Protein AF-0000000070113368 (afdb_homodimer)

InterPro domains:
  IPR056470 L-lysine 4-chlorinase BesD/L-lysine 5-chlorinase HalB-like [PF23169] (19-244)

Sequence (516 aa):
MNVEQIDENLAKFLAERYTPESVAQLADRFHRFGFVKFDAANRLVPDELQTAVREECDLLIEQHKERRNLLLSTTGNTPRRMSVVKSEEIEKSELISTLSRSEVLLGFLAGITREEIIPEVSSDERYLITHQEFKSDTHGWHWGDYSFALIWALRMPPIEHGGMLQAVPHTHWDKSNPRINQTLCEREINTHGLESGDLYLLRTDTTLHRTVPLSEDSTRTILNMTWAAKRDLEKDLVGNDRWWENPEAEAARAVDNAMNVEQIDENLAKFLAERYTPESVAQLADRFHRFGFVKFDAANRLVPDELQTAVREECDLLIEQHKERRNLLLSTTGNTPRRMSVVKSEEIEKSELISTLSRSEVLLGFLAGITREEIIPEVSSDERYLITHQEFKSDTHGWHWGDYSFALIWALRMPPIEHGGMLQAVPHTHWDKSNPRINQTLCEREINTHGLESGDLYLLRTDTTLHRTVPLSEDSTRTILNMTWAAKRDLEKDLVGNDRWWENPEAEAARAVDNA

Solvent-accessible surface area (backbone atoms only — not comparable to full-atom values): 26152 Å² total; per-residue (Å²): 131,68,67,86,46,44,49,61,53,48,44,54,55,42,60,73,71,50,48,76,64,56,38,48,52,47,17,52,42,25,71,71,49,31,43,44,78,22,39,92,91,49,58,81,66,57,68,69,58,52,51,50,51,46,53,51,48,51,52,46,42,75,73,53,49,43,82,43,47,29,27,30,51,48,41,64,47,32,45,31,29,35,24,34,29,45,14,70,67,50,56,70,34,65,61,58,45,49,57,67,63,28,64,49,58,41,50,56,50,18,55,31,68,74,41,69,62,36,74,77,55,59,68,71,59,33,31,37,34,41,41,29,52,43,54,61,21,22,68,27,57,38,63,38,94,37,42,34,31,47,35,37,30,56,35,43,28,56,52,88,37,27,12,32,37,37,38,29,45,86,40,75,78,37,57,90,62,32,53,55,56,60,49,43,41,75,39,59,38,43,33,41,75,47,48,57,65,23,32,33,44,33,35,25,37,33,19,41,29,26,49,43,45,21,72,39,73,42,52,34,31,35,40,39,38,41,25,19,34,76,74,51,73,74,49,75,83,80,78,58,64,53,38,82,82,33,72,76,17,77,38,36,42,77,49,80,86,120,132,69,68,87,47,44,50,61,52,48,44,54,54,43,60,74,70,48,48,75,65,57,38,47,53,47,17,52,41,24,70,71,49,32,42,43,79,22,37,91,91,49,59,81,67,57,68,68,58,53,51,51,50,47,53,52,49,53,52,46,42,74,73,52,51,43,81,43,45,30,28,30,50,50,42,63,47,30,44,30,30,34,24,35,28,45,13,69,68,50,57,69,35,65,62,57,44,49,57,68,62,27,65,49,58,41,51,55,50,18,56,30,68,72,42,70,63,36,70,78,54,59,68,72,58,33,32,37,35,40,41,28,53,44,55,61,20,23,68,26,56,36,64,39,95,37,41,34,29,48,34,36,31,55,34,44,29,57,52,88,37,26,12,31,39,37,38,28,46,87,40,74,78,38,57,90,62,34,52,55,56,61,49,43,43,74,39,58,38,42,33,41,75,47,48,59,66,23,33,33,43,32,35,24,37,32,18,38,28,25,46,44,46,20,74,39,71,43,52,34,32,35,41,38,39,40,26,18,35,77,73,50,73,75,51,74,83,79,77,59,62,55,38,82,82,33,73,77,17,78,36,35,42,77,50,78,86,120

Secondary structure (DSSP, 8-state):
--GGGHHHHHHHHHHHH--HHHHHHHHHHHHHHSEEEE-STT-SS-HHHHHHHHHHHHHHHHHH-EEEEEEEGGGTTEEEEEEEE-HHHHTT-HHHHHHHT-HHHHHHHHHHHTS--B----TTTSEEEEEE-STT-B--SB--SSSEEEEEEEE---GGGT-EEEEEES----TT---HHHHHHHSPBEEEE--TT-EEEEEGGGEEEEEPPPSSS--EEEEEEEEB-HHHHT--------TTT-TT-TTEEE----/--GGGHHHHHHHHHHHH--HHHHHHHHHHHHHHSEEEE-STT-SS-HHHHHHHHHHHHHHHHHH-EEEEEEEGGGTTEEEEEEEE-HHHHTT-HHHHHHHT-HHHHHHHHHHHTS--B----TTTSEEEEEE-STT-B--SB--SSSEEEEEEEE---GGGT-EEEEEES----TT---HHHHHHHSPBEEEE--TT-EEEEEGGGEEEEEPPPSSS--EEEEEEEEB-HHHHT--------TTT-TT-TTEEE----

pLDDT: mean 95.15, std 6.93, range [42.28, 98.94]

Foldseek 3Di:
DPLVCQLVQLLVVCVVQDDLVNLVVLLVVCVVFQKDKADPNRHNGDPVLLVVVLVLVVVQCVVAWDFAWWFFVLQVRWTAGWIKRWLVSSCPDSNVVSVLPRPNSQVSVCSNNVFRWAQDDPSRQQKMKTKAFFFQHWRGWDFDLAFKKKKAFQAADFVVFQQKKKKWFQAAGDSVCRPVVVSCVVTPIDMGHDHHGMMMMGRRRGMTMIRGGGRGGDITIMMMGGTHGPVSVPDDDDAQRSCNVPVVGPRIGHDPDD/DPLVCQLVQLLVVCVVQDDLVNLVVLLVVCVVFQKDKADPNRHNGDPVLLVVVLVLVVVQCVVAWDFAWWFFVLQVRWTAGWIKRWLVSVCPDSNVVSVLPRPNSQVSVCSNNVFRWAQDDDSRQQKMKTKAFFFQHKRGWDFDLAFKKKKAFQAADFVVFQQKKKKWFQAAGDSVCRPVVVSCVVTPIDMGHDHHGMMMMGRRRGMTMMRGGGRGGDITIMMMGGTHGPVSVPDDDDAQRSCSVPVVGPRIGHDDDD

Structure (mmCIF, N/CA/C/O backbone):
data_AF-0000000070113368-model_v1
#
loop_
_entity.id
_entity.type
_entity.pdbx_description
1 polymer 'ArpA protein'
#
loop_
_atom_site.group_PDB
_atom_site.id
_atom_site.type_symbol
_atom_site.label_atom_id
_atom_site.label_alt_id
_atom_site.label_comp_id
_atom_site.label_asym_id
_atom_site.label_entity_id
_atom_site.label_seq_id
_atom_site.pdbx_PDB_ins_code
_atom_site.Cartn_x
_atom_site.Cartn_y
_atom_site.Cartn_z
_atom_site.occupancy
_atom_site.B_iso_or_equiv
_atom_site.auth_seq_id
_atom_site.auth_comp_id
_atom_site.auth_asym_id
_atom_site.auth_atom_id
_atom_site.pdbx_PDB_model_num
ATOM 1 N N . MET A 1 1 ? -3.775 -38.469 -9.094 1 79.06 1 MET A N 1
ATOM 2 C CA . MET A 1 1 ? -4.383 -38 -10.336 1 79.06 1 MET A CA 1
ATOM 3 C C . MET A 1 1 ? -3.639 -38.531 -11.547 1 79.06 1 MET A C 1
ATOM 5 O O . MET A 1 1 ? -2.412 -38.656 -11.531 1 79.06 1 MET A O 1
ATOM 9 N N . ASN A 1 2 ? -4.445 -38.938 -12.531 1 85.88 2 ASN A N 1
ATOM 10 C CA . ASN A 1 2 ? -3.828 -39.438 -13.758 1 85.88 2 ASN A CA 1
ATOM 11 C C . ASN A 1 2 ? -3.289 -38.281 -14.617 1 85.88 2 ASN A C 1
ATOM 13 O O . ASN A 1 2 ? -4.055 -37.594 -15.297 1 85.88 2 ASN A O 1
ATOM 17 N N . VAL A 1 3 ? -1.989 -38.125 -14.672 1 89.19 3 VAL A N 1
ATOM 18 C CA . VAL A 1 3 ? -1.318 -37 -15.312 1 89.19 3 VAL A CA 1
ATOM 19 C C . VAL A 1 3 ? -1.499 -37.062 -16.828 1 89.19 3 VAL A C 1
ATOM 21 O O . VAL A 1 3 ? -1.509 -36.031 -17.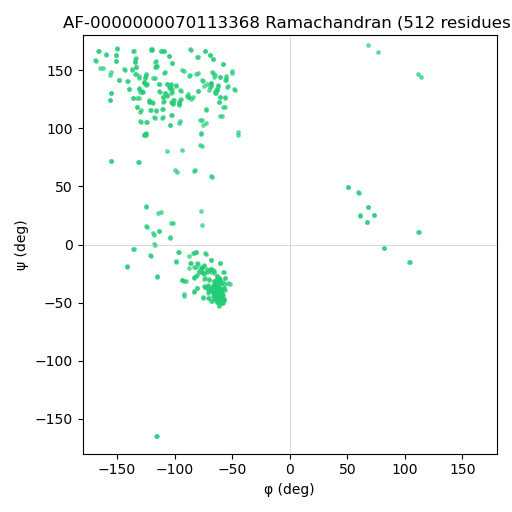516 1 89.19 3 VAL A O 1
ATOM 24 N N . GLU A 1 4 ? -1.799 -38.219 -17.297 1 89.44 4 GLU A N 1
ATOM 25 C CA . GLU A 1 4 ? -1.921 -38.406 -18.734 1 89.44 4 GLU A CA 1
ATOM 26 C C . GLU A 1 4 ? -3.229 -37.844 -19.266 1 89.44 4 GLU A C 1
ATOM 28 O O . GLU A 1 4 ? -3.359 -37.562 -20.469 1 89.44 4 GLU A O 1
ATOM 33 N N . GLN A 1 5 ? -4.09 -37.688 -18.391 1 92.94 5 GLN A N 1
ATOM 34 C CA . GLN A 1 5 ? -5.414 -37.25 -18.828 1 92.94 5 GLN A CA 1
ATOM 35 C C . GLN A 1 5 ? -5.641 -35.75 -18.516 1 92.94 5 GLN A C 1
ATOM 37 O O . GLN A 1 5 ? -6.742 -35.25 -18.703 1 92.94 5 GLN A O 1
ATOM 42 N N . ILE A 1 6 ? -4.664 -35.094 -18.062 1 93.81 6 ILE A N 1
ATOM 43 C CA . ILE A 1 6 ? -4.809 -33.719 -17.609 1 93.81 6 ILE A CA 1
ATOM 44 C C . ILE A 1 6 ? -5.27 -32.844 -18.766 1 93.81 6 ILE A C 1
ATOM 46 O O . ILE A 1 6 ? -6.258 -32.125 -18.656 1 93.81 6 ILE A O 1
ATOM 50 N N . ASP A 1 7 ? -4.652 -32.969 -19.906 1 95.94 7 ASP A N 1
ATOM 51 C CA . ASP A 1 7 ? -4.98 -32.125 -21.047 1 95.94 7 ASP A CA 1
ATOM 52 C C . ASP A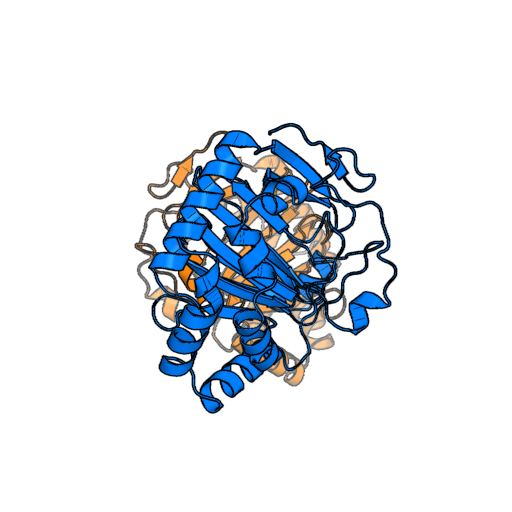 1 7 ? -6.41 -32.375 -21.531 1 95.94 7 ASP A C 1
ATOM 54 O O . ASP A 1 7 ? -7.156 -31.422 -21.781 1 95.94 7 ASP A O 1
ATOM 58 N N . GLU A 1 8 ? -6.668 -33.594 -21.625 1 95.81 8 GLU A N 1
ATOM 59 C CA . GLU A 1 8 ? -8.016 -33.906 -22.078 1 95.81 8 GLU A CA 1
ATOM 60 C C . GLU A 1 8 ? -9.07 -33.375 -21.109 1 95.81 8 GLU A C 1
ATOM 62 O O . GLU A 1 8 ? -10.062 -32.781 -21.547 1 95.81 8 GLU A O 1
ATOM 67 N N . ASN A 1 9 ? -8.875 -33.594 -19.875 1 95.81 9 ASN A N 1
ATOM 68 C CA . ASN A 1 9 ? -9.805 -33.125 -18.844 1 95.81 9 ASN A CA 1
ATOM 69 C C . ASN A 1 9 ? -9.883 -31.609 -18.812 1 95.81 9 ASN A C 1
ATOM 71 O O . ASN A 1 9 ? -10.969 -31.047 -18.703 1 95.81 9 ASN A O 1
ATOM 75 N N . LEU A 1 10 ? -8.734 -30.984 -18.922 1 97.44 10 LEU A N 1
ATOM 76 C CA . LEU A 1 10 ? -8.672 -29.531 -18.906 1 97.44 10 LEU A CA 1
ATOM 77 C C . LEU A 1 10 ? -9.359 -28.938 -20.141 1 97.44 10 LEU A C 1
ATOM 79 O O . LEU A 1 10 ? -10.07 -27.938 -20.047 1 97.44 10 LEU A O 1
ATOM 83 N N . ALA A 1 11 ? -9.109 -29.594 -21.25 1 97.75 11 ALA A N 1
ATOM 84 C CA . ALA A 1 11 ? -9.727 -29.125 -22.5 1 97.75 11 ALA A CA 1
ATOM 85 C C . ALA A 1 11 ? -11.25 -29.125 -22.391 1 97.75 11 ALA A C 1
ATOM 87 O O . ALA A 1 11 ? -11.906 -28.141 -22.75 1 97.75 11 ALA A O 1
ATOM 88 N N . LYS A 1 12 ? -11.766 -30.219 -21.953 1 97.81 12 LYS A N 1
ATOM 89 C CA . LYS A 1 12 ? -13.211 -30.328 -21.766 1 97.81 12 LYS A CA 1
ATOM 90 C C . LYS A 1 12 ? -13.719 -29.297 -20.75 1 97.81 12 LYS A C 1
ATOM 92 O O . LYS A 1 12 ? -14.734 -28.641 -20.984 1 97.81 12 LYS A O 1
ATOM 97 N N . PHE A 1 13 ? -13.078 -29.203 -19.641 1 98.25 13 PHE A N 1
ATOM 98 C CA . PHE A 1 13 ? -13.453 -28.297 -18.578 1 98.25 13 PHE A CA 1
ATOM 99 C C . PHE A 1 13 ? -13.5 -26.859 -19.078 1 98.25 13 PHE A C 1
ATOM 101 O O . PHE A 1 13 ? -14.477 -26.141 -18.828 1 98.25 13 PHE A O 1
ATOM 108 N N . LEU A 1 14 ? -12.469 -26.406 -19.797 1 98.31 14 LEU A N 1
ATOM 109 C CA . LEU A 1 14 ? -12.352 -25.031 -20.266 1 98.31 14 LEU A CA 1
ATOM 110 C C . LEU A 1 14 ? -13.367 -24.734 -21.359 1 98.31 14 LEU A C 1
ATOM 112 O O . LEU A 1 14 ? -13.945 -23.656 -21.422 1 98.31 14 LEU A O 1
ATOM 116 N N . ALA A 1 15 ? -13.539 -25.719 -22.188 1 97.38 15 ALA A N 1
ATOM 117 C CA . ALA A 1 15 ? -14.492 -25.562 -23.281 1 97.38 15 ALA A CA 1
ATOM 118 C C . ALA A 1 15 ? -15.906 -25.344 -22.75 1 97.38 15 ALA A C 1
ATOM 120 O O . ALA A 1 15 ? -16.703 -24.625 -23.359 1 97.38 15 ALA A O 1
ATOM 121 N N . GLU A 1 16 ? -16.172 -25.906 -21.625 1 97.19 16 GLU A N 1
ATOM 122 C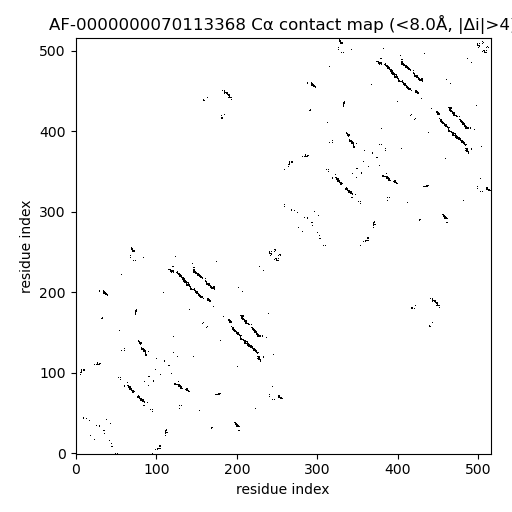 CA . GLU A 1 16 ? -17.5 -25.797 -21.031 1 97.19 16 GLU A CA 1
ATOM 123 C C . GLU A 1 16 ? -17.688 -24.469 -20.328 1 97.19 16 GLU A C 1
ATOM 125 O O . GLU A 1 16 ? -18.812 -24.031 -20.109 1 97.19 16 GLU A O 1
ATOM 130 N N . ARG A 1 17 ? -16.656 -23.828 -20.078 1 97.19 17 ARG A N 1
ATOM 131 C CA . ARG A 1 17 ? -16.75 -22.703 -19.156 1 97.19 17 ARG A CA 1
ATOM 132 C C . ARG A 1 17 ? -16.438 -21.391 -19.859 1 97.19 17 ARG A C 1
ATOM 134 O O . ARG A 1 17 ? -16.906 -20.328 -19.453 1 97.19 17 ARG A O 1
ATOM 141 N N . TYR A 1 18 ? -15.656 -21.469 -20.875 1 98.31 18 TYR A N 1
ATOM 142 C CA . TYR A 1 18 ? -15.211 -20.234 -21.531 1 98.31 18 TYR A CA 1
ATOM 143 C C . TYR A 1 18 ? -15.555 -20.266 -23.016 1 98.31 18 TYR A C 1
ATOM 145 O O . TYR A 1 18 ? -15.406 -21.297 -23.672 1 98.31 18 TYR A O 1
ATOM 153 N N . THR A 1 19 ? -16.031 -19.125 -23.5 1 97.94 19 THR A N 1
ATOM 154 C CA . THR A 1 19 ? -16.234 -18.891 -24.922 1 97.94 19 THR A CA 1
ATOM 155 C C . THR A 1 19 ? -15.148 -17.984 -25.484 1 97.94 19 THR A C 1
ATOM 157 O O . THR A 1 19 ? -14.43 -17.312 -24.734 1 97.94 19 THR A O 1
ATOM 160 N N . PRO A 1 20 ? -15.008 -18 -26.781 1 97 20 PRO A N 1
ATOM 161 C CA . PRO A 1 20 ? -14.055 -17.047 -27.375 1 97 20 PRO A CA 1
ATOM 162 C C . PRO A 1 20 ? -14.305 -15.617 -26.922 1 97 20 PRO A C 1
ATOM 164 O O . PRO A 1 20 ? -13.359 -14.859 -26.719 1 97 20 PRO A O 1
ATOM 167 N N . GLU A 1 21 ? -15.523 -15.297 -26.719 1 97.94 21 GLU A N 1
ATOM 168 C CA . GLU A 1 21 ? -15.875 -13.953 -26.297 1 97.94 21 GLU A CA 1
ATOM 169 C C . GLU A 1 21 ? -15.422 -13.688 -24.859 1 97.94 21 GLU A C 1
ATOM 171 O O . GLU A 1 21 ? -14.891 -12.617 -24.562 1 97.94 21 GLU A O 1
ATOM 176 N N . SER A 1 22 ? -15.68 -14.594 -23.984 1 97.75 22 SER A N 1
ATOM 177 C CA . SER A 1 22 ? -15.258 -14.406 -22.609 1 97.75 22 SER A CA 1
ATOM 178 C C . SER A 1 22 ? -13.742 -14.352 -22.5 1 97.75 22 SER A C 1
ATOM 180 O O . SER A 1 22 ? -13.195 -13.609 -21.672 1 97.75 22 SER A O 1
ATOM 182 N N . VAL A 1 23 ? -13.055 -15.141 -23.297 1 98.38 23 VAL A N 1
ATOM 183 C CA . VAL A 1 23 ? -11.594 -15.102 -23.312 1 98.38 23 VAL A CA 1
ATOM 184 C C . VAL A 1 23 ? -11.117 -13.734 -23.797 1 98.38 23 VAL A C 1
ATOM 186 O O . VAL A 1 23 ? -10.156 -13.18 -23.266 1 98.38 23 VAL A O 1
ATOM 189 N N . ALA A 1 24 ? -11.812 -13.195 -24.766 1 98.38 24 ALA A N 1
ATOM 190 C CA . ALA A 1 24 ? -11.484 -11.867 -25.281 1 98.38 24 ALA A CA 1
ATOM 191 C C . ALA A 1 24 ? -11.648 -10.805 -24.203 1 98.38 24 ALA A C 1
ATOM 193 O O . ALA A 1 24 ? -10.852 -9.867 -24.125 1 98.38 24 ALA A O 1
ATOM 194 N N . GLN A 1 25 ? -12.656 -10.961 -23.453 1 98.44 25 GLN A N 1
ATOM 195 C CA . GLN A 1 25 ? -12.875 -10.031 -22.344 1 98.44 25 GLN A CA 1
ATOM 196 C C . GLN A 1 25 ? -11.766 -10.133 -21.312 1 98.44 25 GLN A C 1
ATOM 198 O O . GLN A 1 25 ? -11.297 -9.125 -20.781 1 98.44 25 GLN A O 1
ATOM 203 N N . LEU A 1 26 ? -11.383 -11.359 -20.969 1 98.62 26 LEU A N 1
ATOM 204 C CA . LEU A 1 26 ? -10.266 -11.562 -20.062 1 98.62 26 LEU A CA 1
ATOM 205 C C . LEU A 1 26 ? -8.984 -10.977 -20.625 1 98.62 26 LEU A C 1
ATOM 207 O O . LEU A 1 26 ? -8.164 -10.422 -19.891 1 98.62 26 LEU A O 1
ATOM 211 N N . ALA A 1 27 ? -8.852 -11.133 -21.922 1 98.81 27 ALA A N 1
ATOM 212 C CA . ALA A 1 27 ? -7.684 -10.57 -22.594 1 98.81 27 ALA A CA 1
ATOM 213 C C . ALA A 1 27 ? -7.637 -9.055 -22.453 1 98.81 27 ALA A C 1
ATOM 215 O O . ALA A 1 27 ? -6.574 -8.477 -22.219 1 98.81 27 ALA A O 1
ATOM 216 N N . ASP A 1 28 ? -8.758 -8.438 -22.625 1 98.56 28 ASP A N 1
ATOM 217 C CA . ASP A 1 28 ? -8.836 -6.988 -22.453 1 98.56 28 ASP A CA 1
ATOM 218 C C . ASP A 1 28 ? -8.461 -6.578 -21.031 1 98.56 28 ASP A C 1
ATOM 220 O O . ASP A 1 28 ? -7.754 -5.586 -20.828 1 98.56 28 ASP A O 1
ATOM 224 N N . ARG A 1 29 ? -8.922 -7.34 -20.109 1 98.12 29 ARG A N 1
ATOM 225 C CA . ARG A 1 29 ? -8.602 -7.078 -18.703 1 98.12 29 ARG A CA 1
ATOM 226 C C . ARG A 1 29 ? -7.105 -7.246 -18.453 1 98.12 29 ARG A C 1
ATOM 228 O O . ARG A 1 29 ? -6.488 -6.414 -17.781 1 98.12 29 ARG A O 1
ATOM 235 N N . PHE A 1 30 ? -6.648 -8.312 -18.969 1 98.69 30 PHE A N 1
ATOM 236 C CA . PHE A 1 30 ? -5.227 -8.578 -18.797 1 98.69 30 PHE A CA 1
ATOM 237 C C . PHE A 1 30 ? -4.387 -7.461 -19.406 1 98.69 30 PHE A C 1
ATOM 239 O O . PHE A 1 30 ? -3.373 -7.051 -18.844 1 98.69 30 PHE A O 1
ATOM 246 N N . HIS A 1 31 ? -4.789 -7.031 -20.531 1 98.12 31 HIS A N 1
ATOM 247 C CA . HIS A 1 31 ? -4.074 -5.949 -21.203 1 98.12 31 HIS A CA 1
ATOM 248 C C . HIS A 1 31 ? -4.121 -4.664 -20.391 1 98.12 31 HIS A C 1
ATOM 250 O O . HIS A 1 31 ? -3.141 -3.918 -20.344 1 98.12 31 HIS A O 1
ATOM 256 N N .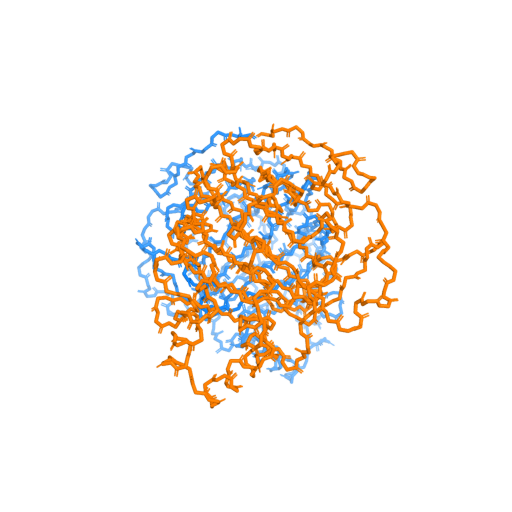 ARG A 1 32 ? -5.16 -4.453 -19.781 1 97.31 32 ARG A N 1
ATOM 257 C CA . ARG A 1 32 ? -5.367 -3.209 -19.031 1 97.31 32 ARG A CA 1
ATOM 258 C C . ARG A 1 32 ? -4.68 -3.26 -17.672 1 97.31 32 ARG A C 1
ATOM 260 O O . ARG A 1 32 ? -4.059 -2.285 -17.25 1 97.31 32 ARG A O 1
ATOM 267 N N . PHE A 1 33 ? -4.684 -4.43 -16.984 1 97.44 33 PHE A N 1
ATOM 268 C CA . PHE A 1 33 ? -4.336 -4.453 -15.57 1 97.44 33 PHE A CA 1
ATOM 269 C C . PHE A 1 33 ? -3.145 -5.367 -15.312 1 97.44 33 PHE A C 1
ATOM 271 O O . PHE A 1 33 ? -2.607 -5.402 -14.203 1 97.44 33 PHE A O 1
ATOM 278 N N . GLY A 1 34 ? -2.723 -6.125 -16.328 1 98.31 34 GLY A N 1
ATOM 279 C CA . GLY A 1 34 ? -1.643 -7.082 -16.141 1 98.31 34 GLY A CA 1
ATOM 280 C C . GLY A 1 34 ? -2.006 -8.227 -15.219 1 98.31 34 GLY A C 1
ATOM 281 O O . GLY A 1 34 ? -1.126 -8.867 -14.641 1 98.31 34 GLY A O 1
ATOM 282 N N . PHE A 1 35 ? -3.271 -8.43 -15.031 1 98.44 35 PHE A N 1
ATOM 283 C CA . PHE A 1 35 ? -3.768 -9.32 -13.992 1 98.44 35 PHE A CA 1
ATOM 284 C C . PHE A 1 35 ? -5.148 -9.852 -14.352 1 98.44 35 PHE A C 1
ATOM 286 O O . PHE A 1 35 ? -6.023 -9.102 -14.773 1 98.44 35 PHE A O 1
ATOM 293 N N . VAL A 1 36 ? -5.348 -11.164 -14.258 1 98.75 36 VAL A N 1
ATOM 294 C CA . VAL A 1 36 ? -6.652 -11.805 -14.367 1 98.75 36 VAL A CA 1
ATOM 295 C C . VAL A 1 36 ? -6.793 -12.867 -13.281 1 98.75 36 VAL A C 1
ATOM 297 O O . VAL A 1 36 ? -5.961 -13.773 -13.18 1 98.75 36 VAL A O 1
ATOM 300 N N . LYS A 1 37 ? -7.844 -12.773 -12.523 1 98.62 37 LYS A N 1
ATOM 301 C CA . LYS A 1 37 ? -8.102 -13.727 -11.453 1 98.62 37 LYS A CA 1
ATOM 302 C C . LYS A 1 37 ? -9.102 -14.789 -11.891 1 98.62 37 LYS A C 1
ATOM 304 O O . LYS A 1 37 ? -10.078 -14.492 -12.578 1 98.62 37 LYS A O 1
ATOM 309 N N . PHE A 1 38 ? -8.836 -16 -11.547 1 98.75 38 PHE A N 1
ATOM 310 C CA . PHE A 1 38 ? -9.75 -17.141 -11.648 1 98.75 38 PHE A CA 1
ATOM 311 C C . PHE A 1 38 ? -10.18 -17.609 -10.266 1 98.75 38 PHE A C 1
ATOM 313 O O . PHE A 1 38 ? -9.383 -18.188 -9.523 1 98.75 38 PHE A O 1
ATOM 320 N N . ASP A 1 39 ? -11.43 -17.344 -9.984 1 97.75 39 ASP A N 1
ATOM 321 C CA . ASP A 1 39 ? -11.969 -17.688 -8.672 1 97.75 39 ASP A CA 1
ATOM 322 C C . ASP A 1 39 ? -13.062 -18.75 -8.789 1 97.75 39 ASP A C 1
ATOM 324 O O . ASP A 1 39 ? -13.172 -19.422 -9.805 1 97.75 39 ASP A O 1
ATOM 328 N N . ALA A 1 40 ? -13.836 -18.938 -7.77 1 95.06 40 ALA A N 1
ATOM 329 C CA . ALA A 1 40 ? -14.852 -19.984 -7.715 1 95.06 40 ALA A CA 1
ATOM 330 C C . ALA A 1 40 ? -15.875 -19.828 -8.828 1 95.06 40 ALA A C 1
ATOM 332 O O . ALA A 1 40 ? -16.391 -20.812 -9.359 1 95.06 40 ALA A O 1
ATOM 333 N N . ALA A 1 41 ? -16.188 -18.594 -9.219 1 94 41 ALA A N 1
ATOM 334 C CA . ALA A 1 41 ? -17.188 -18.312 -10.25 1 94 41 ALA A CA 1
ATOM 335 C C . ALA A 1 41 ? -16.609 -18.484 -11.648 1 94 41 ALA A C 1
ATOM 337 O O . ALA A 1 41 ? -17.328 -18.766 -12.602 1 94 41 ALA A O 1
ATOM 338 N N . ASN A 1 42 ? -15.352 -18.312 -11.75 1 95.81 42 ASN A N 1
ATOM 339 C CA . ASN A 1 42 ? -14.641 -18.438 -13.016 1 95.81 42 ASN A CA 1
ATOM 340 C C . ASN A 1 42 ? -13.398 -19.312 -12.875 1 95.81 42 ASN A C 1
ATOM 342 O O . ASN A 1 42 ? -12.281 -18.844 -13.125 1 95.81 42 ASN A O 1
ATOM 346 N N . ARG A 1 43 ? -13.68 -20.562 -12.711 1 97.75 43 ARG A N 1
ATOM 347 C CA . ARG A 1 43 ? -12.594 -21.484 -12.398 1 97.75 43 ARG A CA 1
ATOM 348 C C . ARG A 1 43 ? -11.758 -21.781 -13.641 1 97.75 43 ARG A C 1
ATOM 350 O O . ARG A 1 43 ? -12.289 -21.938 -14.734 1 97.75 43 ARG A O 1
ATOM 357 N N . LEU A 1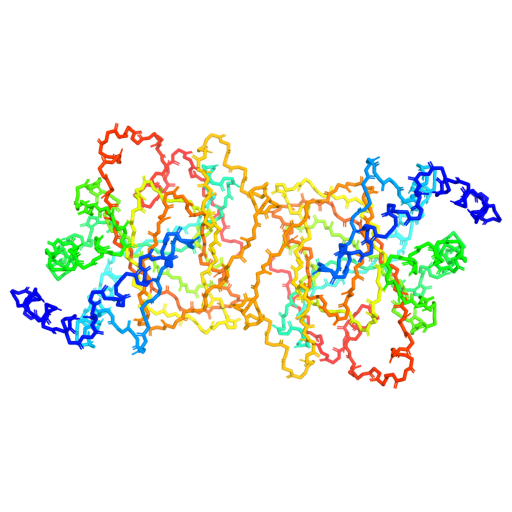 44 ? -10.469 -21.859 -13.406 1 98.56 44 LEU A N 1
ATOM 358 C CA . LEU A 1 44 ? -9.555 -22.219 -14.484 1 98.56 44 LEU A CA 1
ATOM 359 C C . LEU A 1 44 ? -9.344 -23.719 -14.555 1 98.56 44 LEU A C 1
ATOM 361 O O . LEU A 1 44 ? -9.094 -24.281 -15.633 1 98.56 44 LEU A O 1
ATOM 365 N N . VAL A 1 45 ? -9.406 -24.391 -13.406 1 98.19 45 VAL A N 1
ATOM 366 C CA . VAL A 1 45 ? -9.141 -25.828 -13.328 1 98.19 45 VAL A CA 1
ATOM 367 C C . VAL A 1 45 ? -10.219 -26.5 -12.492 1 98.19 45 VAL A C 1
ATOM 369 O O . VAL A 1 45 ? -10.844 -25.859 -11.641 1 98.19 45 VAL A O 1
ATOM 372 N N . PRO A 1 46 ? -10.453 -27.797 -12.781 1 96.69 46 PRO A N 1
ATOM 373 C CA . PRO A 1 46 ? -11.422 -28.516 -11.945 1 96.69 46 PRO A CA 1
ATOM 374 C C . PRO A 1 46 ? -10.945 -28.688 -10.508 1 96.69 46 PRO A C 1
ATOM 376 O O . PRO A 1 46 ? -9.742 -28.641 -10.242 1 96.69 46 PRO A O 1
ATOM 379 N N . ASP A 1 47 ? -11.875 -28.938 -9.625 1 95.31 47 ASP A N 1
ATOM 380 C CA . ASP A 1 47 ? -11.602 -29.062 -8.203 1 95.31 47 ASP A CA 1
ATOM 381 C C . ASP A 1 47 ? -10.602 -30.188 -7.93 1 95.31 47 ASP A C 1
ATOM 383 O O . ASP A 1 47 ? -9.75 -30.062 -7.043 1 95.31 47 ASP A O 1
ATOM 387 N N . GLU A 1 48 ? -10.781 -31.203 -8.648 1 95.5 48 GLU A N 1
ATOM 388 C CA . GLU A 1 48 ? -9.914 -32.344 -8.438 1 95.5 48 GLU A CA 1
ATOM 389 C C . GLU A 1 48 ? -8.453 -32 -8.703 1 95.5 48 GLU A C 1
ATOM 391 O O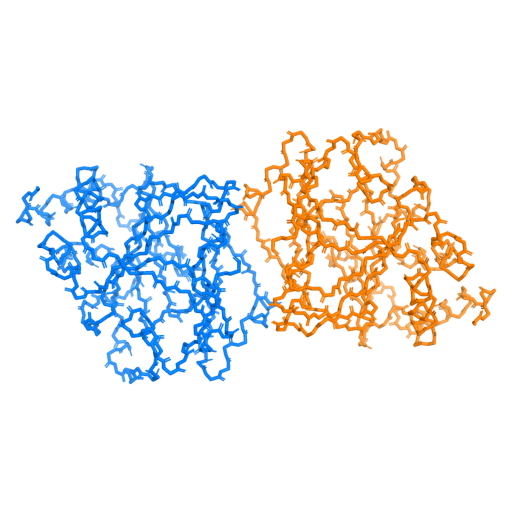 . GLU A 1 48 ? -7.562 -32.406 -7.961 1 95.5 48 GLU A O 1
ATOM 396 N N . LEU A 1 49 ? -8.242 -31.297 -9.781 1 97.12 49 LEU A N 1
ATOM 397 C CA . LEU A 1 49 ? -6.887 -30.891 -10.125 1 97.12 49 LEU A CA 1
ATOM 398 C C . LEU A 1 49 ? -6.344 -29.906 -9.094 1 97.12 49 LEU A C 1
ATOM 400 O O . LEU A 1 49 ? -5.18 -29.984 -8.695 1 97.12 49 LEU A O 1
ATOM 404 N N . GLN A 1 50 ? -7.16 -28.984 -8.641 1 96.81 50 GLN A N 1
ATOM 405 C CA . GLN A 1 50 ? -6.777 -28.031 -7.602 1 96.81 50 GLN A CA 1
ATOM 406 C C . GLN A 1 50 ? -6.34 -28.734 -6.328 1 96.81 50 GLN A C 1
ATOM 408 O O . GLN A 1 50 ? -5.32 -28.391 -5.734 1 96.81 50 GLN A O 1
ATOM 413 N N . THR A 1 51 ? -7.105 -29.672 -5.934 1 97.12 51 THR A N 1
ATOM 414 C CA . THR A 1 51 ? -6.809 -30.438 -4.727 1 97.12 51 THR A CA 1
ATOM 415 C C . THR A 1 51 ? -5.504 -31.203 -4.883 1 97.12 51 THR A C 1
ATOM 417 O O . THR A 1 51 ? -4.68 -31.234 -3.965 1 97.12 51 THR A O 1
ATOM 420 N N . ALA A 1 52 ? -5.355 -31.812 -6.035 1 97.81 52 ALA A N 1
ATOM 421 C CA . ALA A 1 52 ? -4.148 -32.594 -6.293 1 97.81 52 ALA A CA 1
ATOM 422 C C . ALA A 1 52 ? -2.9 -31.719 -6.227 1 97.81 52 ALA A C 1
ATOM 424 O O . ALA A 1 52 ? -1.886 -32.125 -5.648 1 97.81 52 ALA A O 1
ATOM 425 N N . VAL A 1 53 ? -2.973 -30.531 -6.805 1 98.56 53 VAL A N 1
ATOM 426 C CA . VAL A 1 53 ? -1.833 -29.609 -6.801 1 98.56 53 VAL A CA 1
ATOM 427 C C . VAL A 1 53 ? -1.539 -29.156 -5.375 1 98.56 53 VAL A C 1
ATOM 429 O O . VAL A 1 53 ? -0.38 -29.109 -4.957 1 98.56 53 VAL A O 1
ATOM 432 N N . ARG A 1 54 ? -2.543 -28.828 -4.613 1 98.5 54 ARG A N 1
ATOM 433 C CA . ARG A 1 54 ? -2.369 -28.406 -3.229 1 98.5 54 ARG A CA 1
ATOM 434 C C . ARG A 1 54 ? -1.666 -29.484 -2.41 1 98.5 54 ARG A C 1
ATOM 436 O O . ARG A 1 54 ? -0.729 -29.188 -1.662 1 98.5 54 ARG A O 1
ATOM 443 N N . GLU A 1 55 ? -2.131 -30.703 -2.549 1 98.31 55 GLU A N 1
ATOM 444 C CA . GLU A 1 55 ? -1.548 -31.812 -1.8 1 98.31 55 GLU A CA 1
ATOM 445 C C . GLU A 1 55 ? -0.095 -32.062 -2.203 1 98.31 55 GLU A C 1
ATOM 447 O O . GLU A 1 55 ? 0.753 -32.344 -1.353 1 98.31 55 GLU A O 1
ATOM 452 N N . GLU A 1 56 ? 0.108 -31.984 -3.516 1 98.44 56 GLU A N 1
ATOM 453 C CA . GLU A 1 56 ? 1.476 -32.125 -4.008 1 98.44 56 GLU A CA 1
ATOM 454 C C . GLU A 1 56 ? 2.387 -31.062 -3.41 1 98.44 56 GLU A C 1
ATOM 456 O O . GLU A 1 56 ? 3.508 -31.359 -2.992 1 98.44 56 GLU A O 1
ATOM 461 N N . CYS A 1 57 ? 1.951 -29.797 -3.33 1 98.75 57 CYS A N 1
ATOM 462 C CA . CYS A 1 57 ? 2.736 -28.688 -2.797 1 98.75 57 CYS A CA 1
ATOM 463 C C . CYS A 1 57 ? 2.961 -28.859 -1.298 1 98.75 57 CYS A C 1
ATOM 465 O O . CYS A 1 57 ? 4.039 -28.547 -0.79 1 98.75 57 CYS A O 1
ATOM 467 N N . ASP A 1 58 ? 1.963 -29.359 -0.609 1 98.5 58 ASP A N 1
ATOM 468 C CA . ASP A 1 58 ? 2.129 -29.625 0.815 1 98.5 58 ASP A CA 1
ATOM 469 C C . ASP A 1 58 ? 3.271 -30.609 1.06 1 98.5 58 ASP A C 1
ATOM 471 O O . ASP A 1 58 ? 4.074 -30.422 1.976 1 98.5 58 ASP A O 1
ATOM 475 N N . LEU A 1 59 ? 3.297 -31.609 0.245 1 98.5 59 LEU A N 1
ATOM 476 C CA . LEU A 1 59 ? 4.355 -32.594 0.373 1 98.5 59 LEU A CA 1
ATOM 477 C C . LEU A 1 59 ? 5.723 -31.984 0.101 1 98.5 59 LEU A C 1
ATOM 479 O O . LEU A 1 59 ? 6.68 -32.25 0.834 1 98.5 59 LEU A O 1
ATOM 483 N N . LEU A 1 60 ? 5.801 -31.219 -0.932 1 98.81 60 LEU A N 1
ATOM 484 C CA . LEU A 1 60 ? 7.059 -30.578 -1.305 1 98.81 60 LEU A CA 1
ATOM 485 C C . LEU A 1 60 ? 7.531 -29.625 -0.207 1 98.81 60 LEU A C 1
ATOM 487 O O . LEU A 1 60 ? 8.727 -29.562 0.082 1 98.81 60 LEU A O 1
ATOM 491 N N . ILE A 1 61 ? 6.637 -28.906 0.398 1 98.75 61 ILE A N 1
ATOM 492 C CA . ILE A 1 61 ? 6.969 -27.984 1.479 1 98.75 61 ILE A CA 1
ATOM 493 C C . ILE A 1 61 ? 7.527 -28.766 2.668 1 98.75 61 ILE A C 1
ATOM 495 O O . ILE A 1 61 ? 8.562 -28.391 3.225 1 98.75 61 ILE A O 1
ATOM 499 N N . GLU A 1 62 ? 6.863 -29.797 3.033 1 98.44 62 GLU A N 1
ATOM 500 C CA . GLU A 1 62 ? 7.305 -30.625 4.152 1 98.44 62 GLU A CA 1
ATOM 501 C C . GLU A 1 62 ? 8.727 -31.125 3.934 1 98.44 62 GLU A C 1
ATOM 503 O O . GLU A 1 62 ? 9.523 -31.188 4.875 1 98.44 62 GLU A O 1
ATOM 508 N N . GLN A 1 63 ? 9.031 -31.359 2.77 1 98.44 63 GLN A N 1
ATOM 509 C CA . GLN A 1 63 ? 10.273 -32.062 2.469 1 98.44 63 GLN A CA 1
ATOM 510 C C . GLN A 1 63 ? 11.406 -31.078 2.201 1 98.44 63 GLN A C 1
ATOM 512 O O . GLN A 1 63 ? 12.57 -31.359 2.477 1 98.44 63 GLN A O 1
ATOM 517 N N . HIS A 1 64 ? 11.055 -29.875 1.658 1 98.25 64 HIS A N 1
ATOM 518 C CA . HIS A 1 64 ? 12.148 -29.172 1.017 1 98.25 64 HIS A CA 1
ATOM 519 C C . HIS A 1 64 ? 12.141 -27.688 1.389 1 98.25 64 HIS A C 1
ATOM 521 O O . HIS A 1 64 ? 13 -26.922 0.943 1 98.25 64 HIS A O 1
ATOM 527 N N . LYS A 1 65 ? 11.172 -27.156 2.145 1 97.81 65 LYS A N 1
ATOM 528 C CA . LYS A 1 65 ? 11.094 -25.719 2.344 1 97.81 65 LYS A CA 1
ATOM 529 C C . LYS A 1 65 ? 12.359 -25.188 3.016 1 97.81 65 LYS A C 1
ATOM 531 O O . LYS A 1 65 ? 12.945 -25.859 3.861 1 97.81 65 LYS A O 1
ATOM 536 N N . GLU A 1 66 ? 12.789 -24.031 2.66 1 97.5 66 GLU A N 1
ATOM 537 C CA . GLU A 1 66 ? 13.914 -23.281 3.234 1 97.5 66 GLU A CA 1
ATOM 538 C C . GLU A 1 66 ? 13.516 -21.844 3.553 1 97.5 66 GLU A C 1
ATOM 540 O O . GLU A 1 66 ? 12.906 -21.172 2.723 1 97.5 66 GLU A O 1
ATOM 545 N N . ARG A 1 67 ? 13.891 -21.438 4.73 1 96.62 67 ARG A N 1
ATOM 546 C CA . ARG A 1 67 ? 13.555 -20.094 5.168 1 96.62 67 ARG A CA 1
ATOM 547 C C . ARG A 1 67 ? 14.5 -19.062 4.562 1 96.62 67 ARG A C 1
ATOM 549 O O . ARG A 1 67 ? 15.711 -19.297 4.5 1 96.62 67 ARG A O 1
ATOM 556 N N . ARG A 1 68 ? 13.945 -18.047 4.043 1 95.75 68 ARG A N 1
ATOM 557 C CA . ARG A 1 68 ? 14.672 -16.875 3.562 1 95.75 68 ARG A CA 1
ATOM 558 C C . ARG A 1 68 ? 14.242 -15.617 4.316 1 95.75 68 ARG A C 1
ATOM 560 O O . ARG A 1 68 ? 13.055 -15.305 4.402 1 95.75 68 ARG A O 1
ATOM 567 N N . ASN A 1 69 ? 15.117 -14.883 4.969 1 95 69 ASN A N 1
ATOM 568 C CA . ASN A 1 69 ? 14.953 -13.555 5.559 1 95 69 ASN A CA 1
ATOM 569 C C . ASN A 1 69 ? 16.016 -12.586 5.062 1 95 69 ASN A C 1
ATOM 571 O O . ASN A 1 69 ? 17.125 -12.547 5.598 1 95 69 ASN A O 1
ATOM 575 N N . LEU A 1 70 ? 15.672 -11.828 4.039 1 94.88 70 LEU A N 1
ATOM 576 C CA . LEU A 1 70 ? 16.719 -11.023 3.414 1 94.88 70 LEU A CA 1
ATOM 577 C C . LEU A 1 70 ? 16.125 -9.758 2.801 1 94.88 70 LEU A C 1
ATOM 579 O O . LEU A 1 70 ? 14.914 -9.602 2.738 1 94.88 70 LEU A O 1
ATOM 583 N N . LEU A 1 71 ? 16.938 -8.805 2.512 1 93.75 71 LEU A N 1
ATOM 584 C CA . LEU A 1 71 ? 16.641 -7.629 1.7 1 93.75 71 LEU A CA 1
ATOM 585 C C . LEU A 1 71 ? 17.234 -7.77 0.302 1 93.75 71 LEU A C 1
ATOM 587 O O . LEU A 1 71 ? 18.359 -8.258 0.146 1 93.75 71 LEU A O 1
ATOM 591 N N . LEU A 1 72 ? 16.516 -7.395 -0.666 1 94.44 72 LEU A N 1
ATOM 592 C CA . LEU A 1 72 ? 16.969 -7.539 -2.043 1 94.44 72 LEU A CA 1
ATOM 593 C C . LEU A 1 72 ? 17.266 -6.18 -2.666 1 94.44 72 LEU A C 1
ATOM 595 O O . LEU A 1 72 ? 16.359 -5.387 -2.896 1 94.44 72 LEU A O 1
ATOM 599 N N . SER A 1 73 ? 18.453 -5.895 -3.037 1 92.56 73 SER A N 1
ATOM 600 C CA . SER A 1 73 ? 18.875 -4.582 -3.514 1 92.56 73 SER A CA 1
ATOM 601 C C . SER A 1 73 ? 18.281 -4.273 -4.883 1 92.56 73 SER A C 1
ATOM 603 O O . SER A 1 73 ? 17.984 -3.117 -5.188 1 92.56 73 SER A O 1
ATOM 605 N N . THR A 1 74 ? 18.047 -5.254 -5.68 1 93.5 74 THR A N 1
ATOM 606 C CA . THR A 1 74 ? 17.562 -5.043 -7.039 1 93.5 74 THR A CA 1
ATOM 607 C C . THR A 1 74 ? 16.094 -4.617 -7.035 1 93.5 74 THR A C 1
ATOM 609 O O . THR A 1 74 ? 15.547 -4.246 -8.07 1 93.5 74 THR A O 1
ATOM 612 N N . THR A 1 75 ? 15.516 -4.66 -5.918 1 94.12 75 THR A N 1
ATOM 613 C CA . THR A 1 75 ? 14.148 -4.16 -5.758 1 94.12 75 THR A CA 1
ATOM 614 C C . THR A 1 75 ? 14.086 -3.115 -4.648 1 94.12 75 THR A C 1
ATOM 616 O O . THR A 1 75 ? 13.102 -3.053 -3.904 1 94.12 75 THR A O 1
ATOM 619 N N . GLY A 1 76 ? 15.164 -2.361 -4.484 1 91.12 76 GLY A N 1
ATOM 620 C CA . GLY A 1 76 ? 15.172 -1.262 -3.535 1 91.12 76 GLY A CA 1
ATOM 621 C C . GLY A 1 76 ? 15.234 -1.722 -2.092 1 91.12 76 GLY A C 1
ATOM 622 O O . GLY A 1 76 ? 14.641 -1.098 -1.209 1 91.12 76 GLY A O 1
ATOM 623 N N . ASN A 1 77 ? 15.789 -2.908 -1.906 1 92.12 77 ASN A N 1
ATOM 624 C CA . ASN A 1 77 ? 15.969 -3.504 -0.587 1 92.12 77 ASN A CA 1
ATOM 625 C C . ASN A 1 77 ? 14.633 -3.871 0.054 1 92.12 77 ASN A C 1
ATOM 627 O O . ASN A 1 77 ? 14.477 -3.754 1.271 1 92.12 77 ASN A O 1
ATOM 631 N N . THR A 1 78 ? 13.734 -4.211 -0.728 1 93.44 78 THR A N 1
ATOM 632 C CA . THR A 1 78 ? 12.484 -4.75 -0.195 1 93.44 78 THR A CA 1
ATOM 633 C C . THR A 1 78 ? 12.727 -6.094 0.486 1 93.44 78 THR A C 1
ATOM 635 O O . THR A 1 78 ? 13.578 -6.875 0.05 1 93.44 78 THR A O 1
ATOM 638 N N . PRO A 1 79 ? 11.969 -6.328 1.482 1 92.94 79 PRO A N 1
ATOM 639 C CA . PRO A 1 79 ? 12.203 -7.551 2.254 1 92.94 79 PRO A CA 1
ATOM 640 C C . PRO A 1 79 ? 11.609 -8.789 1.587 1 92.94 79 PRO A C 1
ATOM 642 O O . PRO A 1 79 ? 10.586 -8.703 0.907 1 92.94 79 PRO A O 1
ATOM 645 N N . ARG A 1 80 ? 12.297 -9.891 1.799 1 96 80 ARG A N 1
ATOM 646 C CA . ARG A 1 80 ? 11.789 -11.242 1.605 1 96 80 ARG A CA 1
ATOM 647 C C . ARG A 1 80 ? 11.789 -12.023 2.916 1 96 80 ARG A C 1
ATOM 649 O O . ARG A 1 80 ? 12.852 -12.242 3.51 1 96 80 ARG A O 1
ATOM 656 N N . ARG A 1 81 ? 10.656 -12.258 3.406 1 96.5 81 ARG A N 1
ATOM 657 C CA . ARG A 1 81 ? 10.461 -13.078 4.594 1 96.5 81 ARG A CA 1
ATOM 658 C C . ARG A 1 81 ? 9.484 -14.219 4.316 1 96.5 81 ARG A C 1
ATOM 660 O O . ARG A 1 81 ? 8.273 -14.031 4.398 1 96.5 81 ARG A O 1
ATOM 667 N N . MET A 1 82 ? 10.062 -15.281 4.016 1 97.75 82 MET A N 1
ATOM 668 C CA . MET A 1 82 ? 9.242 -16.406 3.559 1 97.75 82 MET A CA 1
ATOM 669 C C . MET A 1 82 ? 10.062 -17.688 3.5 1 97.75 82 MET A C 1
ATOM 671 O O . MET A 1 82 ? 11.297 -17.641 3.506 1 97.75 82 MET A O 1
ATOM 675 N N . SER A 1 83 ? 9.398 -18.781 3.527 1 98.12 83 SER A N 1
ATOM 676 C CA . SER A 1 83 ? 10.008 -20.047 3.141 1 98.12 83 SER A CA 1
ATOM 677 C C . SER A 1 83 ? 9.758 -20.359 1.667 1 98.12 83 SER A C 1
ATOM 679 O O . SER A 1 83 ? 8.727 -19.969 1.114 1 98.12 83 SER A O 1
ATOM 681 N N . VAL A 1 84 ? 10.734 -21.078 1.092 1 98.31 84 VAL A N 1
ATOM 682 C CA . VAL A 1 84 ? 10.594 -21.359 -0.334 1 98.31 84 VAL A CA 1
ATOM 683 C C . VAL A 1 84 ? 10.898 -22.828 -0.615 1 98.31 84 VAL A C 1
ATOM 685 O O . VAL A 1 84 ? 11.609 -23.469 0.155 1 98.31 84 VAL A O 1
ATOM 688 N N . VAL A 1 85 ? 10.25 -23.359 -1.548 1 98.5 85 VAL A N 1
ATOM 689 C CA . VAL A 1 85 ? 10.68 -24.578 -2.232 1 98.5 85 VAL A CA 1
ATOM 690 C C . VAL A 1 85 ? 11.195 -24.234 -3.629 1 98.5 85 VAL A C 1
ATOM 692 O O . VAL A 1 85 ? 10.477 -23.609 -4.422 1 98.5 85 VAL A O 1
ATOM 695 N N . LYS A 1 86 ? 12.344 -24.672 -3.926 1 97.56 86 LYS A N 1
ATOM 696 C CA . LYS A 1 86 ? 13.039 -24.25 -5.137 1 97.56 86 LYS A CA 1
ATOM 697 C C . LYS A 1 86 ? 12.523 -25 -6.359 1 97.56 86 LYS A C 1
ATOM 699 O O . LYS A 1 86 ? 11.984 -26.094 -6.234 1 97.56 86 LYS A O 1
ATOM 704 N N . SER A 1 87 ? 12.805 -24.422 -7.441 1 97.25 87 SER A N 1
ATOM 705 C CA . SER A 1 87 ? 12.312 -24.906 -8.727 1 97.25 87 SER A CA 1
ATOM 706 C C . SER A 1 87 ? 12.781 -26.328 -9 1 97.25 87 SER A C 1
ATOM 708 O O . SER A 1 87 ? 12.008 -27.156 -9.492 1 97.25 87 SER A O 1
ATOM 710 N N . GLU A 1 88 ? 13.977 -26.625 -8.672 1 96.06 88 GLU A N 1
ATOM 711 C CA . GLU A 1 88 ? 14.555 -27.938 -8.984 1 96.06 88 GLU A CA 1
ATOM 712 C C . GLU A 1 88 ? 13.836 -29.047 -8.234 1 96.06 88 GLU A C 1
ATOM 714 O O . GLU A 1 88 ? 13.703 -30.156 -8.75 1 96.06 88 GLU A O 1
ATOM 719 N N . GLU A 1 89 ? 13.445 -28.734 -7.051 1 97.88 89 GLU A N 1
ATOM 720 C CA . GLU A 1 89 ? 12.695 -29.719 -6.27 1 97.88 89 GLU A CA 1
ATOM 721 C C . GLU A 1 89 ? 11.273 -29.875 -6.793 1 97.88 89 GLU A C 1
ATOM 723 O O . GLU A 1 89 ? 10.734 -30.984 -6.812 1 97.88 89 GLU A O 1
ATOM 728 N N . ILE A 1 90 ? 10.688 -28.812 -7.23 1 98.56 90 ILE A N 1
ATOM 729 C CA . ILE A 1 90 ? 9.32 -28.828 -7.727 1 98.56 90 ILE A CA 1
ATOM 730 C C . ILE A 1 90 ? 9.258 -29.562 -9.062 1 98.56 90 ILE A C 1
ATOM 732 O O . ILE A 1 90 ? 8.297 -30.281 -9.336 1 98.56 90 ILE A O 1
ATOM 736 N N . GLU A 1 91 ? 10.312 -29.391 -9.844 1 97.62 91 GLU A N 1
ATOM 737 C CA . GLU A 1 91 ? 10.391 -30.016 -11.164 1 97.62 91 GLU A CA 1
ATOM 738 C C . GLU A 1 91 ? 10.25 -31.531 -11.07 1 97.62 91 GLU A C 1
ATOM 740 O O . GLU A 1 91 ? 9.812 -32.188 -12.023 1 97.62 91 GLU A O 1
ATOM 745 N N . LYS A 1 92 ? 10.547 -32.094 -9.977 1 97.81 92 LYS A N 1
ATOM 746 C CA . LYS A 1 92 ? 10.5 -33.531 -9.781 1 97.81 92 LYS A CA 1
ATOM 747 C C . LYS A 1 92 ? 9.062 -34.031 -9.656 1 97.81 92 LYS A C 1
ATOM 749 O O . LYS A 1 92 ? 8.797 -35.219 -9.773 1 97.81 92 LYS A O 1
ATOM 754 N N . SER A 1 93 ? 8.18 -33.156 -9.383 1 97.94 93 SER A N 1
ATOM 755 C CA . SER A 1 93 ? 6.762 -33.5 -9.352 1 97.94 93 SER A CA 1
ATOM 756 C C . SER A 1 93 ? 6.223 -33.719 -10.766 1 97.94 93 SER A C 1
ATOM 758 O O . SER A 1 93 ? 6.129 -32.781 -11.555 1 97.94 93 SER A O 1
ATOM 760 N N . GLU A 1 94 ? 5.809 -34.906 -11.062 1 97.5 94 GLU A N 1
ATOM 761 C CA . GLU A 1 94 ? 5.254 -35.219 -12.375 1 97.5 94 GLU A CA 1
ATOM 762 C C . GLU A 1 94 ? 3.994 -34.406 -12.641 1 97.5 94 GLU A C 1
ATOM 764 O O . GLU A 1 94 ? 3.783 -33.938 -13.758 1 97.5 94 GLU A O 1
ATOM 769 N N . LEU A 1 95 ? 3.205 -34.25 -11.641 1 98 95 LEU A N 1
ATOM 770 C CA . LEU A 1 95 ? 1.959 -33.5 -11.773 1 98 95 LEU A CA 1
ATOM 771 C C . LEU A 1 95 ? 2.23 -32.031 -12.18 1 98 95 LEU A C 1
ATOM 773 O O . LEU A 1 95 ? 1.703 -31.562 -13.188 1 98 95 LEU A O 1
ATOM 777 N N . ILE A 1 96 ? 3.104 -31.344 -11.43 1 98.31 96 ILE A N 1
ATOM 778 C CA . ILE A 1 96 ? 3.348 -29.922 -11.633 1 98.31 96 ILE A CA 1
ATOM 779 C C . ILE A 1 96 ? 4.109 -29.719 -12.938 1 98.31 96 ILE A C 1
ATOM 781 O O . ILE A 1 96 ? 3.795 -28.797 -13.711 1 98.31 96 ILE A O 1
ATOM 785 N N . SER A 1 97 ? 5.078 -30.578 -13.188 1 97.31 97 SER A N 1
ATOM 786 C CA . SER A 1 97 ? 5.855 -30.438 -14.414 1 97.31 97 SER A CA 1
ATOM 787 C C . SER A 1 97 ? 4.988 -30.656 -15.648 1 97.31 97 SER A C 1
ATOM 789 O O . SER A 1 97 ? 5.148 -29.969 -16.656 1 97.31 97 SER A O 1
ATOM 791 N N . THR A 1 98 ? 4.07 -31.641 -15.586 1 97.06 98 THR A N 1
ATOM 792 C CA . THR A 1 98 ? 3.154 -31.891 -16.688 1 97.06 98 THR A CA 1
ATOM 793 C C . THR A 1 98 ? 2.211 -30.703 -16.891 1 97.06 98 THR A C 1
ATOM 795 O O . THR A 1 98 ? 1.988 -30.266 -18.016 1 97.06 98 THR A O 1
ATOM 798 N N . LEU A 1 99 ? 1.72 -30.188 -15.836 1 97.25 99 LEU A N 1
ATOM 799 C CA . LEU A 1 99 ? 0.807 -29.062 -15.891 1 97.25 99 LEU A CA 1
ATOM 800 C C . LEU A 1 99 ? 1.489 -27.844 -16.516 1 97.25 99 LEU A C 1
ATOM 802 O O . LEU A 1 99 ? 0.886 -27.125 -17.312 1 97.25 99 LEU A O 1
ATOM 806 N N . SER A 1 100 ? 2.723 -27.594 -16.156 1 97.12 100 SER A N 1
ATOM 807 C CA . SER A 1 100 ? 3.453 -26.406 -16.594 1 97.12 100 SER A CA 1
ATOM 808 C C . SER A 1 100 ? 3.748 -26.469 -18.094 1 97.12 100 SER A C 1
ATOM 810 O O . SER A 1 100 ? 4.062 -25.453 -18.719 1 97.12 100 SER A O 1
ATOM 812 N N . ARG A 1 101 ? 3.553 -27.672 -18.672 1 96.38 101 ARG A N 1
ATOM 813 C CA . ARG A 1 101 ? 3.83 -27.844 -20.094 1 96.38 101 ARG A CA 1
ATOM 814 C C . ARG A 1 101 ? 2.568 -28.25 -20.859 1 96.38 101 ARG A C 1
ATOM 816 O O . ARG A 1 101 ? 2.639 -28.656 -22.016 1 96.38 101 ARG A O 1
ATOM 823 N N . SER A 1 102 ? 1.521 -28.172 -20.188 1 97.25 102 SER A N 1
ATOM 824 C CA . SER A 1 102 ? 0.249 -28.547 -20.797 1 97.25 102 SER A CA 1
ATOM 825 C C . SER A 1 102 ? -0.064 -27.641 -22 1 97.25 102 SER A C 1
ATOM 827 O O . SER A 1 102 ? -0.218 -26.438 -21.844 1 97.25 102 SER A O 1
ATOM 829 N N . GLU A 1 103 ? -0.258 -28.203 -23.156 1 96.88 103 GLU A N 1
ATOM 830 C CA . GLU A 1 103 ? -0.583 -27.438 -24.359 1 96.88 103 GLU A CA 1
ATOM 831 C C . GLU A 1 103 ? -1.958 -26.781 -24.234 1 96.88 103 GLU A C 1
ATOM 833 O O . GLU A 1 103 ? -2.174 -25.688 -24.734 1 96.88 103 GLU A O 1
ATOM 838 N N . VAL A 1 104 ? -2.812 -27.484 -23.578 1 97.94 104 VAL A N 1
ATOM 839 C CA . VAL A 1 104 ? -4.172 -26.984 -23.422 1 97.94 104 VAL A CA 1
ATOM 840 C C . VAL A 1 104 ? -4.168 -25.75 -22.516 1 97.94 104 VAL A C 1
ATOM 842 O O . VAL A 1 104 ? -4.754 -24.719 -22.844 1 97.94 104 VAL A O 1
ATOM 845 N N . LEU A 1 105 ? -3.506 -25.859 -21.375 1 98.31 105 LEU A N 1
ATOM 846 C CA . LEU A 1 105 ? -3.432 -24.75 -20.422 1 98.31 105 LEU A CA 1
ATOM 847 C C . LEU A 1 105 ? -2.738 -23.547 -21.062 1 98.31 105 LEU A C 1
ATOM 849 O O . LEU A 1 105 ? -3.264 -22.438 -21.016 1 98.31 105 LEU A O 1
ATOM 853 N N . LEU A 1 106 ? -1.644 -23.812 -21.688 1 98.44 106 LEU A N 1
ATOM 854 C CA . LEU A 1 106 ? -0.858 -22.719 -22.266 1 98.44 106 LEU A CA 1
ATOM 855 C C . LEU A 1 106 ? -1.601 -22.078 -23.438 1 98.44 106 LEU A C 1
ATOM 857 O O . LEU A 1 106 ? -1.52 -20.875 -23.641 1 98.44 106 LEU A O 1
ATOM 861 N N . GLY A 1 107 ? -2.252 -22.953 -24.172 1 98 107 GLY A N 1
ATOM 862 C CA . GLY A 1 107 ? -3.07 -22.406 -25.25 1 98 107 GLY A CA 1
ATOM 863 C C . GLY A 1 107 ? -4.172 -21.5 -24.75 1 98 107 GLY A C 1
ATOM 864 O O . GLY A 1 107 ? -4.395 -20.422 -25.312 1 98 107 GLY A O 1
ATOM 865 N N . PHE A 1 108 ? -4.844 -21.938 -23.766 1 98.5 108 PHE A N 1
ATOM 866 C CA . PHE A 1 108 ? -5.898 -21.125 -23.172 1 98.5 108 PHE A CA 1
ATOM 867 C C . PHE A 1 108 ? -5.34 -19.797 -22.672 1 98.5 108 PHE A C 1
ATOM 869 O O . PHE A 1 108 ? -5.895 -18.734 -22.969 1 98.5 108 PHE A O 1
ATOM 876 N N . LEU A 1 109 ? -4.242 -19.797 -21.906 1 98.69 109 LEU A N 1
ATOM 877 C CA . LEU A 1 109 ? -3.623 -18.594 -21.344 1 98.69 109 LEU A CA 1
ATOM 878 C C . LEU A 1 109 ? -3.104 -17.688 -22.453 1 98.69 109 LEU A C 1
ATOM 880 O O . LEU A 1 109 ? -3.146 -16.469 -22.328 1 98.69 109 LEU A O 1
ATOM 884 N N . ALA A 1 110 ? -2.635 -18.266 -23.516 1 98.62 110 ALA A N 1
ATOM 885 C CA . ALA A 1 110 ? -2.174 -17.484 -24.656 1 98.62 110 ALA A CA 1
ATOM 886 C C . ALA A 1 110 ? -3.316 -16.688 -25.266 1 98.62 110 ALA A C 1
ATOM 888 O O . ALA A 1 110 ? -3.104 -15.57 -25.75 1 98.62 110 ALA A O 1
ATOM 889 N N . GLY A 1 111 ? -4.496 -17.266 -25.234 1 98.56 111 GLY A N 1
ATOM 890 C CA . GLY A 1 111 ? -5.664 -16.516 -25.656 1 98.56 111 GLY A CA 1
ATOM 891 C C . GLY A 1 111 ? -5.898 -15.25 -24.844 1 98.56 111 GLY A C 1
ATOM 892 O O . GLY A 1 111 ? -6.371 -14.242 -25.375 1 98.56 111 GLY A O 1
ATOM 893 N N . ILE A 1 112 ? -5.543 -15.305 -23.594 1 98.81 112 ILE A N 1
ATOM 894 C CA . ILE A 1 112 ? -5.738 -14.18 -22.688 1 98.81 112 ILE A CA 1
ATOM 895 C C . ILE A 1 112 ? -4.582 -13.188 -22.844 1 98.81 112 ILE A C 1
ATOM 897 O O . ILE A 1 112 ? -4.801 -11.977 -22.922 1 98.81 112 ILE A O 1
ATOM 901 N N . THR A 1 113 ? -3.373 -13.672 -22.984 1 98.69 113 THR A N 1
ATOM 902 C CA . THR A 1 113 ? -2.217 -12.789 -23.078 1 98.69 113 THR A CA 1
ATOM 903 C C . THR A 1 113 ? -2.102 -12.195 -24.484 1 98.69 113 THR A C 1
ATOM 905 O O . THR A 1 113 ? -1.39 -11.211 -24.688 1 98.69 113 THR A O 1
ATOM 908 N N . ARG A 1 114 ? -2.672 -12.852 -25.453 1 97.81 114 ARG A N 1
ATOM 909 C CA . ARG A 1 114 ? -2.578 -12.523 -26.875 1 97.81 114 ARG A CA 1
ATOM 910 C C . ARG A 1 114 ? -1.134 -12.586 -27.344 1 97.81 114 ARG A C 1
ATOM 912 O O . ARG A 1 114 ? -0.737 -11.828 -28.234 1 97.81 114 ARG A O 1
ATOM 919 N N . GLU A 1 115 ? -0.354 -13.336 -26.688 1 97.12 115 GLU A N 1
ATOM 920 C CA . GLU A 1 115 ? 1.021 -13.703 -27 1 97.12 115 GLU A CA 1
ATOM 921 C C . GLU A 1 115 ? 1.268 -15.188 -26.75 1 97.12 115 GLU A C 1
ATOM 923 O O . GLU A 1 115 ? 0.617 -15.797 -25.891 1 97.12 115 GLU A O 1
ATOM 928 N N . GLU A 1 116 ? 2.172 -15.672 -27.531 1 96.25 116 GLU A N 1
ATOM 929 C CA . GLU A 1 116 ? 2.572 -17.047 -27.266 1 96.25 116 GLU A CA 1
ATOM 930 C C . GLU A 1 116 ? 3.197 -17.172 -25.875 1 96.25 116 GLU A C 1
ATOM 932 O O . GLU A 1 116 ? 3.965 -16.312 -25.453 1 96.25 116 GLU A O 1
ATOM 937 N N . ILE A 1 117 ? 2.822 -18.203 -25.172 1 97.56 117 ILE A N 1
ATOM 938 C CA . ILE A 1 117 ? 3.414 -18.531 -23.891 1 97.56 117 ILE A CA 1
ATOM 939 C C . ILE A 1 117 ? 4.398 -19.688 -24.047 1 97.56 117 ILE A C 1
ATOM 941 O O . ILE A 1 117 ? 4.02 -20.781 -24.484 1 97.56 117 ILE A O 1
ATOM 945 N N . ILE A 1 118 ? 5.594 -19.453 -23.688 1 96.31 118 ILE A N 1
ATOM 946 C CA . ILE A 1 118 ? 6.68 -20.375 -23.984 1 96.31 118 ILE A CA 1
ATOM 947 C C . ILE A 1 118 ? 7.258 -20.938 -22.688 1 96.31 118 ILE A C 1
ATOM 949 O O . ILE A 1 118 ? 7.812 -20.188 -21.875 1 96.31 118 ILE A O 1
ATOM 953 N N . PRO A 1 119 ? 7.117 -22.25 -22.484 1 93.75 119 PRO A N 1
ATOM 954 C CA . PRO A 1 119 ? 7.613 -22.859 -21.25 1 93.75 119 PRO A CA 1
ATOM 955 C C . PRO A 1 119 ? 9.133 -23.047 -21.25 1 93.75 119 PRO A C 1
ATOM 957 O O . PRO A 1 119 ? 9.648 -23.906 -20.547 1 93.75 119 PRO A O 1
ATOM 960 N N . GLU A 1 120 ? 9.938 -22.25 -21.922 1 89.62 120 GLU A N 1
ATOM 961 C CA . GLU A 1 120 ? 11.398 -22.281 -21.969 1 89.62 120 GLU A CA 1
ATOM 962 C C . GLU A 1 120 ? 12 -21.141 -21.172 1 89.62 120 GLU A C 1
ATOM 964 O O . GLU A 1 120 ? 12.406 -20.125 -21.734 1 89.62 120 GLU A O 1
ATOM 969 N N . VAL A 1 121 ? 12.055 -21.328 -19.859 1 92.06 121 VAL A N 1
ATOM 970 C CA . VAL A 1 121 ? 12.68 -20.375 -18.953 1 92.06 121 VAL A CA 1
ATOM 971 C C . VAL A 1 121 ? 13.836 -21.062 -18.219 1 92.06 121 VAL A C 1
ATOM 973 O O . VAL A 1 121 ? 14.023 -22.266 -18.328 1 92.06 121 VAL A O 1
ATOM 976 N N . SER A 1 122 ? 14.625 -20.25 -17.562 1 89.81 122 SER A N 1
ATOM 977 C CA . SER A 1 122 ? 15.703 -20.828 -16.766 1 89.81 122 SER A CA 1
ATOM 978 C C . SER A 1 122 ? 15.164 -21.844 -15.758 1 89.81 122 SER A C 1
ATOM 980 O O . SER A 1 122 ? 14.109 -21.625 -15.156 1 89.81 122 SER A O 1
ATOM 982 N N . SER A 1 123 ? 15.883 -22.906 -15.555 1 90.25 123 SER A N 1
ATOM 983 C CA . SER A 1 123 ? 15.422 -24.031 -14.734 1 90.25 123 SER A CA 1
ATOM 984 C C . SER A 1 123 ? 15.203 -23.594 -13.289 1 90.25 123 SER A C 1
ATOM 986 O O . SER A 1 123 ? 14.367 -24.156 -12.586 1 90.25 123 SER A O 1
ATOM 988 N N . ASP A 1 124 ? 15.914 -22.609 -12.898 1 90.19 124 ASP A N 1
ATOM 989 C CA . ASP A 1 124 ? 15.82 -22.172 -11.508 1 90.19 124 ASP A CA 1
ATOM 990 C C . ASP A 1 124 ? 14.648 -21.219 -11.312 1 90.19 124 ASP A C 1
ATOM 992 O O . ASP A 1 124 ? 14.258 -20.938 -10.18 1 90.19 124 ASP A O 1
ATOM 996 N N . GLU A 1 125 ? 14 -20.812 -12.391 1 91.94 125 GLU A N 1
ATOM 997 C CA . GLU A 1 125 ? 12.969 -19.781 -12.266 1 91.94 125 GLU A CA 1
ATOM 998 C C . GLU A 1 125 ? 11.609 -20.328 -12.695 1 91.94 125 GLU A C 1
ATOM 1000 O O . GLU A 1 125 ? 10.594 -19.625 -12.57 1 91.94 125 GLU A O 1
ATOM 1005 N N . ARG A 1 126 ? 11.539 -21.547 -13.086 1 95.94 126 ARG A N 1
ATOM 1006 C CA . ARG A 1 126 ? 10.312 -22.094 -13.656 1 95.94 126 ARG A CA 1
ATOM 1007 C C . ARG A 1 126 ? 9.211 -22.172 -12.609 1 95.94 126 ARG A C 1
ATOM 1009 O O . ARG A 1 126 ? 8.047 -21.906 -12.906 1 95.94 126 ARG A O 1
ATOM 1016 N N . TYR A 1 127 ? 9.633 -22.547 -11.445 1 97.75 127 TYR A N 1
ATOM 1017 C CA . TYR A 1 127 ? 8.68 -22.688 -10.359 1 97.75 127 TYR A CA 1
ATOM 1018 C C . TYR A 1 127 ? 9.203 -22.047 -9.078 1 97.75 127 TYR A C 1
ATOM 1020 O O . TYR A 1 127 ? 10.406 -21.859 -8.914 1 97.75 127 TYR A O 1
ATOM 1028 N N . LEU A 1 128 ? 8.297 -21.719 -8.242 1 98.25 128 LEU A N 1
ATOM 1029 C CA . LEU A 1 128 ? 8.602 -21.359 -6.863 1 98.25 128 LEU A CA 1
ATOM 1030 C C . LEU A 1 128 ? 7.395 -21.578 -5.961 1 98.25 128 LEU A C 1
ATOM 1032 O O . LEU A 1 128 ? 6.285 -21.156 -6.285 1 98.25 128 LEU A O 1
ATOM 1036 N N . ILE A 1 129 ? 7.562 -22.328 -4.945 1 98.81 129 ILE A N 1
ATOM 1037 C CA . ILE A 1 129 ? 6.562 -22.359 -3.883 1 98.81 129 ILE A CA 1
ATOM 1038 C C . ILE A 1 129 ? 6.984 -21.406 -2.758 1 98.81 129 ILE A C 1
ATOM 1040 O O . ILE A 1 129 ? 8.109 -21.484 -2.264 1 98.81 129 ILE A O 1
ATOM 1044 N N . THR A 1 130 ? 6.191 -20.484 -2.445 1 98.62 130 THR A N 1
ATOM 1045 C CA . THR A 1 130 ? 6.395 -19.656 -1.265 1 98.62 130 THR A CA 1
ATOM 1046 C C . THR A 1 130 ? 5.441 -20.062 -0.145 1 98.62 130 THR A C 1
ATOM 1048 O O . THR A 1 130 ? 4.273 -20.375 -0.397 1 98.62 130 THR A O 1
ATOM 1051 N N . HIS A 1 131 ? 5.957 -20.172 0.998 1 98.81 131 HIS A N 1
ATOM 1052 C CA . HIS A 1 131 ? 5.227 -20.547 2.203 1 98.81 131 HIS A CA 1
ATOM 1053 C C . HIS A 1 131 ? 5.5 -19.562 3.338 1 98.81 131 HIS A C 1
ATOM 1055 O O . HIS A 1 131 ? 6.625 -19.469 3.832 1 98.81 131 HIS A O 1
ATOM 1061 N N . GLN A 1 132 ? 4.465 -18.875 3.742 1 98.62 132 GLN A N 1
ATOM 1062 C CA . GLN A 1 132 ? 4.574 -17.844 4.773 1 98.62 132 GLN A CA 1
ATOM 1063 C C . GLN A 1 132 ? 3.717 -18.188 5.988 1 98.62 132 GLN A C 1
ATOM 1065 O O . GLN A 1 132 ? 2.604 -18.703 5.844 1 98.62 132 GLN A O 1
ATOM 1070 N N . GLU A 1 133 ? 4.215 -17.875 7.164 1 98 133 GLU A N 1
ATOM 1071 C CA . GLU A 1 133 ? 3.535 -18.328 8.367 1 98 133 GLU A CA 1
ATOM 1072 C C . GLU A 1 133 ? 3.555 -17.266 9.461 1 98 133 GLU A C 1
ATOM 1074 O O . GLU A 1 133 ? 2.738 -17.297 10.383 1 98 133 GLU A O 1
ATOM 1079 N N . PHE A 1 134 ? 4.445 -16.328 9.352 1 97.31 134 PHE A N 1
ATOM 1080 C CA . PHE A 1 134 ? 4.68 -15.438 10.492 1 97.31 134 PHE A CA 1
ATOM 1081 C C . PHE A 1 134 ? 4.301 -14 10.148 1 97.31 134 PHE A C 1
ATOM 1083 O O . PHE A 1 134 ? 4.41 -13.586 9 1 97.31 134 PHE A O 1
ATOM 1090 N N . LYS A 1 135 ? 3.945 -13.305 11.195 1 94.69 135 LYS A N 1
ATOM 1091 C CA . LYS A 1 135 ? 3.707 -11.867 11.055 1 94.69 135 LYS A CA 1
ATOM 1092 C C . LYS A 1 135 ? 4.84 -11.195 10.281 1 94.69 135 LYS A C 1
ATOM 1094 O O . LYS A 1 135 ? 6.012 -11.492 10.516 1 94.69 135 LYS A O 1
ATOM 1099 N N . SER A 1 136 ? 4.504 -10.391 9.336 1 93.31 136 SER A N 1
ATOM 1100 C CA . SER A 1 136 ? 5.398 -9.555 8.539 1 93.31 136 SER A CA 1
ATOM 1101 C C . SER A 1 136 ? 6.027 -10.352 7.398 1 93.31 136 SER A C 1
ATOM 1103 O O . SER A 1 136 ? 6.801 -9.812 6.605 1 93.31 136 SER A O 1
ATOM 1105 N N . ASP A 1 137 ? 5.703 -11.727 7.344 1 97.44 137 ASP A N 1
ATOM 1106 C CA . ASP A 1 137 ? 6.133 -12.461 6.156 1 97.44 137 ASP A CA 1
ATOM 1107 C C . ASP A 1 137 ? 5.641 -11.773 4.879 1 97.44 137 ASP A C 1
ATOM 1109 O O . ASP A 1 137 ? 4.504 -11.305 4.824 1 97.44 137 ASP A O 1
ATOM 1113 N N . THR A 1 138 ? 6.547 -11.688 3.914 1 96 138 THR A N 1
ATOM 1114 C CA . THR A 1 138 ? 6.234 -11.016 2.656 1 96 138 THR A CA 1
ATOM 1115 C C . THR A 1 138 ? 7.234 -11.406 1.573 1 96 138 THR A C 1
ATOM 1117 O O . THR A 1 138 ? 8.344 -11.852 1.876 1 96 138 THR A O 1
ATOM 1120 N N . HIS A 1 139 ? 6.746 -11.352 0.322 1 96.94 139 HIS A N 1
ATOM 1121 C CA . HIS A 1 139 ? 7.66 -11.453 -0.812 1 96.94 139 HIS A CA 1
ATOM 1122 C C . HIS A 1 139 ? 8.211 -10.078 -1.198 1 96.94 139 HIS A C 1
ATOM 1124 O O . HIS A 1 139 ? 9.273 -9.984 -1.812 1 96.94 139 HIS A O 1
ATOM 1130 N N . GLY A 1 140 ? 7.477 -9.016 -0.75 1 96.69 140 GLY A N 1
ATOM 1131 C CA . GLY A 1 140 ? 7.879 -7.652 -1.035 1 96.69 140 GLY A CA 1
ATOM 1132 C C . GLY A 1 140 ? 7.562 -7.219 -2.455 1 96.69 140 GLY A C 1
ATOM 1133 O O . GLY A 1 140 ? 7.289 -8.055 -3.318 1 96.69 140 GLY A O 1
ATOM 1134 N N . TRP A 1 141 ? 7.625 -5.961 -2.701 1 98.06 141 TRP A N 1
ATOM 1135 C CA . TRP A 1 141 ? 7.43 -5.402 -4.035 1 98.06 141 TRP A CA 1
ATOM 1136 C C . TRP A 1 141 ? 8.508 -5.902 -4.996 1 98.06 141 TRP A C 1
ATOM 1138 O O . TRP A 1 141 ? 9.703 -5.852 -4.68 1 98.06 141 TRP A O 1
ATOM 1148 N N . HIS A 1 142 ? 8.094 -6.344 -6.176 1 98.06 142 HIS A N 1
ATOM 1149 C CA . HIS A 1 142 ? 9.062 -6.824 -7.152 1 98.06 142 HIS A CA 1
ATOM 1150 C C . HIS A 1 142 ? 8.43 -6.961 -8.531 1 98.06 142 HIS A C 1
ATOM 1152 O O . HIS A 1 142 ? 7.219 -6.816 -8.688 1 98.06 142 HIS A O 1
ATOM 1158 N N . TRP A 1 143 ? 9.273 -7.109 -9.477 1 97.31 143 TRP A N 1
ATOM 1159 C CA . TRP A 1 143 ? 8.93 -7.582 -10.82 1 97.31 143 TRP A CA 1
ATOM 1160 C C . TRP A 1 143 ? 9.469 -8.992 -11.055 1 97.31 143 TRP A C 1
ATOM 1162 O O . TRP A 1 143 ? 10.234 -9.516 -10.25 1 97.31 143 TRP A O 1
ATOM 1172 N N . GLY A 1 144 ? 8.977 -9.586 -12.094 1 95.31 144 GLY A N 1
ATOM 1173 C CA . GLY A 1 144 ? 9.531 -10.859 -12.523 1 95.31 144 GLY A CA 1
ATOM 1174 C C . GLY A 1 144 ? 10.453 -10.734 -13.719 1 95.31 144 GLY A C 1
ATOM 1175 O O . GLY A 1 144 ? 10.305 -9.82 -14.539 1 95.31 144 GLY A O 1
ATOM 1176 N N . ASP A 1 145 ? 11.328 -11.664 -13.859 1 94 145 ASP A N 1
ATOM 1177 C CA . ASP A 1 145 ? 12.289 -11.68 -14.961 1 94 145 ASP A CA 1
ATOM 1178 C C . ASP A 1 145 ? 11.609 -12.07 -16.266 1 94 145 ASP A C 1
ATOM 1180 O O . ASP A 1 145 ? 12.047 -11.664 -17.344 1 94 145 ASP A O 1
ATOM 1184 N N . TYR A 1 146 ? 10.586 -12.852 -16.125 1 95.81 146 TYR A N 1
ATOM 1185 C CA . TYR A 1 146 ? 9.867 -13.328 -17.312 1 95.81 146 TYR A CA 1
ATOM 1186 C C . TYR A 1 146 ? 8.477 -12.719 -17.391 1 95.81 146 TYR A C 1
ATOM 1188 O O . TYR A 1 146 ? 7.98 -12.164 -16.406 1 95.81 146 TYR A O 1
ATOM 1196 N N . SER A 1 147 ? 7.824 -12.852 -18.547 1 97.31 147 SER A N 1
ATOM 1197 C CA . SER A 1 147 ? 6.633 -12.078 -18.875 1 97.31 147 SER A CA 1
ATOM 1198 C C . SER A 1 147 ? 5.418 -12.57 -18.094 1 97.31 147 SER A C 1
ATOM 1200 O O . SER A 1 147 ? 4.578 -11.773 -17.672 1 97.31 147 SER A O 1
ATOM 1202 N N . PHE A 1 148 ? 5.383 -13.922 -17.922 1 98.62 148 PHE A N 1
ATOM 1203 C CA . PHE A 1 148 ? 4.094 -14.43 -17.469 1 98.62 148 PHE A CA 1
ATOM 1204 C C . PHE A 1 148 ? 4.262 -15.359 -16.281 1 98.62 148 PHE A C 1
ATOM 1206 O O . PHE A 1 148 ? 5.219 -16.141 -16.219 1 98.62 148 PHE A O 1
ATOM 1213 N N . ALA A 1 149 ? 3.334 -15.32 -15.391 1 98.69 149 ALA A N 1
ATOM 1214 C CA . ALA A 1 149 ? 3.225 -16.297 -14.312 1 98.69 149 ALA A CA 1
ATOM 1215 C C . ALA A 1 149 ? 1.769 -16.672 -14.062 1 98.69 149 ALA A C 1
ATOM 1217 O O . ALA A 1 149 ? 0.881 -15.82 -14.109 1 98.69 149 ALA A O 1
ATOM 1218 N N . LEU A 1 150 ? 1.501 -17.891 -13.945 1 98.88 150 LEU A N 1
ATOM 1219 C CA . LEU A 1 150 ? 0.27 -18.344 -13.312 1 98.88 150 LEU A CA 1
ATOM 1220 C C . LEU A 1 150 ? 0.507 -18.688 -11.844 1 98.88 150 LEU A C 1
ATOM 1222 O O . LEU A 1 150 ? 1.336 -19.547 -11.523 1 98.88 150 LEU A O 1
ATOM 1226 N N . ILE A 1 151 ? -0.195 -18.031 -10.992 1 98.88 151 ILE A N 1
ATOM 1227 C CA . ILE A 1 151 ? 0.012 -18.141 -9.555 1 98.88 151 ILE A CA 1
ATOM 1228 C C . ILE A 1 151 ? -1.168 -18.875 -8.914 1 98.88 151 ILE A C 1
ATOM 1230 O O . ILE A 1 151 ? -2.32 -18.469 -9.086 1 98.88 151 ILE A O 1
ATOM 1234 N N . TRP A 1 152 ? -0.84 -19.938 -8.258 1 98.81 152 TRP A N 1
ATOM 1235 C CA . TRP A 1 152 ? -1.825 -20.719 -7.52 1 98.81 152 TRP A CA 1
ATOM 1236 C C . TRP A 1 152 ? -1.859 -20.297 -6.051 1 98.81 152 TRP A C 1
ATOM 1238 O O . TRP A 1 152 ? -0.941 -20.609 -5.289 1 98.81 152 TRP A O 1
ATOM 1248 N N . ALA A 1 153 ? -2.91 -19.578 -5.688 1 98.69 153 ALA A N 1
ATOM 1249 C CA . ALA A 1 153 ? -3.105 -19.25 -4.277 1 98.69 153 ALA A CA 1
ATOM 1250 C C . ALA A 1 153 ? -3.666 -20.453 -3.518 1 98.69 153 ALA A C 1
ATOM 1252 O O . ALA A 1 153 ? -4.875 -20.531 -3.273 1 98.69 153 ALA A O 1
ATOM 1253 N N . LEU A 1 154 ? -2.799 -21.281 -3.1 1 98.69 154 LEU A N 1
ATOM 1254 C CA . LEU A 1 154 ? -3.197 -22.578 -2.566 1 98.69 154 LEU A CA 1
ATOM 1255 C C . LEU A 1 154 ? -3.785 -22.438 -1.167 1 98.69 154 LEU A C 1
ATOM 1257 O O . LEU A 1 154 ? -4.785 -23.078 -0.839 1 98.69 154 LEU A O 1
ATOM 1261 N N . ARG A 1 155 ? -3.125 -21.672 -0.359 1 98.44 155 ARG A N 1
ATOM 1262 C CA . ARG A 1 155 ? -3.604 -21.266 0.958 1 98.44 155 ARG A CA 1
ATOM 1263 C C . ARG A 1 155 ? -3.439 -19.766 1.157 1 98.44 155 ARG A C 1
ATOM 1265 O O . ARG A 1 155 ? -2.35 -19.219 0.959 1 98.44 155 ARG A O 1
ATOM 1272 N N . MET A 1 156 ? -4.535 -19.172 1.503 1 98.56 156 MET A N 1
ATOM 1273 C CA . MET A 1 156 ? -4.5 -17.734 1.718 1 98.56 156 MET A CA 1
ATOM 1274 C C . MET A 1 156 ? -5.055 -17.375 3.092 1 98.56 156 MET A C 1
ATOM 1276 O O . MET A 1 156 ? -6.027 -17.969 3.549 1 98.56 156 MET A O 1
ATOM 1280 N N . PRO A 1 157 ? -4.402 -16.406 3.748 1 98.38 157 PRO A N 1
ATOM 1281 C CA . PRO A 1 157 ? -5.07 -15.828 4.918 1 98.38 157 PRO A CA 1
ATOM 1282 C C . PRO A 1 157 ? -6.301 -15 4.547 1 98.38 157 PRO A C 1
ATOM 1284 O O . PRO A 1 157 ? -6.492 -14.664 3.377 1 98.38 157 PRO A O 1
ATOM 1287 N N . PRO A 1 158 ? -7.148 -14.758 5.582 1 97.06 158 PRO A N 1
ATOM 1288 C CA . PRO A 1 158 ? -8.227 -13.805 5.309 1 97.06 158 PRO A CA 1
ATOM 1289 C C . PRO A 1 158 ? -7.699 -12.438 4.875 1 97.06 158 PRO A C 1
ATOM 1291 O O . PRO A 1 158 ? -6.547 -12.094 5.16 1 97.06 158 PRO A O 1
ATOM 1294 N N . ILE A 1 159 ? -8.539 -11.711 4.148 1 96.69 159 ILE A N 1
ATOM 1295 C CA . ILE A 1 159 ? -8.148 -10.398 3.662 1 96.69 159 ILE A CA 1
ATOM 1296 C C . ILE A 1 159 ? -7.727 -9.516 4.836 1 96.69 159 ILE A C 1
ATOM 1298 O O . ILE A 1 159 ? -6.828 -8.68 4.703 1 96.69 159 ILE A O 1
ATOM 1302 N N . GLU A 1 160 ? -8.242 -9.695 6.02 1 94.44 160 GLU A N 1
ATOM 1303 C CA . GLU A 1 160 ? -7.926 -8.922 7.215 1 94.44 160 GLU A CA 1
ATOM 1304 C C . GLU A 1 160 ? -6.477 -9.133 7.648 1 94.44 160 GLU A C 1
ATOM 1306 O O . GLU A 1 160 ? -5.898 -8.289 8.328 1 94.44 160 GLU A O 1
ATOM 1311 N N . HIS A 1 161 ? -5.957 -10.25 7.211 1 95.5 161 HIS A N 1
ATOM 1312 C CA . HIS A 1 161 ? -4.613 -10.586 7.66 1 95.5 161 HIS A CA 1
ATOM 1313 C C . HIS A 1 161 ? -3.623 -10.555 6.5 1 95.5 161 HIS A C 1
ATOM 1315 O O . HIS A 1 161 ? -2.51 -11.078 6.613 1 95.5 161 HIS A O 1
ATOM 1321 N N . GLY A 1 162 ? -4.059 -10.023 5.391 1 96.69 162 GLY A N 1
ATOM 1322 C CA . GLY A 1 162 ? -3.105 -9.828 4.312 1 96.69 162 GLY A CA 1
ATOM 1323 C C . GLY A 1 162 ? -3.369 -10.727 3.113 1 96.69 162 GLY A C 1
ATOM 1324 O O . GLY A 1 162 ? -2.531 -10.836 2.217 1 96.69 162 GLY A O 1
ATOM 1325 N N . GLY A 1 163 ? -4.508 -11.398 3.064 1 98.25 163 GLY A N 1
ATOM 1326 C CA . GLY A 1 163 ? -4.828 -12.234 1.921 1 98.25 163 GLY A CA 1
ATOM 1327 C C . GLY A 1 163 ? -5.09 -11.438 0.654 1 98.25 163 GLY A C 1
ATOM 1328 O O . GLY A 1 163 ? -6.172 -11.531 0.071 1 98.25 163 GLY A O 1
ATOM 1329 N N . MET A 1 164 ? -4.059 -10.625 0.214 1 98.69 164 MET A N 1
ATOM 1330 C CA . MET A 1 164 ? -4.266 -9.703 -0.902 1 98.69 164 MET A CA 1
ATOM 1331 C C . MET A 1 164 ? -3.01 -9.594 -1.757 1 98.69 164 MET A C 1
ATOM 1333 O O . MET A 1 164 ? -1.896 -9.773 -1.26 1 98.69 164 MET A O 1
ATOM 1337 N N . LEU A 1 165 ? -3.217 -9.328 -3.004 1 98.75 165 LEU A N 1
ATOM 1338 C CA . LEU A 1 165 ? -2.178 -8.938 -3.951 1 98.75 165 LEU A CA 1
ATOM 1339 C C . LEU A 1 165 ? -2.303 -7.465 -4.324 1 98.75 165 LEU A C 1
ATOM 1341 O O . LEU A 1 165 ? -3.4 -6.988 -4.625 1 98.75 165 LEU A O 1
ATOM 1345 N N . GLN A 1 166 ? -1.193 -6.777 -4.227 1 98.81 166 GLN A N 1
ATOM 1346 C CA . GLN A 1 166 ? -1.14 -5.426 -4.777 1 98.81 166 GLN A CA 1
ATOM 1347 C C . GLN A 1 166 ? -0.317 -5.387 -6.062 1 98.81 166 GLN A C 1
ATOM 1349 O O . GLN A 1 166 ? 0.719 -6.047 -6.16 1 98.81 166 GLN A O 1
ATOM 1354 N N . ALA A 1 167 ? -0.842 -4.645 -7.023 1 98.81 167 ALA A N 1
ATOM 1355 C CA . ALA A 1 167 ? -0.217 -4.621 -8.344 1 98.81 167 ALA A CA 1
ATOM 1356 C C . ALA A 1 167 ? -0.243 -3.219 -8.938 1 98.81 167 ALA A C 1
ATOM 1358 O O . ALA A 1 167 ? -1.22 -2.484 -8.773 1 98.81 167 ALA A O 1
ATOM 1359 N N . VAL A 1 168 ? 0.81 -2.871 -9.578 1 98.81 168 VAL A N 1
ATOM 1360 C CA . VAL A 1 168 ? 0.966 -1.637 -10.336 1 98.81 168 VAL A CA 1
ATOM 1361 C C . VAL A 1 168 ? 1.412 -1.961 -11.758 1 98.81 168 VAL A C 1
ATOM 1363 O O . VAL A 1 168 ? 2.611 -2.031 -12.039 1 98.81 168 VAL A O 1
ATOM 1366 N N . PRO A 1 169 ? 0.419 -2.07 -12.688 1 98.56 169 PRO A N 1
ATOM 1367 C CA . PRO A 1 169 ? 0.75 -2.486 -14.055 1 98.56 169 PRO A CA 1
ATOM 1368 C C . PRO A 1 169 ? 1.46 -1.392 -14.852 1 98.56 169 PRO A C 1
ATOM 1370 O O . PRO A 1 169 ? 1.502 -0.237 -14.414 1 98.56 169 PRO A O 1
ATOM 1373 N N . HIS A 1 170 ? 2.01 -1.759 -15.922 1 98.31 170 HIS A N 1
ATOM 1374 C CA . HIS A 1 170 ? 2.633 -0.866 -16.891 1 98.31 170 HIS A CA 1
ATOM 1375 C C . HIS A 1 170 ? 3.771 -0.073 -16.266 1 98.31 170 HIS A C 1
ATOM 1377 O O . HIS A 1 170 ? 3.826 1.152 -16.391 1 98.31 170 HIS A O 1
ATOM 1383 N N . THR A 1 171 ? 4.543 -0.788 -15.531 1 98.38 171 THR A N 1
ATOM 1384 C CA . THR A 1 171 ? 5.762 -0.249 -14.938 1 98.38 171 THR A CA 1
ATOM 1385 C C . THR A 1 171 ? 6.988 -1.014 -15.43 1 98.38 171 THR A C 1
ATOM 1387 O O . THR A 1 171 ? 6.855 -2.057 -16.078 1 98.38 171 THR A O 1
ATOM 1390 N N . HIS A 1 172 ? 8.125 -0.435 -15.156 1 95.81 172 HIS A N 1
ATOM 1391 C CA . HIS A 1 172 ? 9.359 -1.019 -15.672 1 95.81 172 HIS A CA 1
ATOM 1392 C C . HIS A 1 172 ? 10.352 -1.286 -14.539 1 95.81 172 HIS A C 1
ATOM 1394 O O . HIS A 1 172 ? 10.445 -0.502 -13.594 1 95.81 172 HIS A O 1
ATOM 1400 N N . TRP A 1 173 ? 11.086 -2.35 -14.734 1 95.38 173 TRP A N 1
ATOM 1401 C CA . TRP A 1 173 ? 12.094 -2.754 -13.758 1 95.38 173 TRP A CA 1
ATOM 1402 C C . TRP A 1 173 ? 13.492 -2.359 -14.219 1 95.38 173 TRP A C 1
ATOM 1404 O O . TRP A 1 173 ? 13.992 -2.877 -15.227 1 95.38 173 TRP A O 1
ATOM 1414 N N . ASP A 1 174 ? 14.078 -1.428 -13.539 1 95.12 174 ASP A N 1
ATOM 1415 C CA . ASP A 1 174 ? 15.508 -1.125 -13.641 1 95.12 174 ASP A CA 1
ATOM 1416 C C . ASP A 1 174 ? 16.266 -1.668 -12.43 1 95.12 174 ASP A C 1
ATOM 1418 O O . ASP A 1 174 ? 16.25 -1.063 -11.359 1 95.12 174 ASP A O 1
ATOM 1422 N N . LYS A 1 175 ? 16.953 -2.768 -12.57 1 93 175 LYS A N 1
ATOM 1423 C CA . LYS A 1 175 ? 17.609 -3.471 -11.477 1 93 175 LYS A CA 1
ATOM 1424 C C . LYS A 1 175 ? 18.656 -2.582 -10.797 1 93 175 LYS A C 1
ATOM 1426 O O . LYS A 1 175 ? 18.922 -2.727 -9.602 1 93 175 LYS A O 1
ATOM 1431 N N . SER A 1 176 ? 19.219 -1.727 -11.492 1 93.06 176 SER A N 1
ATOM 1432 C CA . SER A 1 176 ? 20.281 -0.878 -10.945 1 93.06 176 SER A CA 1
ATOM 1433 C C . SER A 1 176 ? 19.703 0.311 -10.195 1 93.06 176 SER A C 1
ATOM 1435 O O . SER A 1 176 ? 20.391 0.943 -9.391 1 93.06 176 SER A O 1
ATOM 1437 N N . ASN A 1 177 ? 18.484 0.585 -10.477 1 95 177 ASN A N 1
ATOM 1438 C CA . ASN A 1 177 ? 17.781 1.702 -9.859 1 95 177 ASN A CA 1
ATOM 1439 C C . ASN A 1 177 ? 16.266 1.47 -9.859 1 95 177 ASN A C 1
ATOM 1441 O O . ASN A 1 177 ? 15.531 2.146 -10.578 1 95 177 ASN A O 1
ATOM 1445 N N . PRO A 1 178 ? 15.812 0.574 -9.047 1 95 178 PRO A N 1
ATOM 1446 C CA . PRO A 1 178 ? 14.422 0.107 -9.164 1 95 178 PRO A CA 1
ATOM 1447 C C . PRO A 1 178 ? 13.406 1.202 -8.852 1 95 178 PRO A C 1
ATOM 1449 O O . PRO A 1 178 ? 12.273 1.156 -9.352 1 95 178 PRO A O 1
ATOM 1452 N N . ARG A 1 179 ? 13.734 2.162 -7.938 1 95.94 179 ARG A N 1
ATOM 1453 C CA . ARG A 1 179 ? 12.922 3.338 -7.645 1 95.94 179 ARG A CA 1
ATOM 1454 C C . ARG A 1 179 ? 11.469 2.949 -7.363 1 95.94 179 ARG A C 1
ATOM 1456 O O . ARG A 1 179 ? 10.547 3.504 -7.961 1 95.94 179 ARG A O 1
ATOM 1463 N N . ILE A 1 180 ? 11.234 2.051 -6.559 1 97.56 180 ILE A N 1
ATOM 1464 C CA . ILE A 1 180 ? 9.914 1.481 -6.305 1 97.56 180 ILE A CA 1
ATOM 1465 C C . ILE A 1 180 ? 8.984 2.555 -5.742 1 97.56 180 ILE A C 1
ATOM 1467 O O . ILE A 1 180 ? 7.887 2.77 -6.254 1 97.56 180 ILE A O 1
ATOM 1471 N N . ASN A 1 181 ? 9.445 3.258 -4.742 1 97.62 181 ASN A N 1
ATOM 1472 C CA . ASN A 1 181 ? 8.586 4.25 -4.113 1 97.62 181 ASN A CA 1
ATOM 1473 C C . ASN A 1 181 ? 8.242 5.387 -5.074 1 97.62 181 ASN A C 1
ATOM 1475 O O . ASN A 1 181 ? 7.137 5.93 -5.031 1 97.62 181 ASN A O 1
ATOM 1479 N N . GLN A 1 182 ? 9.172 5.762 -5.938 1 97.56 182 GLN A N 1
ATOM 1480 C CA . GLN A 1 182 ? 8.859 6.738 -6.977 1 97.56 182 GLN A CA 1
ATOM 1481 C C . GLN A 1 182 ? 7.758 6.227 -7.898 1 97.56 182 GLN A C 1
ATOM 1483 O O . GLN A 1 182 ? 6.848 6.977 -8.258 1 97.56 182 GLN A O 1
ATOM 1488 N N . THR A 1 183 ? 7.852 4.957 -8.289 1 98.19 183 THR A N 1
ATOM 1489 C CA . THR A 1 183 ? 6.832 4.336 -9.125 1 98.19 183 THR A CA 1
ATOM 1490 C C . THR A 1 183 ? 5.469 4.387 -8.445 1 98.19 183 THR A C 1
ATOM 1492 O O . THR A 1 183 ? 4.465 4.715 -9.078 1 98.19 183 THR A O 1
ATOM 1495 N N . LEU A 1 184 ? 5.477 4.09 -7.145 1 98.19 184 LEU A N 1
ATOM 1496 C CA . LEU A 1 184 ? 4.23 4.102 -6.391 1 98.19 184 LEU A CA 1
ATOM 1497 C C . LEU A 1 184 ? 3.639 5.508 -6.344 1 98.19 184 LEU A C 1
ATOM 1499 O O . LEU A 1 184 ? 2.418 5.676 -6.328 1 98.19 184 LEU A O 1
ATOM 1503 N N . CYS A 1 185 ? 4.453 6.527 -6.367 1 97.94 185 CYS A N 1
ATOM 1504 C CA . CYS A 1 185 ? 3.98 7.906 -6.328 1 97.94 185 CYS A CA 1
ATOM 1505 C C . CYS A 1 185 ? 3.434 8.336 -7.688 1 97.94 185 CYS A C 1
ATOM 1507 O O . CYS A 1 185 ? 2.668 9.297 -7.777 1 97.94 185 CYS A O 1
ATOM 1509 N N . GLU A 1 186 ? 3.838 7.625 -8.719 1 97.38 186 GLU A N 1
ATOM 1510 C CA . GLU A 1 186 ? 3.482 8.031 -10.078 1 97.38 186 GLU A CA 1
ATOM 1511 C C . GLU A 1 186 ? 2.289 7.234 -10.602 1 97.38 186 GLU A C 1
ATOM 1513 O O . GLU A 1 186 ? 1.689 7.594 -11.617 1 97.38 186 GLU A O 1
ATOM 1518 N N . ARG A 1 187 ? 1.998 6.145 -9.875 1 97.62 187 ARG A N 1
ATOM 1519 C CA . ARG A 1 187 ? 0.974 5.219 -10.352 1 97.62 187 ARG A CA 1
ATOM 1520 C C . ARG A 1 187 ? 0.021 4.832 -9.227 1 97.62 187 ARG A C 1
ATOM 1522 O O . ARG A 1 187 ? 0.349 4.988 -8.047 1 97.62 187 ARG A O 1
ATOM 1529 N N . GLU A 1 188 ? -1.134 4.359 -9.656 1 97.94 188 GLU A N 1
ATOM 1530 C CA . GLU A 1 188 ? -2.1 3.879 -8.672 1 97.94 188 GLU A CA 1
ATOM 1531 C C . GLU A 1 188 ? -1.858 2.412 -8.328 1 97.94 188 GLU A C 1
ATOM 1533 O O . GLU A 1 188 ? -1.495 1.618 -9.203 1 97.94 188 GLU A O 1
ATOM 1538 N N . ILE A 1 189 ? -2.1 2.072 -7.098 1 98.69 189 ILE A N 1
ATOM 1539 C CA . ILE A 1 189 ? -1.995 0.688 -6.648 1 98.69 189 ILE A CA 1
ATOM 1540 C C . ILE A 1 189 ? -3.367 0.022 -6.707 1 98.69 189 ILE A C 1
ATOM 1542 O O . ILE A 1 189 ? -4.328 0.515 -6.113 1 98.69 189 ILE A O 1
ATOM 1546 N N . ASN A 1 190 ? -3.453 -1.114 -7.422 1 98.62 190 ASN A N 1
ATOM 1547 C CA . ASN A 1 190 ? -4.629 -1.979 -7.375 1 98.62 190 ASN A CA 1
ATOM 1548 C C . ASN A 1 190 ? -4.449 -3.111 -6.367 1 98.62 190 ASN A C 1
ATOM 1550 O O . ASN A 1 190 ? -3.402 -3.76 -6.336 1 98.62 190 ASN A O 1
ATOM 1554 N N . THR A 1 191 ? -5.484 -3.291 -5.559 1 98.62 191 THR A N 1
ATOM 1555 C CA . THR A 1 191 ? -5.453 -4.367 -4.57 1 98.62 191 THR A CA 1
ATOM 1556 C C . THR A 1 191 ? -6.496 -5.43 -4.902 1 98.62 191 THR A C 1
ATOM 1558 O O . THR A 1 191 ? -7.648 -5.109 -5.191 1 98.62 191 THR A O 1
ATOM 1561 N N . HIS A 1 192 ? -6.062 -6.668 -4.879 1 98.62 192 HIS A N 1
ATOM 1562 C CA . HIS A 1 192 ? -6.934 -7.789 -5.211 1 98.62 192 HIS A CA 1
ATOM 1563 C C . HIS A 1 192 ? -7.023 -8.781 -4.055 1 98.62 192 HIS A C 1
ATOM 1565 O O . HIS A 1 192 ? -6.023 -9.398 -3.686 1 98.62 192 HIS A O 1
ATOM 1571 N N . GLY A 1 193 ? -8.242 -8.906 -3.512 1 98.44 193 GLY A N 1
ATOM 1572 C CA . GLY A 1 193 ? -8.445 -9.953 -2.521 1 98.44 193 GLY A CA 1
ATOM 1573 C C . GLY A 1 193 ? -8.375 -11.352 -3.105 1 98.44 193 GLY A C 1
ATOM 1574 O O . GLY A 1 193 ? -8.867 -11.594 -4.211 1 98.44 193 GLY A O 1
ATOM 1575 N N . LEU A 1 194 ? -7.73 -12.25 -2.373 1 98.44 194 LEU A N 1
ATOM 1576 C CA . LEU A 1 194 ? -7.555 -13.625 -2.828 1 98.44 194 LEU A CA 1
ATOM 1577 C C . LEU A 1 194 ? -8.078 -14.609 -1.79 1 98.44 194 LEU A C 1
ATOM 1579 O O . LEU A 1 194 ? -7.945 -14.383 -0.586 1 98.44 194 LEU A O 1
ATOM 1583 N N . GLU A 1 195 ? -8.633 -15.633 -2.264 1 97.94 195 GLU A N 1
ATOM 1584 C CA . GLU A 1 195 ? -9.047 -16.766 -1.432 1 97.94 195 GLU A CA 1
ATOM 1585 C C . GLU A 1 195 ? -8.281 -18.031 -1.797 1 97.94 195 GLU A C 1
ATOM 1587 O O . GLU A 1 195 ? -7.754 -18.141 -2.904 1 97.94 195 GLU A O 1
ATOM 1592 N N . SER A 1 196 ? -8.258 -18.938 -0.793 1 98.19 196 SER A N 1
ATOM 1593 C CA . SER A 1 196 ? -7.648 -20.234 -1.089 1 98.19 196 SER A CA 1
ATOM 1594 C C . SER A 1 196 ? -8.32 -20.891 -2.285 1 98.19 196 SER A C 1
ATOM 1596 O O . SER A 1 196 ? -9.547 -21 -2.34 1 98.19 196 SER A O 1
ATOM 1598 N N . GLY A 1 197 ? -7.477 -21.25 -3.211 1 98 197 GLY A N 1
ATOM 1599 C CA . GLY A 1 197 ? -7.988 -21.906 -4.398 1 98 197 GLY A CA 1
ATOM 1600 C C . GLY A 1 197 ? -8.039 -20.984 -5.613 1 98 197 GLY A C 1
ATOM 1601 O O . GLY A 1 197 ? -8.195 -21.453 -6.742 1 98 197 GLY A O 1
ATOM 1602 N N . ASP A 1 198 ? -7.918 -19.672 -5.363 1 98.62 198 ASP A N 1
ATOM 1603 C CA . ASP A 1 198 ? -7.863 -18.75 -6.488 1 98.62 198 ASP A CA 1
ATOM 1604 C C . ASP A 1 198 ? -6.598 -18.984 -7.32 1 98.62 198 ASP A C 1
ATOM 1606 O O . ASP A 1 198 ? -5.57 -19.406 -6.793 1 98.62 198 ASP A O 1
ATOM 1610 N N . LEU A 1 199 ? -6.703 -18.797 -8.586 1 98.88 199 LEU A N 1
ATOM 1611 C CA . LEU A 1 199 ? -5.559 -18.641 -9.477 1 98.88 199 LEU A CA 1
ATOM 1612 C C . LEU A 1 199 ? -5.551 -17.25 -10.117 1 98.88 199 LEU A C 1
ATOM 1614 O O . LEU A 1 199 ? -6.598 -16.609 -10.219 1 98.88 199 LEU A O 1
ATOM 1618 N N . TYR A 1 200 ? -4.391 -16.812 -10.469 1 98.88 200 TYR A N 1
ATOM 1619 C CA . TYR A 1 200 ? -4.387 -15.609 -11.273 1 98.88 200 TYR A CA 1
ATOM 1620 C C . TYR A 1 200 ? -3.207 -15.602 -12.242 1 98.88 200 TYR A C 1
ATOM 1622 O O . TYR A 1 200 ? -2.131 -16.109 -11.922 1 98.88 200 TYR A O 1
ATOM 1630 N N . LEU A 1 201 ? -3.492 -15.094 -13.438 1 98.94 201 LEU A N 1
ATOM 1631 C CA . LEU A 1 201 ? -2.484 -14.812 -14.453 1 98.94 201 LEU A CA 1
ATOM 1632 C C . LEU A 1 201 ? -1.932 -13.398 -14.289 1 98.94 201 LEU A C 1
ATOM 1634 O O . LEU A 1 201 ? -2.695 -12.445 -14.156 1 98.94 201 LEU A O 1
ATOM 1638 N N . LEU A 1 202 ? -0.601 -13.305 -14.234 1 98.88 202 LEU A N 1
ATOM 1639 C CA . LEU A 1 202 ? 0.047 -12.023 -13.992 1 98.88 202 LEU A CA 1
ATOM 1640 C C . LEU A 1 202 ? 1.109 -11.742 -15.055 1 98.88 202 LEU A C 1
ATOM 1642 O O . LEU A 1 202 ? 1.896 -12.625 -15.398 1 98.88 202 LEU A O 1
ATOM 1646 N N . ARG A 1 203 ? 1.056 -10.562 -15.609 1 98.69 203 ARG A N 1
ATOM 1647 C CA . ARG A 1 203 ? 2.191 -10.07 -16.375 1 98.69 203 ARG A CA 1
ATOM 1648 C C . ARG A 1 203 ? 3.311 -9.594 -15.461 1 98.69 203 ARG A C 1
ATOM 1650 O O . ARG A 1 203 ? 3.4 -8.398 -15.156 1 98.69 203 ARG A O 1
ATOM 1657 N N . THR A 1 204 ? 4.219 -10.359 -15.188 1 97.81 204 THR A N 1
ATOM 1658 C CA . THR A 1 204 ? 5.102 -10.133 -14.047 1 97.81 204 THR A CA 1
ATOM 1659 C C . THR A 1 204 ? 6.215 -9.156 -14.406 1 97.81 204 THR A C 1
ATOM 1661 O O . THR A 1 204 ? 6.711 -8.422 -13.547 1 97.81 204 THR A O 1
ATOM 1664 N N . ASP A 1 205 ? 6.629 -9.07 -15.625 1 96.31 205 ASP A N 1
ATOM 1665 C CA . ASP A 1 205 ? 7.789 -8.273 -16.016 1 96.31 205 ASP A CA 1
ATOM 1666 C C . ASP A 1 205 ? 7.449 -6.785 -16.047 1 96.31 205 ASP A C 1
ATOM 1668 O O . ASP A 1 205 ? 8.328 -5.938 -15.898 1 96.31 205 ASP A O 1
ATOM 1672 N N . THR A 1 206 ? 6.18 -6.473 -16.203 1 98.19 206 THR A N 1
ATOM 1673 C CA . THR A 1 206 ? 5.809 -5.066 -16.312 1 98.19 206 THR A CA 1
ATOM 1674 C C . THR A 1 206 ? 4.766 -4.707 -15.258 1 98.19 206 THR A C 1
ATOM 1676 O O . THR A 1 206 ? 4.004 -3.754 -15.43 1 98.19 206 THR A O 1
ATOM 1679 N N . THR A 1 207 ? 4.605 -5.504 -14.305 1 98.69 207 THR A N 1
ATOM 1680 C CA . THR A 1 207 ? 3.709 -5.207 -13.195 1 98.69 207 THR A CA 1
ATOM 1681 C C . THR A 1 207 ? 4.449 -5.305 -11.867 1 98.69 207 THR A C 1
ATOM 1683 O O . THR A 1 207 ? 4.828 -6.398 -11.438 1 98.69 207 THR A O 1
ATOM 1686 N N . LEU A 1 208 ? 4.723 -4.137 -11.305 1 98.81 208 LEU A N 1
ATOM 1687 C CA . LEU A 1 208 ? 5.172 -4.148 -9.914 1 98.81 208 LEU A CA 1
ATOM 1688 C C . LEU A 1 208 ? 4.109 -4.754 -9.008 1 98.81 208 LEU A C 1
ATOM 1690 O O . LEU A 1 208 ? 2.928 -4.414 -9.117 1 98.81 208 LEU A O 1
ATOM 1694 N N . HIS A 1 209 ? 4.512 -5.77 -8.195 1 98.81 209 HIS A N 1
ATOM 1695 C CA . HIS A 1 209 ? 3.486 -6.445 -7.41 1 98.81 209 HIS A CA 1
ATOM 1696 C C . HIS A 1 209 ? 4.062 -7 -6.113 1 98.81 209 HIS A C 1
ATOM 1698 O O . HIS A 1 209 ? 5.281 -7.164 -5.988 1 98.81 209 HIS A O 1
ATOM 1704 N N . ARG A 1 210 ? 3.186 -7.199 -5.176 1 98.56 210 ARG A N 1
ATOM 1705 C CA . ARG A 1 210 ? 3.512 -7.887 -3.932 1 98.56 210 ARG A CA 1
ATOM 1706 C C . ARG A 1 210 ? 2.262 -8.492 -3.301 1 98.56 210 ARG A C 1
ATOM 1708 O O . ARG A 1 210 ? 1.157 -7.98 -3.479 1 98.56 210 ARG A O 1
ATOM 1715 N N . THR A 1 211 ? 2.445 -9.602 -2.676 1 97.88 211 THR A N 1
ATOM 1716 C CA . THR A 1 211 ? 1.446 -9.969 -1.678 1 97.88 211 THR A CA 1
ATOM 1717 C C . THR A 1 211 ? 1.563 -9.078 -0.442 1 97.88 211 THR A C 1
ATOM 1719 O O . THR A 1 211 ? 2.67 -8.75 -0.007 1 97.88 211 THR A O 1
ATOM 1722 N N . VAL A 1 212 ? 0.467 -8.688 0.041 1 97.94 212 VAL A N 1
ATOM 1723 C CA . VAL A 1 212 ? 0.472 -7.844 1.23 1 97.94 212 VAL A CA 1
ATOM 1724 C C . VAL A 1 212 ? 1.073 -8.609 2.406 1 97.94 212 VAL A C 1
ATOM 1726 O O . VAL A 1 212 ? 0.756 -9.781 2.619 1 97.94 212 VAL A O 1
ATOM 1729 N N . PRO A 1 213 ? 1.996 -7.965 3.164 1 96.94 213 PRO A N 1
ATOM 1730 C CA . PRO A 1 213 ? 2.59 -8.656 4.309 1 96.94 213 PRO A CA 1
ATOM 1731 C C . PRO A 1 213 ? 1.544 -9.18 5.289 1 96.94 213 PRO A C 1
ATOM 1733 O O . PRO A 1 213 ? 0.517 -8.531 5.508 1 96.94 213 PRO A O 1
ATOM 1736 N N . LEU A 1 214 ? 1.851 -10.32 5.871 1 97.38 214 LEU A N 1
ATOM 1737 C CA . LEU A 1 214 ? 0.966 -10.852 6.902 1 97.38 214 LEU A CA 1
ATOM 1738 C C . LEU A 1 214 ? 0.935 -9.938 8.117 1 97.38 214 LEU A C 1
ATOM 1740 O O . LEU A 1 214 ? 1.985 -9.555 8.641 1 97.38 214 LEU A O 1
ATOM 1744 N N . SER A 1 215 ? -0.256 -9.586 8.586 1 93.94 215 SER A N 1
ATOM 1745 C CA . SER A 1 215 ? -0.374 -8.711 9.742 1 93.94 215 SER A CA 1
ATOM 1746 C C . SER A 1 215 ? -0.329 -9.5 11.047 1 93.94 215 SER A C 1
ATOM 1748 O O . SER A 1 215 ? -0.15 -8.922 12.117 1 93.94 215 SER A O 1
ATOM 1750 N N . GLU A 1 216 ? -0.51 -10.727 10.992 1 94.69 216 GLU A N 1
ATOM 1751 C CA . GLU A 1 216 ? -0.403 -11.68 12.094 1 94.69 216 GLU A CA 1
ATOM 1752 C C . GLU A 1 216 ? 0.043 -13.055 11.594 1 94.69 216 GLU A C 1
ATOM 1754 O O . GLU A 1 216 ? 0.14 -13.281 10.383 1 94.69 216 GLU A O 1
ATOM 1759 N N . ASP A 1 217 ? 0.406 -13.914 12.539 1 97.12 217 ASP A N 1
ATOM 1760 C CA . ASP A 1 217 ? 0.722 -15.281 12.133 1 97.12 217 ASP A CA 1
ATOM 1761 C C . ASP A 1 217 ? -0.451 -15.914 11.391 1 97.12 217 ASP A C 1
ATOM 1763 O O . ASP A 1 217 ? -1.559 -16 11.922 1 97.12 217 ASP A O 1
ATOM 1767 N N . SER A 1 218 ? -0.189 -16.25 10.188 1 97.56 218 SER A N 1
ATOM 1768 C CA . SER A 1 218 ? -1.163 -16.859 9.297 1 97.56 218 SER A CA 1
ATOM 1769 C C . SER A 1 218 ? -0.474 -17.594 8.148 1 97.56 218 SER A C 1
ATOM 1771 O O . SER A 1 218 ? 0.715 -17.391 7.898 1 97.56 218 SER A O 1
ATOM 1773 N N . THR A 1 219 ? -1.209 -18.438 7.516 1 98.06 219 THR A N 1
ATOM 1774 C CA . THR A 1 219 ? -0.586 -19.25 6.48 1 98.06 219 THR A CA 1
ATOM 1775 C C . THR A 1 219 ? -0.925 -18.719 5.09 1 98.06 219 THR A C 1
ATOM 1777 O O . THR A 1 219 ? -2.088 -18.438 4.797 1 98.06 219 THR A O 1
ATOM 1780 N N . ARG A 1 220 ? 0.053 -18.578 4.324 1 98.81 220 ARG A N 1
ATOM 1781 C CA . ARG A 1 220 ? -0.071 -18.312 2.895 1 98.81 220 ARG A CA 1
ATOM 1782 C C . ARG A 1 220 ? 0.842 -19.219 2.08 1 98.81 220 ARG A C 1
ATOM 1784 O O . ARG A 1 220 ? 2.061 -19.203 2.27 1 98.81 220 ARG A O 1
ATOM 1791 N N . THR A 1 221 ? 0.297 -20.047 1.216 1 98.88 221 THR A N 1
ATOM 1792 C CA . THR A 1 221 ? 1.054 -20.906 0.313 1 98.88 221 THR A CA 1
ATOM 1793 C C . THR A 1 221 ? 0.687 -20.625 -1.141 1 98.88 221 THR A C 1
ATOM 1795 O O . THR A 1 221 ? -0.484 -20.703 -1.518 1 98.88 221 THR A O 1
ATOM 1798 N N . ILE A 1 222 ? 1.705 -20.297 -1.883 1 98.75 222 ILE A N 1
ATOM 1799 C CA . ILE A 1 222 ? 1.515 -19.938 -3.283 1 98.75 222 ILE A CA 1
ATOM 1800 C C . ILE A 1 222 ? 2.463 -20.75 -4.16 1 98.75 222 ILE A C 1
ATOM 1802 O O . ILE A 1 222 ? 3.637 -20.922 -3.822 1 98.75 222 ILE A O 1
ATOM 1806 N N . LEU A 1 223 ? 1.958 -21.328 -5.219 1 98.88 223 LEU A N 1
ATOM 1807 C CA . LEU A 1 223 ? 2.783 -21.906 -6.277 1 98.88 223 LEU A CA 1
ATOM 1808 C C . LEU A 1 223 ? 2.85 -20.969 -7.48 1 98.88 223 LEU A C 1
ATOM 1810 O O . LEU A 1 223 ? 1.815 -20.578 -8.031 1 98.88 223 LEU A O 1
ATOM 1814 N N . ASN A 1 224 ? 4.016 -20.594 -7.82 1 98.69 224 ASN A N 1
ATOM 1815 C CA . ASN A 1 224 ? 4.266 -19.766 -9 1 98.69 224 ASN A CA 1
ATOM 1816 C C . ASN A 1 224 ? 4.785 -20.594 -10.164 1 98.69 224 ASN A C 1
ATOM 1818 O O . ASN A 1 224 ? 5.77 -21.328 -10.023 1 98.69 224 ASN A O 1
ATOM 1822 N N . MET A 1 225 ? 4.133 -20.547 -11.297 1 98.69 225 MET A N 1
ATOM 1823 C CA . MET A 1 225 ? 4.617 -21.094 -12.562 1 98.69 225 MET A CA 1
ATOM 1824 C C . MET A 1 225 ? 4.957 -19.969 -13.539 1 98.69 225 MET A C 1
ATOM 1826 O O . MET A 1 225 ? 4.113 -19.125 -13.836 1 98.69 225 MET A O 1
ATOM 1830 N N . THR A 1 226 ? 6.145 -20.031 -14.031 1 98.25 226 THR A N 1
ATOM 1831 C CA . THR A 1 226 ? 6.656 -18.922 -14.828 1 98.25 226 THR A CA 1
ATOM 1832 C C . THR A 1 226 ? 6.863 -19.344 -16.281 1 98.25 226 THR A C 1
ATOM 1834 O O . THR A 1 226 ? 7.355 -20.438 -16.547 1 98.25 226 THR A O 1
ATOM 1837 N N . TRP A 1 227 ? 6.492 -18.469 -17.188 1 98.38 227 TRP A N 1
ATOM 1838 C CA . TRP A 1 227 ? 6.699 -18.703 -18.625 1 98.38 227 TRP A CA 1
ATOM 1839 C C . TRP A 1 227 ? 7.238 -17.453 -19.297 1 98.38 227 TRP A C 1
ATOM 1841 O O . TRP A 1 227 ? 7.168 -16.359 -18.75 1 98.38 227 TRP A O 1
ATOM 1851 N N . ALA A 1 228 ? 7.711 -17.672 -20.516 1 97.25 228 ALA A N 1
ATOM 1852 C CA . ALA A 1 228 ? 8.328 -16.594 -21.281 1 97.25 228 ALA A CA 1
ATOM 1853 C C . ALA A 1 228 ? 7.438 -16.156 -22.453 1 97.25 228 ALA A C 1
ATOM 1855 O O . ALA A 1 228 ? 6.637 -16.953 -22.953 1 97.25 228 ALA A O 1
ATOM 1856 N N . ALA A 1 229 ? 7.531 -14.898 -22.75 1 96.81 229 ALA A N 1
ATOM 1857 C CA . ALA A 1 229 ? 7.164 -14.438 -24.094 1 96.81 229 ALA A CA 1
ATOM 1858 C C . ALA A 1 229 ? 8.344 -14.555 -25.062 1 96.81 229 ALA A C 1
ATOM 1860 O O . ALA A 1 229 ? 9.477 -14.766 -24.625 1 96.81 229 ALA A O 1
ATOM 1861 N N . LYS A 1 230 ? 8.078 -14.414 -26.312 1 94.88 230 LYS A N 1
ATOM 1862 C CA . LYS A 1 230 ? 9.133 -14.508 -27.312 1 94.88 230 LYS A CA 1
ATOM 1863 C C . LYS A 1 230 ? 10.242 -13.492 -27.047 1 94.88 230 LYS A C 1
ATOM 1865 O O . LYS A 1 230 ? 11.422 -13.805 -27.203 1 94.88 230 LYS A O 1
ATOM 1870 N N . ARG A 1 231 ? 9.898 -12.367 -26.625 1 92.44 231 ARG A N 1
ATOM 1871 C CA . ARG A 1 231 ? 10.859 -11.289 -26.391 1 92.44 231 ARG A CA 1
ATOM 1872 C C . ARG A 1 231 ? 11.812 -11.633 -25.25 1 92.44 231 ARG A C 1
ATOM 1874 O O . ARG A 1 231 ? 12.922 -11.109 -25.188 1 92.44 231 ARG A O 1
ATOM 1881 N N . ASP A 1 232 ? 11.406 -12.531 -24.312 1 93.5 232 ASP A N 1
ATOM 1882 C CA . ASP A 1 232 ? 12.227 -12.898 -23.156 1 93.5 232 ASP A CA 1
ATOM 1883 C C . ASP A 1 232 ? 13.367 -13.812 -23.578 1 93.5 232 ASP A C 1
ATOM 1885 O O . ASP A 1 232 ? 14.359 -13.945 -22.844 1 93.5 232 ASP A O 1
ATOM 1889 N N . LEU A 1 233 ? 13.195 -14.508 -24.641 1 89.56 233 LEU A N 1
ATOM 1890 C CA . LEU A 1 233 ? 14.18 -15.492 -25.078 1 89.56 233 LEU A CA 1
ATOM 1891 C C . LEU A 1 233 ? 15.43 -14.805 -25.609 1 89.56 233 LEU A C 1
ATOM 1893 O O . LEU A 1 233 ? 16.516 -15.398 -25.625 1 89.56 233 LEU A O 1
ATOM 1897 N N . GLU A 1 234 ? 15.297 -13.648 -25.969 1 85 234 GLU A N 1
ATOM 1898 C CA . GLU A 1 234 ? 16.406 -12.891 -26.547 1 85 234 GLU A CA 1
ATOM 1899 C C . GLU A 1 234 ? 17.094 -12.039 -25.484 1 85 234 GLU A C 1
ATOM 1901 O O . GLU A 1 234 ? 18.156 -11.461 -25.734 1 85 234 GLU A O 1
ATOM 1906 N N . LYS A 1 235 ? 16.484 -12.047 -24.312 1 76.25 235 LYS A N 1
ATOM 1907 C CA . LYS A 1 235 ? 16.984 -11.18 -23.25 1 76.25 235 LYS A CA 1
ATOM 1908 C C . LYS A 1 235 ? 18.109 -11.867 -22.469 1 76.25 235 LYS A C 1
ATOM 1910 O O . LYS A 1 235 ? 18.031 -13.07 -22.203 1 76.25 235 LYS A O 1
ATOM 1915 N N . ASP A 1 236 ? 19.188 -11.25 -22.391 1 71.44 236 ASP A N 1
ATOM 1916 C CA . ASP A 1 236 ? 20.172 -11.703 -21.406 1 71.44 236 ASP A CA 1
ATOM 1917 C C . ASP A 1 236 ? 19.734 -11.344 -19.984 1 71.44 236 ASP A C 1
ATOM 1919 O O . ASP A 1 236 ? 19.578 -10.164 -19.656 1 71.44 236 ASP A O 1
ATOM 1923 N N . LEU A 1 237 ? 19.297 -12.297 -19.297 1 67.12 237 LEU A N 1
ATOM 1924 C CA . LEU A 1 237 ? 18.953 -11.992 -17.922 1 67.12 237 LEU A CA 1
ATOM 1925 C C . LEU A 1 237 ? 20.156 -11.453 -17.156 1 67.12 237 LEU A C 1
ATOM 1927 O O . LEU A 1 237 ? 21.25 -12.016 -17.234 1 67.12 237 LEU A O 1
ATOM 1931 N N . VAL A 1 238 ? 20 -10.219 -16.875 1 63.09 238 VAL A N 1
ATOM 1932 C CA . VAL A 1 238 ? 21.062 -9.477 -16.188 1 63.09 238 VAL A CA 1
ATOM 1933 C C . VAL A 1 238 ? 20.906 -9.625 -14.68 1 63.09 238 VAL A C 1
ATOM 1935 O O . VAL A 1 238 ? 19.797 -9.5 -14.148 1 63.09 238 VAL A O 1
ATOM 1938 N N . GLY A 1 239 ? 22.031 -10.055 -14.062 1 64.31 239 GLY A N 1
ATOM 1939 C CA . GLY A 1 239 ? 22.125 -9.945 -12.617 1 64.31 239 GLY A CA 1
ATOM 1940 C C . GLY A 1 239 ? 22.109 -11.289 -11.914 1 64.31 239 GLY A C 1
ATOM 1941 O O . GLY A 1 239 ? 21.719 -12.297 -12.5 1 64.31 239 GLY A O 1
ATOM 1942 N N . ASN A 1 240 ? 22.781 -11.367 -10.867 1 70.31 240 ASN A N 1
ATOM 1943 C CA . ASN A 1 240 ? 22.828 -12.5 -9.945 1 70.31 240 ASN A CA 1
ATOM 1944 C C . ASN A 1 240 ? 21.938 -12.273 -8.727 1 70.31 240 ASN A C 1
ATOM 1946 O O . ASN A 1 240 ? 22.422 -12.234 -7.594 1 70.31 240 ASN A O 1
ATOM 1950 N N . ASP A 1 241 ? 20.609 -12.164 -8.961 1 77.81 241 ASP A N 1
ATOM 1951 C CA . ASP A 1 241 ? 19.688 -11.852 -7.871 1 77.81 241 ASP A CA 1
ATOM 1952 C C . ASP A 1 241 ? 18.781 -13.039 -7.555 1 77.81 241 ASP A C 1
ATOM 1954 O O . ASP A 1 241 ? 17.688 -12.859 -7.02 1 77.81 241 ASP A O 1
ATOM 1958 N N . ARG A 1 242 ? 19.281 -14.18 -7.82 1 84.06 242 ARG A N 1
ATOM 1959 C CA . ARG A 1 242 ? 18.5 -15.398 -7.621 1 84.06 242 ARG A CA 1
ATOM 1960 C C . ARG A 1 242 ? 18.562 -15.852 -6.164 1 84.06 242 ARG A C 1
ATOM 1962 O O . ARG A 1 242 ? 18.969 -16.984 -5.879 1 84.06 242 ARG A O 1
ATOM 1969 N N . TRP A 1 243 ? 18.078 -15.062 -5.426 1 87.56 243 TRP A N 1
ATOM 1970 C CA . TRP A 1 243 ? 18.094 -15.227 -3.979 1 87.56 243 TRP A CA 1
ATOM 1971 C C . TRP A 1 243 ? 17.328 -16.469 -3.559 1 87.56 243 TRP A C 1
ATOM 1973 O O . TRP A 1 243 ? 17.625 -17.078 -2.527 1 87.56 243 TRP A O 1
ATOM 1983 N N . TRP A 1 244 ? 16.344 -16.891 -4.328 1 86 244 TRP A N 1
ATOM 1984 C CA . TRP A 1 244 ? 15.547 -18.078 -3.998 1 86 244 TRP A CA 1
ATOM 1985 C C . TRP A 1 244 ? 16.359 -19.344 -4.195 1 86 244 TRP A C 1
ATOM 1987 O O . TRP A 1 244 ? 16.078 -20.375 -3.574 1 86 244 TRP A O 1
ATOM 1997 N N . GLU A 1 245 ? 17.344 -19.234 -5.004 1 83.25 245 GLU A N 1
ATOM 1998 C CA . GLU A 1 245 ? 18.266 -20.359 -5.242 1 83.25 245 GLU A CA 1
ATOM 1999 C C . GLU A 1 245 ? 19.453 -20.297 -4.297 1 83.25 245 GLU A C 1
ATOM 2001 O O . GLU A 1 245 ? 19.875 -21.328 -3.75 1 83.25 245 GLU A O 1
ATOM 2006 N N . ASN A 1 246 ? 19.953 -19.109 -4.18 1 84.44 246 ASN A N 1
ATOM 2007 C CA . ASN A 1 246 ? 21.172 -18.844 -3.406 1 84.44 246 ASN A CA 1
ATOM 2008 C C . ASN A 1 246 ? 20.969 -17.688 -2.428 1 84.44 246 ASN A C 1
ATOM 2010 O O . ASN A 1 246 ? 21.016 -16.531 -2.82 1 84.44 246 ASN A O 1
ATOM 2014 N N . PRO A 1 247 ? 20.859 -18.016 -1.15 1 80.56 247 PRO A N 1
ATOM 2015 C CA . PRO A 1 247 ? 20.641 -16.953 -0.165 1 80.56 247 PRO A CA 1
ATOM 2016 C C . PRO A 1 247 ? 21.766 -15.93 -0.134 1 80.56 247 PRO A C 1
ATOM 2018 O O . PRO A 1 247 ? 21.594 -14.836 0.398 1 80.56 247 PRO A O 1
ATOM 2021 N N . GLU A 1 248 ? 22.922 -16.312 -0.734 1 83.12 248 GLU A N 1
ATOM 2022 C CA . GLU A 1 248 ? 24.078 -15.406 -0.739 1 83.12 248 GLU A CA 1
ATOM 2023 C C . GLU A 1 248 ? 24.219 -14.711 -2.09 1 83.12 248 GLU A C 1
ATOM 2025 O O . GLU A 1 248 ? 25.297 -14.219 -2.426 1 83.12 248 GLU A O 1
ATOM 2030 N N . ALA A 1 249 ? 23.094 -14.781 -2.758 1 87.69 249 ALA A N 1
ATOM 2031 C CA . ALA A 1 249 ? 23.125 -14.055 -4.023 1 87.69 249 ALA A CA 1
ATOM 2032 C C . ALA A 1 249 ? 23.641 -12.633 -3.822 1 87.69 249 ALA A C 1
ATOM 2034 O O . ALA A 1 249 ? 23.328 -11.992 -2.812 1 87.69 249 ALA A O 1
ATOM 2035 N N . GLU A 1 250 ? 24.281 -12.07 -4.773 1 84.88 250 GLU A N 1
ATOM 2036 C CA . GLU A 1 250 ? 24.953 -10.781 -4.672 1 84.88 250 GLU A CA 1
ATOM 2037 C C . GLU A 1 250 ? 23.984 -9.68 -4.258 1 84.88 250 GLU A C 1
ATOM 2039 O O . GLU A 1 250 ? 24.328 -8.789 -3.477 1 84.88 250 GLU A O 1
ATOM 2044 N N . ALA A 1 251 ? 22.828 -9.758 -4.773 1 89.44 251 ALA A N 1
ATOM 2045 C CA . ALA A 1 251 ? 21.859 -8.703 -4.523 1 89.44 251 ALA A CA 1
ATOM 2046 C C . ALA A 1 251 ? 21.172 -8.906 -3.176 1 89.44 251 ALA A C 1
ATOM 2048 O O . ALA A 1 251 ? 20.422 -8.039 -2.721 1 89.44 251 ALA A O 1
ATOM 2049 N N . ALA A 1 252 ? 21.406 -9.992 -2.488 1 90.75 252 ALA A N 1
ATOM 2050 C CA . ALA A 1 252 ? 20.672 -10.336 -1.276 1 90.75 252 ALA A CA 1
ATOM 2051 C C . ALA A 1 252 ? 21.516 -10.078 -0.03 1 90.75 252 ALA A C 1
ATOM 2053 O O . ALA A 1 252 ? 22.703 -10.383 -0.006 1 90.75 252 ALA A O 1
ATOM 2054 N N . ARG A 1 253 ? 20.906 -9.461 0.957 1 89.5 253 ARG A N 1
ATOM 2055 C CA . ARG A 1 253 ? 21.516 -9.266 2.266 1 89.5 253 ARG A CA 1
ATOM 2056 C C . ARG A 1 253 ? 20.672 -9.891 3.369 1 89.5 253 ARG A C 1
ATOM 2058 O O . ARG A 1 253 ? 19.516 -9.508 3.559 1 89.5 253 ARG A O 1
ATOM 2065 N N . ALA A 1 254 ? 21.266 -10.766 4.098 1 88.19 254 ALA A N 1
ATOM 2066 C CA . ALA A 1 254 ? 20.547 -11.438 5.172 1 88.19 254 ALA A CA 1
ATOM 2067 C C . ALA A 1 254 ? 20.203 -10.469 6.301 1 88.19 254 ALA A C 1
ATOM 2069 O O . ALA A 1 254 ? 21.016 -9.609 6.652 1 88.19 254 ALA A O 1
ATOM 2070 N N . VAL A 1 255 ? 19.016 -10.57 6.781 1 85.25 255 VAL A N 1
ATOM 2071 C CA . VAL A 1 255 ? 18.625 -9.734 7.91 1 85.25 255 VAL A CA 1
ATOM 2072 C C . VAL A 1 255 ? 18.125 -10.609 9.055 1 85.25 255 VAL A C 1
ATOM 2074 O O . VAL A 1 255 ? 17.531 -11.664 8.82 1 85.25 255 VAL A O 1
ATOM 2077 N N . ASP A 1 256 ? 18.547 -10.258 10.359 1 71 256 ASP A N 1
ATOM 2078 C CA . ASP A 1 256 ? 18.156 -11.016 11.539 1 71 256 ASP A CA 1
ATOM 2079 C C . ASP A 1 256 ? 16.672 -10.82 11.844 1 71 256 ASP A C 1
ATOM 2081 O O . ASP A 1 256 ? 16.109 -9.766 11.547 1 71 256 ASP A O 1
ATOM 2085 N N . ASN A 1 257 ? 15.969 -11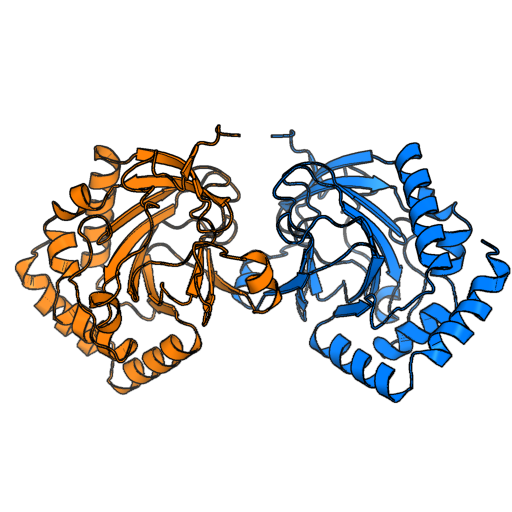.906 12.102 1 57.94 257 ASN A N 1
ATOM 2086 C CA . ASN A 1 257 ? 14.562 -11.891 12.5 1 57.94 257 ASN A CA 1
ATOM 2087 C C . ASN A 1 257 ? 14.289 -10.828 13.562 1 57.94 257 ASN A C 1
ATOM 2089 O O . ASN A 1 257 ? 14.984 -10.766 14.578 1 57.94 257 ASN A O 1
ATOM 2093 N N . ALA A 1 258 ? 13.883 -9.844 13.18 1 42.28 258 ALA A N 1
ATOM 2094 C CA . ALA A 1 258 ? 13.492 -8.883 14.219 1 42.28 258 ALA A CA 1
ATOM 2095 C C . ALA A 1 258 ? 12.391 -9.453 15.102 1 42.28 258 ALA A C 1
ATOM 2097 O O . ALA A 1 258 ? 11.547 -10.234 14.633 1 42.28 258 ALA A O 1
ATOM 2098 N N . MET B 1 1 ? 8.219 35.656 15.414 1 78.88 1 MET B N 1
ATOM 2099 C CA . MET B 1 1 ? 7.328 36.156 14.383 1 78.88 1 MET B CA 1
ATOM 2100 C C . MET B 1 1 ? 6.184 36.969 15 1 78.88 1 MET B C 1
ATOM 2102 O O . MET B 1 1 ? 5.668 36.594 16.062 1 78.88 1 MET B O 1
ATOM 2106 N N . ASN B 1 2 ? 5.891 38.062 14.32 1 86.56 2 ASN B N 1
ATOM 2107 C CA . ASN B 1 2 ? 4.781 38.875 14.812 1 86.56 2 ASN B CA 1
ATOM 2108 C C . ASN B 1 2 ? 3.436 38.281 14.438 1 86.56 2 ASN B C 1
ATOM 2110 O O . ASN B 1 2 ? 3 38.375 13.289 1 86.56 2 ASN B O 1
ATOM 2114 N N . VAL B 1 3 ? 2.719 37.719 15.383 1 89.31 3 VAL B N 1
ATOM 2115 C CA . VAL B 1 3 ? 1.492 36.969 15.172 1 89.31 3 VAL B CA 1
ATOM 2116 C C . VAL B 1 3 ? 0.377 37.906 14.711 1 89.31 3 VAL B C 1
ATOM 2118 O O . VAL B 1 3 ? -0.532 37.5 13.992 1 89.31 3 VAL B O 1
ATOM 2121 N N . GLU B 1 4 ? 0.542 39.125 14.977 1 89.75 4 GLU B N 1
ATOM 2122 C CA . GLU B 1 4 ? -0.499 40.094 14.648 1 89.75 4 GLU B CA 1
ATOM 2123 C C . GLU B 1 4 ? -0.521 40.406 13.148 1 89.75 4 GLU B C 1
ATOM 2125 O O . GLU B 1 4 ? -1.522 40.906 12.625 1 89.75 4 GLU B O 1
ATOM 2130 N N . GLN B 1 5 ? 0.525 40.125 12.57 1 93 5 GLN B N 1
ATOM 2131 C CA . GLN B 1 5 ? 0.637 40.469 11.156 1 93 5 GLN B CA 1
ATOM 2132 C C . GLN B 1 5 ? 0.475 39.25 10.258 1 93 5 GLN B C 1
ATOM 2134 O O . GLN B 1 5 ? 0.645 39.344 9.039 1 93 5 GLN B O 1
ATOM 2139 N N . ILE B 1 6 ? 0.158 38.156 10.805 1 93.88 6 ILE B N 1
ATOM 2140 C CA . ILE B 1 6 ? 0.096 36.906 10.055 1 93.88 6 ILE B CA 1
ATOM 2141 C C . ILE B 1 6 ? -0.947 37.031 8.945 1 93.88 6 ILE B C 1
ATOM 2143 O O . ILE B 1 6 ? -0.655 36.781 7.777 1 93.88 6 ILE B O 1
ATOM 2147 N N . ASP B 1 7 ? -2.115 37.531 9.25 1 96.06 7 ASP B N 1
ATOM 2148 C CA . ASP B 1 7 ? -3.191 37.594 8.273 1 96.06 7 ASP B CA 1
ATOM 2149 C C . ASP B 1 7 ? -2.834 38.562 7.129 1 96.06 7 ASP B C 1
ATOM 2151 O O . ASP B 1 7 ? -3.035 38.25 5.957 1 96.06 7 ASP B O 1
ATOM 2155 N N . GLU B 1 8 ? -2.35 39.625 7.551 1 95.88 8 GLU B N 1
ATOM 2156 C CA . GLU B 1 8 ? -1.981 40.594 6.527 1 95.88 8 GLU B CA 1
ATOM 2157 C C . GLU B 1 8 ? -0.906 40.062 5.598 1 95.88 8 GLU B C 1
ATOM 2159 O O . GLU B 1 8 ? -1.01 40.188 4.375 1 95.88 8 GLU B O 1
ATOM 2164 N N . ASN B 1 9 ? 0.096 39.5 6.164 1 95.88 9 ASN B N 1
ATOM 2165 C CA . ASN B 1 9 ? 1.189 38.906 5.387 1 95.88 9 ASN B CA 1
ATOM 2166 C C . ASN B 1 9 ? 0.708 37.75 4.516 1 95.88 9 ASN B C 1
ATOM 2168 O O . ASN B 1 9 ? 1.109 37.625 3.355 1 95.88 9 ASN B O 1
ATOM 2172 N N . LEU B 1 10 ? -0.138 36.906 5.09 1 97.44 10 LEU B N 1
ATOM 2173 C CA . LEU B 1 10 ? -0.676 35.781 4.355 1 97.44 10 LEU B CA 1
ATOM 2174 C C . LEU B 1 10 ? -1.568 36.25 3.209 1 97.44 10 LEU B C 1
ATOM 2176 O O . LEU B 1 10 ? -1.527 35.688 2.115 1 97.44 10 LEU B O 1
ATOM 2180 N N . ALA B 1 11 ? -2.359 37.25 3.5 1 97.75 11 ALA B N 1
ATOM 2181 C CA . ALA B 1 11 ? -3.246 37.781 2.469 1 97.75 11 ALA B CA 1
ATOM 2182 C C . ALA B 1 11 ? -2.453 38.25 1.255 1 97.75 11 ALA B C 1
ATOM 2184 O O . ALA B 1 11 ? -2.799 37.938 0.115 1 97.75 11 ALA B O 1
ATOM 2185 N N . LYS B 1 12 ? -1.466 39.031 1.53 1 97.81 12 LYS B N 1
ATOM 2186 C CA . LYS B 1 12 ? -0.611 39.531 0.456 1 97.81 12 LYS B CA 1
ATOM 2187 C C . LYS B 1 12 ? 0.075 38.375 -0.278 1 97.81 12 LYS B C 1
ATOM 2189 O O . LYS B 1 12 ? 0.124 38.375 -1.51 1 97.81 12 LYS B O 1
ATOM 2194 N N . PHE B 1 13 ? 0.648 37.469 0.436 1 98.25 13 PHE B N 1
ATOM 2195 C CA . PHE B 1 13 ? 1.37 36.344 -0.115 1 98.25 13 PHE B CA 1
ATOM 2196 C C . PHE B 1 13 ? 0.471 35.531 -1.034 1 98.25 13 PHE B C 1
ATOM 2198 O O . PHE B 1 13 ? 0.861 35.188 -2.154 1 98.25 13 PHE B O 1
ATOM 2205 N N . LEU B 1 14 ? -0.748 35.219 -0.607 1 98.31 14 LEU B N 1
ATOM 2206 C CA . LEU B 1 14 ? -1.679 34.375 -1.354 1 98.31 14 LEU B CA 1
ATOM 2207 C C . LEU B 1 14 ? -2.209 35.094 -2.58 1 98.31 14 LEU B C 1
ATOM 2209 O O . LEU B 1 14 ? -2.375 34.5 -3.645 1 98.31 14 LEU B O 1
ATOM 2213 N N . ALA B 1 15 ? -2.457 36.344 -2.383 1 97.38 15 ALA B N 1
ATOM 2214 C CA . ALA B 1 15 ? -2.961 37.156 -3.494 1 97.38 15 ALA B CA 1
ATOM 2215 C C . ALA B 1 15 ? -1.952 37.219 -4.637 1 97.38 15 ALA B C 1
ATOM 2217 O O . ALA B 1 15 ? -2.334 37.25 -5.809 1 97.38 15 ALA B O 1
ATOM 2218 N N . GLU B 1 16 ? -0.716 37.125 -4.297 1 97.19 16 GLU B N 1
ATOM 2219 C CA . GLU B 1 16 ? 0.344 37.188 -5.301 1 97.19 16 GLU B CA 1
ATOM 2220 C C . GLU B 1 16 ? 0.523 35.844 -6.004 1 97.19 16 GLU B C 1
ATOM 2222 O O . GLU B 1 16 ? 1.061 35.812 -7.113 1 97.19 16 GLU B O 1
ATOM 2227 N N . ARG B 1 17 ? 0.016 34.875 -5.457 1 97.19 17 ARG B N 1
ATOM 2228 C CA . ARG B 1 17 ? 0.404 33.531 -5.93 1 97.19 17 ARG B CA 1
ATOM 2229 C C . ARG B 1 17 ? -0.788 32.812 -6.535 1 97.19 17 ARG B C 1
ATOM 2231 O O . ARG B 1 17 ? -0.618 31.938 -7.391 1 97.19 17 ARG B O 1
ATOM 2238 N N . TYR B 1 18 ? -1.933 33.156 -6.082 1 98.31 18 TYR B N 1
ATOM 2239 C CA . TYR B 1 18 ? -3.109 32.406 -6.523 1 98.31 18 TYR B CA 1
ATOM 2240 C C . TYR B 1 18 ? -4.152 33.344 -7.121 1 98.31 18 TYR B C 1
ATOM 2242 O O . TYR B 1 18 ? -4.387 34.438 -6.598 1 98.31 18 TYR B O 1
ATOM 2250 N N . THR B 1 19 ? -4.734 32.906 -8.227 1 97.94 19 THR B N 1
ATOM 2251 C CA . THR B 1 19 ? -5.879 33.562 -8.844 1 97.94 19 THR B CA 1
ATOM 2252 C C . THR B 1 19 ? -7.164 32.781 -8.578 1 97.94 19 THR B C 1
ATOM 2254 O O . THR B 1 19 ? -7.117 31.625 -8.18 1 97.94 19 THR B O 1
ATOM 2257 N N . PRO B 1 20 ? -8.273 33.438 -8.766 1 97 20 PRO B N 1
ATOM 2258 C CA . PRO B 1 20 ? -9.531 32.688 -8.633 1 97 20 PRO B CA 1
ATOM 2259 C C . PRO B 1 20 ? -9.562 31.438 -9.508 1 97 20 PRO B C 1
ATOM 2261 O O . PRO B 1 20 ? -10.094 30.406 -9.094 1 97 20 PRO B O 1
ATOM 2264 N N . GLU B 1 21 ? -8.938 31.516 -10.625 1 97.94 21 GLU B N 1
ATOM 2265 C CA . GLU B 1 21 ? -8.914 30.375 -11.531 1 97.94 21 GLU B CA 1
ATOM 2266 C C . GLU B 1 21 ? -8.047 29.25 -10.977 1 97.94 21 GLU B C 1
ATOM 2268 O O . GLU B 1 21 ? -8.43 28.078 -11.047 1 97.94 21 GLU B O 1
ATOM 2273 N N . SER B 1 22 ? -6.902 29.578 -10.5 1 97.75 22 SER B N 1
ATOM 2274 C CA . SER B 1 22 ? -6.039 28.547 -9.938 1 97.75 22 SER B CA 1
ATOM 2275 C C . SER B 1 22 ? -6.672 27.906 -8.703 1 97.75 22 SER B C 1
ATOM 2277 O O . SER B 1 22 ? -6.512 26.703 -8.469 1 97.75 22 SER B O 1
ATOM 2279 N N . VAL B 1 23 ? -7.355 28.688 -7.906 1 98.38 23 VAL B N 1
ATOM 2280 C CA . VAL B 1 23 ? -8.047 28.141 -6.742 1 98.38 23 VAL B CA 1
ATOM 2281 C C . VAL B 1 23 ? -9.156 27.203 -7.199 1 98.38 23 VAL B C 1
ATOM 2283 O O . VAL B 1 23 ? -9.367 26.141 -6.594 1 98.38 23 VAL B O 1
ATOM 2286 N N . ALA B 1 24 ? -9.82 27.547 -8.273 1 98.38 24 ALA B N 1
ATOM 2287 C CA . ALA B 1 24 ? -10.859 26.688 -8.836 1 98.38 24 ALA B CA 1
ATOM 2288 C C . ALA B 1 24 ? -10.281 25.344 -9.289 1 98.38 24 ALA B C 1
ATOM 2290 O O . ALA B 1 24 ? -10.914 24.297 -9.125 1 98.38 24 ALA B O 1
ATOM 2291 N N . GLN B 1 25 ? -9.148 25.422 -9.852 1 98.5 25 GLN B N 1
ATOM 2292 C CA . GLN B 1 25 ? -8.484 24.203 -10.281 1 98.5 25 GLN B CA 1
ATOM 2293 C C . GLN B 1 25 ? -8.117 23.328 -9.078 1 98.5 25 GLN B C 1
ATOM 2295 O O . GLN B 1 25 ? -8.258 22.109 -9.133 1 98.5 25 GLN B O 1
ATOM 2300 N N . LEU B 1 26 ? -7.574 23.953 -8.039 1 98.62 26 LEU B N 1
ATOM 2301 C CA . LEU B 1 26 ? -7.281 23.219 -6.812 1 98.62 26 LEU B CA 1
ATOM 2302 C C . LEU B 1 26 ? -8.547 22.625 -6.215 1 98.62 26 LEU B C 1
ATOM 2304 O O . LEU B 1 26 ? -8.531 21.516 -5.688 1 98.62 26 LEU B O 1
ATOM 2308 N N . ALA B 1 27 ? -9.602 23.391 -6.324 1 98.81 27 ALA B N 1
ATOM 2309 C CA . ALA B 1 27 ? -10.891 22.906 -5.828 1 98.81 27 ALA B CA 1
ATOM 2310 C C . ALA B 1 27 ? -11.328 21.656 -6.57 1 98.81 27 ALA B C 1
ATOM 2312 O O . ALA B 1 27 ? -11.828 20.703 -5.957 1 98.81 27 ALA B O 1
ATOM 2313 N N . ASP B 1 28 ? -11.18 21.672 -7.855 1 98.56 28 ASP B N 1
ATOM 2314 C CA . ASP B 1 28 ? -11.523 20.484 -8.648 1 98.56 28 ASP B CA 1
ATOM 2315 C C . ASP B 1 28 ? -10.688 19.281 -8.242 1 98.56 28 ASP B C 1
ATOM 2317 O O . ASP B 1 28 ? -11.195 18.172 -8.156 1 98.56 28 ASP B O 1
ATOM 2321 N N . ARG B 1 29 ? -9.438 19.531 -7.996 1 98.12 29 ARG B N 1
ATOM 2322 C CA . ARG B 1 29 ? -8.547 18.469 -7.555 1 98.12 29 ARG B CA 1
ATOM 2323 C C . ARG B 1 29 ? -8.969 17.938 -6.188 1 98.12 29 ARG B C 1
ATOM 2325 O O . ARG B 1 29 ? -9.008 16.719 -5.977 1 98.12 29 ARG B O 1
ATOM 2332 N N . PHE B 1 30 ? -9.219 18.859 -5.363 1 98.69 30 PHE B N 1
ATOM 2333 C CA . PHE B 1 30 ? -9.641 18.469 -4.023 1 98.69 30 PHE B CA 1
ATOM 2334 C C . PHE B 1 30 ? -10.922 17.656 -4.078 1 98.69 30 PHE B C 1
ATOM 2336 O O . PHE B 1 30 ? -11.078 16.672 -3.344 1 98.69 30 PHE B O 1
ATOM 2343 N N . HIS B 1 31 ? -11.805 18.062 -4.898 1 98.12 31 HIS B N 1
ATOM 2344 C CA . HIS B 1 31 ? -13.07 17.344 -5.047 1 98.12 31 HIS B CA 1
ATOM 2345 C C . HIS B 1 31 ? -12.836 15.938 -5.586 1 98.12 31 HIS B C 1
ATOM 2347 O O . HIS B 1 31 ? -13.516 14.992 -5.176 1 98.12 31 HIS B O 1
ATOM 2353 N N . ARG B 1 32 ? -11.945 15.82 -6.406 1 97.31 32 ARG B N 1
ATOM 2354 C CA . ARG B 1 32 ? -11.695 14.539 -7.074 1 97.31 32 ARG B CA 1
ATOM 2355 C C . ARG B 1 32 ? -10.883 13.609 -6.18 1 97.31 32 ARG B C 1
ATOM 2357 O O . ARG B 1 32 ? -11.18 12.414 -6.098 1 97.31 32 ARG B O 1
ATOM 2364 N N . PHE B 1 33 ? -9.898 14.133 -5.406 1 97.44 33 PHE B N 1
ATOM 2365 C CA . PHE B 1 33 ? -8.898 13.266 -4.789 1 97.44 33 PHE B CA 1
ATOM 2366 C C . PHE B 1 33 ? -8.93 13.406 -3.271 1 97.44 33 PHE B C 1
ATOM 2368 O O . PHE B 1 33 ? -8.266 12.648 -2.562 1 97.44 33 PHE B O 1
ATOM 2375 N N . GLY B 1 34 ? -9.672 14.391 -2.76 1 98.25 34 GLY B N 1
ATOM 2376 C CA . GLY B 1 34 ? -9.688 14.641 -1.327 1 98.25 34 GLY B CA 1
ATOM 2377 C C . GLY B 1 34 ? -8.359 15.141 -0.798 1 98.25 34 GLY B C 1
ATOM 2378 O O . GLY B 1 34 ? -8.07 15.016 0.394 1 98.25 34 GLY B O 1
ATOM 2379 N N . PHE B 1 35 ? -7.547 15.648 -1.674 1 98.44 35 PHE B N 1
ATOM 2380 C CA . PHE B 1 35 ? -6.152 15.945 -1.362 1 98.44 35 PHE B CA 1
ATOM 2381 C C . PHE B 1 35 ? -5.617 17.047 -2.279 1 98.44 35 PHE B C 1
ATOM 2383 O O . PHE B 1 35 ? -5.832 17 -3.492 1 98.44 35 PHE B O 1
ATOM 2390 N N . VAL B 1 36 ? -4.992 18.062 -1.72 1 98.75 36 VAL B N 1
ATOM 2391 C CA . VAL B 1 36 ? -4.246 19.078 -2.459 1 98.75 36 VAL B CA 1
ATOM 2392 C C . VAL B 1 36 ? -2.918 19.359 -1.757 1 98.75 36 VAL B C 1
ATOM 2394 O O . VAL B 1 36 ? -2.896 19.688 -0.571 1 98.75 36 VAL B O 1
ATOM 2397 N N . LYS B 1 37 ? -1.853 19.25 -2.498 1 98.62 37 LYS B N 1
ATOM 2398 C CA . LYS B 1 37 ? -0.518 19.484 -1.954 1 98.62 37 LYS B CA 1
ATOM 2399 C C . LYS B 1 37 ? -0.029 20.891 -2.295 1 98.62 37 LYS B C 1
ATOM 2401 O O . LYS B 1 37 ? -0.244 21.375 -3.408 1 98.62 37 LYS B O 1
ATOM 2406 N N . PHE B 1 38 ? 0.557 21.547 -1.341 1 98.75 38 PHE B N 1
ATOM 2407 C CA . PHE B 1 38 ? 1.302 22.797 -1.5 1 98.75 38 PHE B CA 1
ATOM 2408 C C . PHE B 1 38 ? 2.793 22.562 -1.282 1 98.75 38 PHE B C 1
ATOM 2410 O O . PHE B 1 38 ? 3.23 22.312 -0.157 1 98.75 38 PHE B O 1
ATOM 2417 N N . ASP B 1 39 ? 3.502 22.656 -2.381 1 97.75 39 ASP B N 1
ATOM 2418 C CA . ASP B 1 39 ? 4.938 22.406 -2.336 1 97.75 39 ASP B CA 1
ATOM 2419 C C . ASP B 1 39 ? 5.73 23.656 -2.693 1 97.75 39 ASP B C 1
ATOM 2421 O O . ASP B 1 39 ? 5.195 24.766 -2.652 1 97.75 39 ASP B O 1
ATOM 2425 N N . ALA B 1 40 ? 6.977 23.531 -2.988 1 95 40 ALA B N 1
ATOM 2426 C CA . ALA B 1 40 ? 7.863 24.672 -3.24 1 95 40 ALA B CA 1
ATOM 2427 C C . ALA B 1 40 ? 7.371 25.5 -4.422 1 95 40 ALA B C 1
ATOM 2429 O O . ALA B 1 40 ? 7.531 26.719 -4.441 1 95 40 ALA B O 1
ATOM 2430 N N . ALA B 1 41 ? 6.75 24.875 -5.41 1 93.94 41 ALA B N 1
ATOM 2431 C CA . ALA B 1 41 ? 6.277 25.562 -6.605 1 93.94 41 ALA B CA 1
ATOM 2432 C C . ALA B 1 41 ? 4.934 26.25 -6.355 1 93.94 41 ALA B C 1
ATOM 2434 O O . ALA B 1 41 ? 4.594 27.234 -7.012 1 93.94 41 ALA B O 1
ATOM 2435 N N . ASN B 1 42 ? 4.219 25.719 -5.453 1 95.81 42 ASN B N 1
ATOM 2436 C CA . ASN B 1 42 ? 2.9 26.234 -5.094 1 95.81 42 ASN B CA 1
ATOM 2437 C C . ASN B 1 42 ? 2.754 26.391 -3.582 1 95.81 42 ASN B C 1
ATOM 2439 O O . ASN B 1 42 ? 1.877 25.781 -2.973 1 95.81 42 ASN B O 1
ATOM 2443 N N . ARG B 1 43 ? 3.461 27.375 -3.111 1 97.75 43 ARG B N 1
ATOM 2444 C CA . ARG B 1 43 ? 3.547 27.531 -1.664 1 97.75 43 ARG B CA 1
ATOM 2445 C C . ARG B 1 43 ? 2.256 28.125 -1.102 1 97.75 43 ARG B C 1
ATOM 2447 O O . ARG B 1 43 ? 1.665 29.016 -1.699 1 97.75 43 ARG B O 1
ATOM 2454 N N . LEU B 1 44 ? 1.898 27.609 0.047 1 98.56 44 LEU B N 1
ATOM 2455 C CA . LEU B 1 44 ? 0.725 28.141 0.74 1 98.56 44 LEU B CA 1
ATOM 2456 C C . LEU B 1 44 ? 1.114 29.25 1.704 1 98.56 44 LEU B C 1
ATOM 2458 O O . LEU B 1 44 ? 0.322 30.156 1.96 1 98.56 44 LEU B O 1
ATOM 2462 N N . VAL B 1 45 ? 2.311 29.156 2.262 1 98.19 45 VAL B N 1
ATOM 2463 C CA . VAL B 1 45 ? 2.766 30.109 3.264 1 98.19 45 VAL B CA 1
ATOM 2464 C C . VAL B 1 45 ? 4.191 30.562 2.939 1 98.19 45 VAL B C 1
ATOM 2466 O O . VAL B 1 45 ? 4.941 29.844 2.283 1 98.19 45 VAL B O 1
ATOM 2469 N N . PRO B 1 46 ? 4.531 31.797 3.379 1 96.69 46 PRO B N 1
ATOM 2470 C CA . PRO B 1 46 ? 5.914 32.25 3.162 1 96.69 46 PRO B CA 1
ATOM 2471 C C . PRO B 1 46 ? 6.922 31.438 3.977 1 96.69 46 PRO B C 1
ATOM 2473 O O . PRO B 1 46 ? 6.562 30.828 4.988 1 96.69 46 PRO B O 1
ATOM 2476 N N . ASP B 1 47 ? 8.148 31.469 3.566 1 95.38 47 ASP B N 1
ATOM 2477 C CA . ASP B 1 47 ? 9.227 30.703 4.184 1 95.38 47 ASP B CA 1
ATOM 2478 C C . ASP B 1 47 ? 9.383 31.062 5.66 1 95.38 47 ASP B C 1
ATOM 2480 O O . ASP B 1 47 ? 9.672 30.188 6.488 1 95.38 47 ASP B O 1
ATOM 2484 N N . GLU B 1 48 ? 9.25 32.281 5.895 1 95.5 48 GLU B N 1
ATOM 2485 C CA . GLU B 1 48 ? 9.43 32.75 7.27 1 95.5 48 GLU B CA 1
ATOM 2486 C C . GLU B 1 48 ? 8.406 32.125 8.203 1 95.5 48 GLU B C 1
ATOM 2488 O O . GLU B 1 48 ? 8.742 31.703 9.32 1 95.5 48 GLU B O 1
ATOM 2493 N N . LEU B 1 49 ? 7.184 32.094 7.75 1 97.19 49 LEU B N 1
ATOM 2494 C CA . LEU B 1 49 ? 6.133 31.469 8.555 1 97.19 49 LEU B CA 1
ATOM 2495 C C . LEU B 1 49 ? 6.363 29.969 8.703 1 97.19 49 LEU B C 1
ATOM 2497 O O . LEU B 1 49 ? 6.18 29.406 9.781 1 97.19 49 LEU B O 1
ATOM 2501 N N . GLN B 1 50 ? 6.781 29.297 7.645 1 96.88 50 GLN B N 1
ATOM 2502 C CA . GLN B 1 50 ? 7.105 27.891 7.68 1 96.88 50 GLN B CA 1
ATOM 2503 C C . GLN B 1 50 ? 8.195 27.594 8.711 1 96.88 50 GLN B C 1
ATOM 2505 O O . GLN B 1 50 ? 8.078 26.641 9.492 1 96.88 50 GLN B O 1
ATOM 2510 N N . THR B 1 51 ? 9.203 28.359 8.68 1 97.12 51 THR B N 1
ATOM 2511 C CA . THR B 1 51 ? 10.312 28.188 9.609 1 97.12 51 THR B CA 1
ATOM 2512 C C . THR B 1 51 ? 9.859 28.406 11.047 1 97.12 51 THR B C 1
ATOM 2514 O O . THR B 1 51 ? 10.234 27.641 11.938 1 97.12 51 THR B O 1
ATOM 2517 N N . ALA B 1 52 ? 9.062 29.438 11.227 1 97.88 52 ALA B N 1
ATOM 2518 C CA . ALA B 1 52 ? 8.578 29.75 12.562 1 97.88 52 ALA B CA 1
ATOM 2519 C C . ALA B 1 52 ? 7.738 28.609 13.117 1 97.88 52 ALA B C 1
ATOM 2521 O O . ALA B 1 52 ? 7.883 28.234 14.289 1 97.88 52 ALA B O 1
ATOM 2522 N N . VAL B 1 53 ? 6.883 28.016 12.297 1 98.56 53 VAL B N 1
ATOM 2523 C CA . VAL B 1 53 ? 6.035 26.922 12.734 1 98.56 53 VAL B CA 1
ATOM 2524 C C . VAL B 1 53 ? 6.895 25.703 13.055 1 98.56 53 VAL B C 1
ATOM 2526 O O . VAL B 1 53 ? 6.68 25.031 14.07 1 98.56 53 VAL B O 1
ATOM 2529 N N . ARG B 1 54 ? 7.848 25.391 12.234 1 98.5 54 ARG B N 1
ATOM 2530 C CA . ARG B 1 54 ? 8.742 24.266 12.461 1 98.5 54 ARG B CA 1
ATOM 2531 C C . ARG B 1 54 ? 9.461 24.391 13.797 1 98.5 54 ARG B C 1
ATOM 2533 O O . ARG B 1 54 ? 9.531 23.438 14.57 1 98.5 54 ARG B O 1
ATOM 2540 N N . GLU B 1 55 ? 10.016 25.578 14.047 1 98.31 55 GLU B N 1
ATOM 2541 C CA . GLU B 1 55 ? 10.75 25.828 15.289 1 98.31 55 GLU B CA 1
ATOM 2542 C C . GLU B 1 55 ? 9.828 25.703 16.5 1 98.31 55 GLU B C 1
ATOM 2544 O O . GLU B 1 55 ? 10.227 25.156 17.531 1 98.31 55 GLU B O 1
ATOM 2549 N N . GLU B 1 56 ? 8.648 26.297 16.328 1 98.44 56 GLU B N 1
ATOM 2550 C CA . GLU B 1 56 ? 7.664 26.172 17.406 1 98.44 56 GLU B CA 1
ATOM 2551 C C . GLU B 1 56 ? 7.344 24.719 17.703 1 98.44 56 GLU B C 1
ATOM 2553 O O . GLU B 1 56 ? 7.273 24.328 18.875 1 98.44 56 GLU B O 1
ATOM 2558 N N . CYS B 1 57 ? 7.16 23.859 16.703 1 98.75 57 CYS B N 1
ATOM 2559 C CA . CYS B 1 57 ? 6.836 22.453 16.859 1 98.75 57 CYS B CA 1
ATOM 2560 C C . CYS B 1 57 ? 8.008 21.688 17.469 1 98.75 57 CYS B C 1
ATOM 2562 O O . CYS B 1 57 ? 7.809 20.797 18.297 1 98.75 57 CYS B O 1
ATOM 2564 N N . ASP B 1 58 ? 9.211 22.062 17.094 1 98.56 58 ASP B N 1
ATOM 2565 C CA . ASP B 1 58 ? 10.383 21.438 17.688 1 98.56 58 ASP B CA 1
ATOM 2566 C C . ASP B 1 58 ? 10.406 21.656 19.203 1 98.56 58 ASP B C 1
ATOM 2568 O O . ASP B 1 58 ? 10.711 20.734 19.969 1 98.56 58 ASP B O 1
ATOM 2572 N N . LEU B 1 59 ? 10.086 22.844 19.578 1 98.5 59 LEU B N 1
ATOM 2573 C CA . LEU B 1 59 ? 10.055 23.172 21 1 98.5 59 LEU B CA 1
ATOM 2574 C C . LEU B 1 59 ? 8.984 22.359 21.719 1 98.5 59 LEU B C 1
ATOM 2576 O O . LEU B 1 59 ? 9.227 21.828 22.812 1 98.5 59 LEU B O 1
ATOM 2580 N N . LEU B 1 60 ? 7.84 22.297 21.141 1 98.81 60 LEU B N 1
ATOM 2581 C CA . LEU B 1 60 ? 6.727 21.562 21.734 1 98.81 60 LEU B CA 1
ATOM 2582 C C . LEU B 1 60 ? 7.062 20.078 21.844 1 98.81 60 LEU B C 1
ATOM 2584 O O . LEU B 1 60 ? 6.719 19.438 22.844 1 98.81 60 LEU B O 1
ATOM 2588 N N . ILE B 1 61 ? 7.703 19.5 20.875 1 98.81 61 ILE B N 1
ATOM 2589 C CA . ILE B 1 61 ? 8.102 18.109 20.891 1 98.81 61 ILE B CA 1
ATOM 2590 C C . ILE B 1 61 ? 9.086 17.859 22.031 1 98.81 61 ILE B C 1
ATOM 2592 O O . ILE B 1 61 ? 8.93 16.922 22.797 1 98.81 61 ILE B O 1
ATOM 2596 N N . GLU B 1 62 ? 10.062 18.703 22.141 1 98.44 62 GLU B N 1
ATOM 2597 C CA . GLU B 1 62 ? 11.062 18.562 23.188 1 98.44 62 GLU B CA 1
ATOM 2598 C C . GLU B 1 62 ? 10.414 18.578 24.578 1 98.44 62 GLU B C 1
ATOM 2600 O O . GLU B 1 62 ? 10.828 17.828 25.469 1 98.44 62 GLU B O 1
ATOM 2605 N N . GLN B 1 63 ? 9.406 19.281 24.672 1 98.5 63 GLN B N 1
ATOM 2606 C CA . GLN B 1 63 ? 8.836 19.531 26 1 98.5 63 GLN B CA 1
ATOM 2607 C C . GLN B 1 63 ? 7.742 18.516 26.328 1 98.5 63 GLN B C 1
ATOM 2609 O O . GLN B 1 63 ? 7.535 18.172 27.484 1 98.5 63 GLN B O 1
ATOM 2614 N N . HIS B 1 64 ? 7.031 18.016 25.266 1 98.31 64 HIS B N 1
ATOM 2615 C CA . HIS B 1 64 ? 5.75 17.422 25.625 1 98.31 64 HIS B CA 1
ATOM 2616 C C . HIS B 1 64 ? 5.531 16.094 24.906 1 98.31 64 HIS B C 1
ATOM 2618 O O . HIS B 1 64 ? 4.5 15.445 25.109 1 98.31 64 HIS B O 1
ATOM 2624 N N . LYS B 1 65 ? 6.406 15.633 24 1 97.81 65 LYS B N 1
ATOM 2625 C CA . LYS B 1 65 ? 6.086 14.445 23.203 1 97.81 65 LYS B CA 1
ATOM 2626 C C . LYS B 1 65 ? 5.859 13.234 24.109 1 97.81 65 LYS B C 1
ATOM 2628 O O . LYS B 1 65 ? 6.516 13.086 25.141 1 97.81 65 LYS B O 1
ATOM 2633 N N . GLU B 1 66 ? 4.961 12.391 23.75 1 97.5 66 GLU B N 1
ATOM 2634 C CA . GLU B 1 66 ? 4.648 11.117 24.391 1 97.5 66 GLU B CA 1
ATOM 2635 C C . GLU B 1 66 ? 4.574 9.992 23.359 1 97.5 66 GLU B C 1
ATOM 2637 O O . GLU B 1 66 ? 3.941 10.141 22.312 1 97.5 66 GLU B O 1
ATOM 2642 N N . ARG B 1 67 ? 5.203 8.906 23.719 1 96.56 67 ARG B N 1
ATOM 2643 C C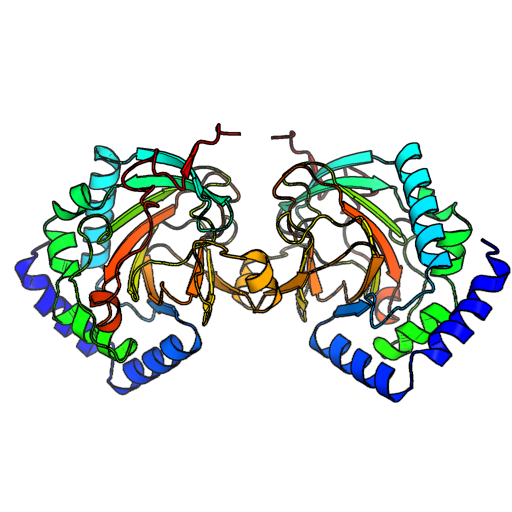A . ARG B 1 67 ? 5.234 7.762 22.812 1 96.56 67 ARG B CA 1
ATOM 2644 C C . ARG B 1 67 ? 3.934 6.969 22.875 1 96.56 67 ARG B C 1
ATOM 2646 O O . ARG B 1 67 ? 3.4 6.738 23.969 1 96.56 67 ARG B O 1
ATOM 2653 N N . ARG B 1 68 ? 3.412 6.68 21.75 1 95.88 68 ARG B N 1
ATOM 2654 C CA . ARG B 1 68 ? 2.271 5.785 21.594 1 95.88 68 ARG B CA 1
ATOM 2655 C C . ARG B 1 68 ? 2.643 4.574 20.734 1 95.88 68 ARG B C 1
ATOM 2657 O O . ARG B 1 68 ? 3.139 4.727 19.625 1 95.88 68 ARG B O 1
ATOM 2664 N N . ASN B 1 69 ? 2.521 3.367 21.203 1 95.19 69 ASN B N 1
ATOM 2665 C CA . ASN B 1 69 ? 2.609 2.1 20.484 1 95.19 69 ASN B CA 1
ATOM 2666 C C . ASN B 1 69 ? 1.368 1.241 20.703 1 95.19 69 ASN B C 1
ATOM 2668 O O . ASN B 1 69 ? 1.275 0.526 21.703 1 95.19 69 ASN B O 1
ATOM 2672 N N . LEU B 1 70 ? 0.443 1.35 19.797 1 95 70 LEU B N 1
ATOM 2673 C CA . LEU B 1 70 ? -0.832 0.696 20.062 1 95 70 LEU B CA 1
ATOM 2674 C C . LEU B 1 70 ? -1.513 0.271 18.766 1 95 70 LEU B C 1
ATOM 2676 O O . LEU B 1 70 ? -1.067 0.641 17.672 1 95 70 LEU B O 1
ATOM 2680 N N . LEU B 1 71 ? -2.463 -0.609 18.844 1 94 71 LEU B N 1
ATOM 2681 C CA . LEU B 1 71 ? -3.408 -0.969 17.797 1 94 71 LEU B CA 1
ATOM 2682 C C . LEU B 1 71 ? -4.773 -0.341 18.047 1 94 71 LEU B C 1
ATOM 2684 O O . LEU B 1 71 ? -5.238 -0.307 19.188 1 94 71 LEU B O 1
ATOM 2688 N N . LEU B 1 72 ? -5.375 0.162 17.062 1 94.81 72 LEU B N 1
ATOM 2689 C CA . LEU B 1 72 ? -6.656 0.841 17.219 1 94.81 72 LEU B CA 1
ATOM 2690 C C . LEU B 1 72 ? -7.785 0.028 16.594 1 94.81 72 LEU B C 1
ATOM 2692 O O . LEU B 1 72 ? -7.844 -0.116 15.367 1 94.81 72 LEU B O 1
ATOM 2696 N N . SER B 1 73 ? -8.719 -0.423 17.328 1 93.06 73 SER B N 1
ATOM 2697 C CA . SER B 1 73 ? -9.766 -1.326 16.859 1 93.06 73 SER B CA 1
ATOM 2698 C C . SER B 1 73 ? -10.727 -0.616 15.914 1 93.06 73 SER B C 1
ATOM 2700 O O . SER B 1 73 ? -11.25 -1.227 14.977 1 93.06 73 SER B O 1
ATOM 2702 N N . THR B 1 74 ? -10.922 0.647 16.078 1 94.06 74 THR B N 1
ATOM 2703 C CA . THR B 1 74 ? -11.891 1.387 15.266 1 94.06 74 THR B CA 1
ATOM 2704 C C . THR B 1 74 ? -11.367 1.581 13.844 1 94.06 74 THR B C 1
ATOM 2706 O O . THR B 1 74 ? -12.102 2.047 12.969 1 94.06 74 THR B O 1
ATOM 2709 N N . THR B 1 75 ? -10.172 1.242 13.633 1 94.62 75 THR B N 1
ATOM 2710 C CA . THR B 1 75 ? -9.594 1.269 12.297 1 94.62 75 THR B CA 1
ATOM 2711 C C . THR B 1 75 ? -9.016 -0.094 11.93 1 94.62 75 THR B C 1
ATOM 2713 O O . THR B 1 75 ? -7.977 -0.176 11.273 1 94.62 75 THR B O 1
ATOM 2716 N N . GLY B 1 76 ? -9.633 -1.157 12.422 1 91.62 76 GLY B N 1
ATOM 2717 C CA . GLY B 1 76 ? -9.242 -2.506 12.039 1 91.62 76 GLY B CA 1
ATOM 2718 C C . GLY B 1 76 ? -7.93 -2.943 12.656 1 91.62 76 GLY B C 1
ATOM 2719 O O . GLY B 1 76 ? -7.156 -3.672 12.031 1 91.62 76 GLY B O 1
ATOM 2720 N N . ASN B 1 77 ? -7.609 -2.332 13.789 1 92.62 77 ASN B N 1
ATOM 2721 C CA . ASN B 1 77 ? -6.406 -2.646 14.547 1 92.62 77 ASN B CA 1
ATOM 2722 C C . ASN B 1 77 ? -5.145 -2.223 13.797 1 92.62 77 ASN B C 1
ATOM 2724 O O . ASN B 1 77 ? -4.121 -2.906 13.867 1 92.62 77 ASN B O 1
ATOM 2728 N N . THR B 1 78 ? -5.254 -1.218 13.078 1 93.75 78 THR B N 1
ATOM 2729 C CA . THR B 1 78 ? -4.066 -0.64 12.461 1 93.75 78 THR B CA 1
ATOM 2730 C C . THR B 1 78 ? -3.146 -0.037 13.516 1 93.75 78 THR B C 1
ATOM 2732 O O . THR B 1 78 ? -3.613 0.473 14.539 1 93.75 78 THR B O 1
ATOM 2735 N N . PRO B 1 79 ? -1.913 -0.076 13.242 1 93.12 79 PRO B N 1
ATOM 2736 C CA . PRO B 1 79 ? -0.943 0.353 14.258 1 93.12 79 PRO B CA 1
ATOM 2737 C C . PRO B 1 79 ? -0.78 1.871 14.312 1 93.12 79 PRO B C 1
ATOM 2739 O O . PRO B 1 79 ? -0.892 2.545 13.281 1 93.12 79 PRO B O 1
ATOM 2742 N N . ARG B 1 80 ? -0.543 2.328 15.508 1 95.88 80 ARG B N 1
ATOM 2743 C CA . ARG B 1 80 ? 0.022 3.641 15.797 1 95.88 80 ARG B CA 1
ATOM 2744 C C . ARG B 1 80 ? 1.367 3.516 16.5 1 95.88 80 ARG B C 1
ATOM 2746 O O . ARG B 1 80 ? 1.44 2.996 17.625 1 95.88 80 ARG B O 1
ATOM 2753 N N . ARG B 1 81 ? 2.367 3.83 15.812 1 96.38 81 ARG B N 1
ATOM 2754 C CA . ARG B 1 81 ? 3.719 3.875 16.359 1 96.38 81 ARG B CA 1
ATOM 2755 C C . ARG B 1 81 ? 4.359 5.238 16.125 1 96.38 81 ARG B C 1
ATOM 2757 O O . ARG B 1 81 ? 4.926 5.492 15.062 1 96.38 81 ARG B O 1
ATOM 2764 N N . MET B 1 82 ? 4.215 6 17.094 1 97.75 82 MET B N 1
ATOM 2765 C CA . MET B 1 82 ? 4.617 7.395 16.953 1 97.75 82 MET B CA 1
ATOM 2766 C C . MET B 1 82 ? 4.645 8.102 18.297 1 97.75 82 MET B C 1
ATOM 2768 O O . MET B 1 82 ? 4.051 7.617 19.266 1 97.75 82 MET B O 1
ATOM 2772 N N . SER B 1 83 ? 5.379 9.148 18.375 1 98.12 83 SER B N 1
ATOM 2773 C CA . SER B 1 83 ? 5.227 10.102 19.469 1 98.12 83 SER B CA 1
ATOM 2774 C C . SER B 1 83 ? 4.25 11.219 19.094 1 98.12 83 SER B C 1
ATOM 2776 O O . SER B 1 83 ? 4.141 11.594 17.938 1 98.12 83 SER B O 1
ATOM 2778 N N . VAL B 1 84 ? 3.576 11.719 20.156 1 98.38 84 VAL B N 1
ATOM 2779 C CA . VAL B 1 84 ? 2.58 12.75 19.859 1 98.38 84 VAL B CA 1
ATOM 2780 C C . VAL B 1 84 ? 2.734 13.914 20.844 1 98.38 84 VAL B C 1
ATOM 2782 O O . VAL B 1 84 ? 3.262 13.742 21.938 1 98.38 84 VAL B O 1
ATOM 2785 N N . VAL B 1 85 ? 2.469 15.055 20.391 1 98.56 85 VAL B N 1
ATOM 2786 C CA . VAL B 1 85 ? 2.15 16.203 21.25 1 98.56 85 VAL B CA 1
ATOM 2787 C C . VAL B 1 85 ? 0.656 16.5 21.156 1 98.56 85 VAL B C 1
ATOM 2789 O O . VAL B 1 85 ? 0.119 16.719 20.062 1 98.56 85 VAL B O 1
ATOM 2792 N N . LYS B 1 86 ? 0.042 16.594 22.25 1 97.69 86 LYS B N 1
ATOM 2793 C CA . LYS B 1 86 ? -1.414 16.672 22.312 1 97.69 86 LYS B CA 1
ATOM 2794 C C . LYS B 1 86 ? -1.896 18.094 22.016 1 97.69 86 LYS B C 1
ATOM 2796 O O . LYS B 1 86 ? -1.152 19.062 22.203 1 97.69 86 LYS B O 1
ATOM 2801 N N . SER B 1 87 ? -3.115 18.125 21.688 1 97.31 87 SER B N 1
ATOM 2802 C CA . SER B 1 87 ? -3.762 19.359 21.25 1 97.31 87 SER B CA 1
ATOM 2803 C C . SER B 1 87 ? -3.693 20.422 22.344 1 97.31 87 SER B C 1
ATOM 2805 O O . SER B 1 87 ? -3.439 21.594 22.047 1 97.31 87 SER B O 1
ATOM 2807 N N . GLU B 1 88 ? -3.873 20.062 23.547 1 96.12 88 GLU B N 1
ATOM 2808 C CA . GLU B 1 88 ? -3.93 21.016 24.641 1 96.12 88 GLU B CA 1
ATOM 2809 C C . GLU B 1 88 ? -2.592 21.719 24.828 1 96.12 88 GLU B C 1
ATOM 2811 O O . GLU B 1 88 ? -2.553 22.891 25.203 1 96.12 88 GLU B O 1
ATOM 2816 N N . GLU B 1 89 ? -1.559 20.984 24.625 1 97.94 89 GLU B N 1
ATOM 2817 C CA . GLU B 1 89 ? -0.23 21.578 24.719 1 97.94 89 GLU B CA 1
ATOM 2818 C C . GLU B 1 89 ? 0.063 22.484 23.531 1 97.94 89 GLU B C 1
ATOM 2820 O O . GLU B 1 89 ? 0.698 23.531 23.688 1 97.94 89 GLU B O 1
ATOM 2825 N N . ILE B 1 90 ? -0.403 22.109 22.391 1 98.56 90 ILE B N 1
ATOM 2826 C CA . ILE B 1 90 ? -0.168 22.875 21.172 1 98.56 90 ILE B CA 1
ATOM 2827 C C . ILE B 1 90 ? -0.962 24.172 21.203 1 98.56 90 ILE B C 1
ATOM 2829 O O . ILE B 1 90 ? -0.482 25.219 20.75 1 98.56 90 ILE B O 1
ATOM 2833 N N . GLU B 1 91 ? -2.146 24.109 21.797 1 97.62 91 GLU B N 1
ATOM 2834 C CA . GLU B 1 91 ? -3.037 25.266 21.891 1 97.62 91 GLU B CA 1
ATOM 2835 C C . GLU B 1 91 ? -2.357 26.422 22.609 1 97.62 91 GLU B C 1
ATOM 2837 O O . GLU B 1 91 ? -2.699 27.578 22.391 1 97.62 91 GLU B O 1
ATOM 2842 N N . LYS B 1 92 ? -1.411 26.156 23.391 1 97.88 92 LYS B N 1
ATOM 2843 C CA . LYS B 1 92 ? -0.719 27.172 24.172 1 97.88 92 LYS B CA 1
ATOM 2844 C C . LYS B 1 92 ? 0.224 28 23.297 1 97.88 92 LYS B C 1
ATOM 2846 O O . LYS B 1 92 ? 0.678 29.062 23.703 1 97.88 92 LYS B O 1
ATOM 2851 N N . SER B 1 93 ? 0.55 27.484 22.172 1 98 93 SER B N 1
ATOM 2852 C CA . SER B 1 93 ? 1.356 28.234 21.234 1 98 93 SER B CA 1
ATOM 2853 C C . SER B 1 93 ? 0.545 29.359 20.578 1 98 93 SER B C 1
ATOM 2855 O O . SER B 1 93 ? -0.392 29.094 19.828 1 98 93 SER B O 1
ATOM 2857 N N . GLU B 1 94 ? 0.923 30.562 20.812 1 97.56 94 GLU B N 1
ATOM 2858 C CA . GLU B 1 94 ? 0.227 31.703 20.219 1 97.56 94 GLU B CA 1
ATOM 2859 C C . GLU B 1 94 ? 0.3 31.672 18.703 1 97.56 94 GLU B C 1
ATOM 2861 O O . GLU B 1 94 ? -0.679 31.984 18.016 1 97.56 94 GLU B O 1
ATOM 2866 N N . LEU B 1 95 ? 1.423 31.281 18.188 1 98.06 95 LEU B N 1
ATOM 2867 C CA . LEU B 1 95 ? 1.626 31.219 16.75 1 98.06 95 LEU B CA 1
ATOM 2868 C C . LEU B 1 95 ? 0.656 30.234 16.109 1 98.06 95 LEU B C 1
ATOM 2870 O O . LEU B 1 95 ? -0.086 30.594 15.188 1 98.06 95 LEU B O 1
ATOM 2874 N N . ILE B 1 96 ? 0.608 28.984 16.609 1 98.38 96 ILE B N 1
ATOM 2875 C CA . ILE B 1 96 ? -0.179 27.922 16 1 98.38 96 ILE B CA 1
ATOM 2876 C C . ILE B 1 96 ? -1.667 28.188 16.203 1 98.38 96 ILE B C 1
ATOM 2878 O O . ILE B 1 96 ? -2.471 28.016 15.289 1 98.38 96 ILE B O 1
ATOM 2882 N N . SER B 1 97 ? -2.018 28.656 17.406 1 97.31 97 SER B N 1
ATOM 2883 C CA . SER B 1 97 ? -3.422 28.938 17.688 1 97.31 97 SER B CA 1
ATOM 2884 C C . SER B 1 97 ? -3.941 30.078 16.812 1 97.31 97 SER B C 1
ATOM 2886 O O . SER B 1 97 ? -5.082 30.031 16.344 1 97.31 97 SER B O 1
ATOM 2888 N N . THR B 1 98 ? -3.117 31.109 16.609 1 97.12 98 THR B N 1
ATOM 2889 C CA . THR B 1 98 ? -3.5 32.219 15.742 1 97.12 98 THR B CA 1
ATOM 2890 C C . THR B 1 98 ? -3.643 31.75 14.297 1 97.12 98 THR B C 1
ATOM 2892 O O . THR B 1 98 ? -4.613 32.094 13.617 1 97.12 98 THR B O 1
ATOM 2895 N N . LEU B 1 99 ? -2.74 30.969 13.859 1 97.25 99 LEU B N 1
ATOM 2896 C CA . LEU B 1 99 ? -2.764 30.453 12.5 1 97.25 99 LEU B CA 1
ATOM 2897 C C . LEU B 1 99 ? -4.012 29.609 12.258 1 97.25 99 LEU B C 1
ATOM 2899 O O . LEU B 1 99 ? -4.641 29.703 11.203 1 97.25 99 LEU B O 1
ATOM 2903 N N . SER B 1 100 ? -4.379 28.781 13.211 1 97.19 100 SER B N 1
ATOM 2904 C CA . SER B 1 100 ? -5.5 27.859 13.062 1 97.19 100 SER B CA 1
ATOM 2905 C C . SER B 1 100 ? -6.828 28.609 13 1 97.19 100 SER B C 1
ATOM 2907 O O . SER B 1 100 ? -7.84 28.047 12.57 1 97.19 100 SER B O 1
ATOM 2909 N N . ARG B 1 101 ? -6.789 29.906 13.359 1 96.38 101 ARG B N 1
ATOM 2910 C CA . ARG B 1 101 ? -8.008 30.703 13.359 1 96.38 101 ARG B CA 1
ATOM 2911 C C . ARG B 1 101 ? -7.902 31.859 12.375 1 96.38 101 ARG B C 1
ATOM 2913 O O . ARG B 1 101 ? -8.742 32.781 12.383 1 96.38 101 ARG B O 1
ATOM 2920 N N . SER B 1 102 ? -6.895 31.828 11.641 1 97.25 102 SER B N 1
ATOM 2921 C CA . SER B 1 102 ? -6.684 32.906 10.664 1 97.25 102 SER B CA 1
ATOM 2922 C C . SER B 1 102 ? -7.824 32.969 9.656 1 97.25 102 SER B C 1
ATOM 2924 O O . SER B 1 102 ? -8.062 32 8.922 1 97.25 102 SER B O 1
ATOM 2926 N N . GLU B 1 103 ? -8.477 34.062 9.531 1 96.88 103 GLU B N 1
ATOM 2927 C CA . GLU B 1 103 ? -9.57 34.25 8.586 1 96.88 103 GLU B CA 1
ATOM 2928 C C . GLU B 1 103 ? -9.07 34.156 7.145 1 96.88 103 GLU B C 1
ATOM 2930 O O . GLU B 1 103 ? -9.781 33.688 6.262 1 96.88 103 GLU B O 1
ATOM 2935 N N . VAL B 1 104 ? -7.902 34.656 6.969 1 97.94 104 VAL B N 1
ATOM 2936 C CA . VAL B 1 104 ? -7.328 34.656 5.629 1 97.94 104 VAL B CA 1
ATOM 2937 C C . VAL B 1 104 ? -7.023 33.219 5.184 1 97.94 104 VAL B C 1
ATOM 2939 O O . VAL B 1 104 ? -7.391 32.844 4.078 1 97.94 104 VAL B O 1
ATOM 2942 N N . LEU B 1 105 ? -6.363 32.469 6.047 1 98.31 105 LEU B N 1
ATOM 2943 C CA . LEU B 1 105 ? -6.027 31.094 5.727 1 98.31 105 LEU B CA 1
ATOM 2944 C C . LEU B 1 105 ? -7.293 30.266 5.504 1 98.31 105 LEU B C 1
ATOM 2946 O O . LEU B 1 105 ? -7.418 29.578 4.488 1 98.31 105 LEU B O 1
ATOM 2950 N N . LEU B 1 106 ? -8.211 30.406 6.387 1 98.44 106 LEU B N 1
ATOM 2951 C CA . LEU B 1 106 ? -9.43 29.625 6.316 1 98.44 106 LEU B CA 1
ATOM 2952 C C . LEU B 1 106 ? -10.266 30.016 5.105 1 98.44 106 LEU B C 1
ATOM 2954 O O . LEU B 1 106 ? -10.898 29.172 4.473 1 98.44 106 LEU B O 1
ATOM 2958 N N . GLY B 1 107 ? -10.266 31.312 4.879 1 98 107 GLY B N 1
ATOM 2959 C CA . GLY B 1 107 ? -10.953 31.766 3.68 1 98 107 GLY B CA 1
ATOM 2960 C C . GLY B 1 107 ? -10.367 31.188 2.404 1 98 107 GLY B C 1
ATOM 2961 O O . GLY B 1 107 ? -11.109 30.75 1.52 1 98 107 GLY B O 1
ATOM 2962 N N . PHE B 1 108 ? -9.094 31.219 2.322 1 98.56 108 PHE B N 1
ATOM 2963 C CA . PHE B 1 108 ? -8.422 30.656 1.158 1 98.56 108 PHE B CA 1
ATOM 2964 C C . PHE B 1 108 ? -8.75 29.172 1.015 1 98.56 108 PHE B C 1
ATOM 2966 O O . PHE B 1 108 ? -9.109 28.719 -0.071 1 98.56 108 PHE B O 1
ATOM 2973 N N . LEU B 1 109 ? -8.625 28.375 2.088 1 98.69 109 LEU B N 1
ATOM 2974 C CA . LEU B 1 109 ? -8.891 26.938 2.074 1 98.69 109 LEU B CA 1
ATOM 2975 C C . LEU B 1 109 ? -10.359 26.656 1.758 1 98.69 109 LEU B C 1
ATOM 2977 O O . LEU B 1 109 ? -10.672 25.672 1.094 1 98.69 109 LEU B O 1
ATOM 2981 N N . ALA B 1 110 ? -11.219 27.5 2.209 1 98.62 110 ALA B N 1
ATOM 2982 C CA . ALA B 1 110 ? -12.641 27.375 1.906 1 98.62 110 ALA B CA 1
ATOM 2983 C C . ALA B 1 110 ? -12.898 27.484 0.406 1 98.62 110 ALA B C 1
ATOM 2985 O O . ALA B 1 110 ? -13.789 26.812 -0.129 1 98.62 110 ALA B O 1
ATOM 2986 N N . GLY B 1 111 ? -12.117 28.328 -0.24 1 98.56 111 GLY B N 1
ATOM 2987 C CA . GLY B 1 111 ? -12.203 28.391 -1.689 1 98.56 111 GLY B CA 1
ATOM 2988 C C . GLY B 1 111 ? -11.875 27.078 -2.371 1 98.56 111 GLY B C 1
ATOM 2989 O O . GLY B 1 111 ? -12.445 26.766 -3.416 1 98.56 111 GLY B O 1
ATOM 2990 N N . ILE B 1 112 ? -11 26.312 -1.771 1 98.81 112 ILE B N 1
ATOM 2991 C CA . ILE B 1 112 ? -10.586 25.031 -2.33 1 98.81 112 ILE B CA 1
ATOM 2992 C C . ILE B 1 112 ? -11.594 23.953 -1.962 1 98.81 112 ILE B C 1
ATOM 2994 O O . ILE B 1 112 ? -11.984 23.141 -2.807 1 98.81 112 ILE B O 1
ATOM 2998 N N . THR B 1 113 ? -12.094 23.969 -0.749 1 98.69 113 THR B N 1
ATOM 2999 C CA . THR B 1 113 ? -13.023 22.938 -0.305 1 98.69 113 THR B CA 1
ATOM 3000 C C . THR B 1 113 ? -14.422 23.203 -0.846 1 98.69 113 THR B C 1
ATOM 3002 O O . THR B 1 113 ? -15.273 22.312 -0.842 1 98.69 113 THR B O 1
ATOM 3005 N N . ARG B 1 114 ? -14.703 24.422 -1.169 1 97.88 114 ARG B N 1
ATOM 3006 C CA . ARG B 1 114 ? -16.016 24.906 -1.593 1 97.88 114 ARG B CA 1
ATOM 3007 C C . ARG B 1 114 ? -17.047 24.703 -0.494 1 97.88 114 ARG B C 1
ATOM 3009 O O . ARG B 1 114 ? -18.219 24.453 -0.78 1 97.88 114 ARG B O 1
ATOM 3016 N N . GLU B 1 115 ? -16.594 24.641 0.691 1 97.25 115 GLU B N 1
ATOM 3017 C CA . GLU B 1 115 ? -17.359 24.609 1.933 1 97.25 115 GLU B CA 1
ATOM 3018 C C . GLU B 1 115 ? -16.734 25.516 2.988 1 97.25 115 GLU B C 1
ATOM 3020 O O . GLU B 1 115 ? -15.523 25.75 2.98 1 97.25 115 GLU B O 1
ATOM 3025 N N . GLU B 1 116 ? -17.625 25.984 3.807 1 96.38 116 GLU B N 1
ATOM 3026 C CA . GLU B 1 116 ? -17.094 26.75 4.934 1 96.38 116 GLU B CA 1
ATOM 3027 C C . GLU B 1 116 ? -16.203 25.875 5.824 1 96.38 116 GLU B C 1
ATOM 3029 O O . GLU B 1 116 ? -16.531 24.719 6.078 1 96.38 116 GLU B O 1
ATOM 3034 N N . ILE B 1 117 ? -15.109 26.422 6.23 1 97.56 117 ILE B N 1
ATOM 3035 C CA . ILE B 1 117 ? -14.219 25.75 7.184 1 97.56 117 ILE B CA 1
ATOM 3036 C C . ILE B 1 117 ? -14.391 26.375 8.57 1 97.56 117 ILE B C 1
ATOM 3038 O O . ILE B 1 117 ? -14.18 27.578 8.75 1 97.56 117 ILE B O 1
ATOM 3042 N N . ILE B 1 118 ? -14.727 25.578 9.492 1 96.5 118 ILE B N 1
ATOM 3043 C CA . ILE B 1 118 ? -15.141 26.047 10.805 1 96.5 118 ILE B CA 1
ATOM 3044 C C . ILE B 1 118 ? -14.156 25.562 11.867 1 96.5 118 ILE B C 1
ATOM 3046 O O . ILE B 1 118 ? -14.016 24.359 12.086 1 96.5 118 ILE B O 1
ATOM 3050 N N . PRO B 1 119 ? -13.453 26.469 12.531 1 94.12 119 PRO B N 1
ATOM 3051 C CA . PRO B 1 119 ? -12.445 26.078 13.531 1 94.12 119 PRO B CA 1
ATOM 3052 C C . PRO B 1 119 ? -13.07 25.625 14.844 1 94.12 119 PRO B C 1
ATOM 3054 O O . PRO B 1 119 ? -12.352 25.266 15.781 1 94.12 119 PRO B O 1
ATOM 3057 N N . GLU B 1 120 ? -14.336 25.297 14.938 1 89.81 120 GLU B N 1
ATOM 3058 C CA . GLU B 1 120 ? -15.023 24.812 16.125 1 89.81 120 GLU B CA 1
ATOM 3059 C C . GLU B 1 120 ? -15.055 23.297 16.172 1 89.81 120 GLU B C 1
ATOM 3061 O O . GLU B 1 120 ? -16.062 22.688 15.805 1 89.81 120 GLU B O 1
ATOM 3066 N N . VAL B 1 121 ? -13.969 22.688 16.625 1 92.62 121 VAL B N 1
ATOM 3067 C CA . VAL B 1 121 ? -13.859 21.25 16.828 1 92.62 121 VAL B CA 1
ATOM 3068 C C . VAL B 1 121 ? -13.547 20.953 18.297 1 92.62 121 VAL B C 1
ATOM 3070 O O . VAL B 1 121 ? -13.281 21.859 19.078 1 92.62 121 VAL B O 1
ATOM 3073 N N . SER B 1 122 ? -13.656 19.688 18.656 1 90.25 122 SER B N 1
ATOM 3074 C CA . SER B 1 122 ? -13.289 19.328 20.016 1 90.25 122 SER B CA 1
ATOM 3075 C C . SER B 1 122 ? -11.859 19.75 20.344 1 90.25 122 SER B C 1
ATOM 3077 O O . SER B 1 122 ? -10.969 19.625 19.5 1 90.25 122 SER B O 1
ATOM 3079 N N . SER B 1 123 ? -11.648 20.203 21.547 1 90.62 123 SER B N 1
ATOM 3080 C CA . SER B 1 123 ? -10.367 20.766 21.953 1 90.62 123 SER B CA 1
ATOM 3081 C C . SER B 1 123 ? -9.25 19.75 21.859 1 90.62 123 SER B C 1
ATOM 3083 O O . SER B 1 123 ? -8.086 20.094 21.641 1 90.62 123 SER B O 1
ATOM 3085 N N . ASP B 1 124 ? -9.602 18.531 22.016 1 90.56 124 ASP B N 1
ATOM 3086 C CA . ASP B 1 124 ? -8.586 17.484 22.016 1 90.56 124 ASP B CA 1
ATOM 3087 C C . ASP B 1 124 ? -8.227 17.062 20.594 1 90.56 124 ASP B C 1
ATOM 3089 O O . ASP B 1 124 ? -7.223 16.375 20.391 1 90.56 124 ASP B O 1
ATOM 3093 N N . GLU B 1 125 ? -8.961 17.562 19.609 1 92.38 125 GLU B N 1
ATOM 3094 C CA . GLU B 1 125 ? -8.742 17.094 18.25 1 92.38 125 GLU B CA 1
ATOM 3095 C C . GLU B 1 125 ? -8.273 18.219 17.328 1 92.38 125 GLU B C 1
ATOM 3097 O O . GLU B 1 125 ? -7.945 17.984 16.156 1 92.38 125 GLU B O 1
ATOM 3102 N N . ARG B 1 126 ? -8.141 19.391 17.828 1 96.06 126 ARG B N 1
ATOM 3103 C CA . ARG B 1 126 ? -7.84 20.562 17 1 96.06 126 ARG B CA 1
ATOM 3104 C C . ARG B 1 126 ? -6.449 20.453 16.391 1 96.06 126 ARG B C 1
ATOM 3106 O O . ARG B 1 126 ? -6.25 20.812 15.227 1 96.06 126 ARG B O 1
ATOM 3113 N N . TYR B 1 127 ? -5.57 19.969 17.203 1 97.81 127 TYR B N 1
ATOM 3114 C CA . TYR B 1 127 ? -4.188 19.844 16.75 1 97.81 127 TYR B CA 1
ATOM 3115 C C . TYR B 1 127 ? -3.615 18.469 17.125 1 97.81 127 TYR B C 1
ATOM 3117 O O . TYR B 1 127 ? -4.105 17.812 18.047 1 97.81 127 TYR B O 1
ATOM 3125 N N . LEU B 1 128 ? -2.637 18.094 16.406 1 98.31 128 LEU B N 1
ATOM 3126 C CA . LEU B 1 128 ? -1.79 16.969 16.766 1 98.31 128 LEU B CA 1
ATOM 3127 C C . LEU B 1 128 ? -0.42 17.078 16.109 1 98.31 128 LEU B C 1
ATOM 3129 O O . LEU B 1 128 ? -0.325 17.312 14.906 1 98.31 128 LEU B O 1
ATOM 3133 N N . ILE B 1 129 ? 0.599 17.047 16.891 1 98.81 129 ILE B N 1
ATOM 3134 C CA . ILE B 1 129 ? 1.932 16.844 16.328 1 98.81 129 ILE B CA 1
ATOM 3135 C C . ILE B 1 129 ? 2.316 15.375 16.422 1 98.81 129 ILE B C 1
ATOM 3137 O O . ILE B 1 129 ? 2.221 14.766 17.484 1 98.81 129 ILE B O 1
ATOM 3141 N N . THR B 1 130 ? 2.615 14.789 15.344 1 98.62 130 THR B N 1
ATOM 3142 C CA . THR B 1 130 ? 3.188 13.453 15.336 1 98.62 130 THR B CA 1
ATOM 3143 C C . THR B 1 130 ? 4.684 13.5 15.031 1 98.62 130 THR B C 1
ATOM 3145 O O . THR B 1 130 ? 5.121 14.289 14.188 1 98.62 130 THR B O 1
ATOM 3148 N N . HIS B 1 131 ? 5.41 12.781 15.758 1 98.81 131 HIS B N 1
ATOM 3149 C CA . HIS B 1 131 ? 6.863 12.68 15.633 1 98.81 131 HIS B CA 1
ATOM 3150 C C . HIS B 1 131 ? 7.309 11.219 15.586 1 98.81 131 HIS B C 1
ATOM 3152 O O . HIS B 1 131 ? 7.16 10.492 16.562 1 98.81 131 HIS B O 1
ATOM 3158 N N . GLN B 1 132 ? 7.844 10.836 14.461 1 98.56 132 GLN B N 1
ATOM 3159 C CA . GLN B 1 132 ? 8.266 9.461 14.234 1 98.56 132 GLN B CA 1
ATOM 3160 C C . GLN B 1 132 ? 9.773 9.367 14 1 98.56 132 GLN B C 1
ATOM 3162 O O . GLN B 1 132 ? 10.352 10.234 13.344 1 98.56 132 GLN B O 1
ATOM 3167 N N . GLU B 1 133 ? 10.383 8.312 14.508 1 97.88 133 GLU B N 1
ATOM 3168 C CA . GLU B 1 133 ? 11.836 8.258 14.477 1 97.88 133 GLU B CA 1
ATOM 3169 C C . GLU B 1 133 ? 12.336 6.852 14.172 1 97.88 133 GLU B C 1
ATOM 3171 O O . GLU B 1 133 ? 13.469 6.668 13.742 1 97.88 133 GLU B O 1
ATOM 3176 N N . PHE B 1 134 ? 11.5 5.871 14.344 1 97.19 134 PHE B N 1
ATOM 3177 C CA . PHE B 1 134 ? 11.992 4.504 14.328 1 97.19 134 PHE B CA 1
ATOM 3178 C C . PHE B 1 134 ? 11.383 3.721 13.172 1 97.19 134 PHE B C 1
ATOM 3180 O O . PHE B 1 134 ? 10.25 3.988 12.766 1 97.19 134 PHE B O 1
ATOM 3187 N N . LYS B 1 135 ? 12.141 2.742 12.758 1 94.56 135 LYS B N 1
ATOM 3188 C CA . LYS B 1 135 ? 11.633 1.812 11.75 1 94.56 135 LYS B CA 1
ATOM 3189 C C . LYS B 1 135 ? 10.234 1.316 12.125 1 94.56 135 LYS B C 1
ATOM 3191 O O . LYS B 1 135 ? 9.977 0.996 13.281 1 94.56 135 LYS B O 1
ATOM 3196 N N . SER B 1 136 ? 9.336 1.318 11.188 1 93.25 136 SER B N 1
ATOM 3197 C CA . SER B 1 136 ? 7.977 0.797 11.273 1 93.25 136 SER B CA 1
ATOM 3198 C C . SER B 1 136 ? 7.039 1.806 11.93 1 93.25 136 SER B C 1
ATOM 3200 O O . SER B 1 136 ? 5.84 1.551 12.062 1 93.25 136 SER B O 1
ATOM 3202 N N . ASP B 1 137 ? 7.633 3.004 12.398 1 97.25 137 ASP B N 1
ATOM 3203 C CA . ASP B 1 137 ? 6.734 4.059 12.859 1 97.25 137 ASP B CA 1
ATOM 3204 C C . ASP B 1 137 ? 5.711 4.418 11.789 1 97.25 137 ASP B C 1
ATOM 3206 O O . ASP B 1 137 ? 6.051 4.5 10.602 1 97.25 137 ASP B O 1
ATOM 3210 N N . THR B 1 138 ? 4.461 4.551 12.234 1 95.88 138 THR B N 1
ATOM 3211 C CA . THR B 1 138 ? 3.375 4.871 11.32 1 95.88 138 THR B CA 1
ATOM 3212 C C . THR B 1 138 ? 2.143 5.34 12.086 1 95.88 138 THR B C 1
ATOM 3214 O O . THR B 1 138 ? 2.023 5.098 13.289 1 95.88 138 THR B O 1
ATOM 3217 N N . HIS B 1 139 ? 1.313 6.191 11.445 1 96.56 139 HIS B N 1
ATOM 3218 C CA . HIS B 1 139 ? 0.004 6.523 12 1 96.56 139 HIS B CA 1
ATOM 3219 C C . HIS B 1 139 ? -1.052 5.516 11.562 1 96.56 139 HIS B C 1
ATOM 3221 O O . HIS B 1 139 ? -2.156 5.492 12.102 1 96.56 139 HIS B O 1
ATOM 3227 N N . GLY B 1 140 ? -0.718 4.637 10.609 1 96.56 140 GLY B N 1
ATOM 3228 C CA . GLY B 1 140 ? -1.577 3.59 10.078 1 96.56 140 GLY B CA 1
ATOM 3229 C C . GLY B 1 140 ? -2.748 4.129 9.273 1 96.56 140 GLY B C 1
ATOM 3230 O O . GLY B 1 140 ? -3.051 5.32 9.336 1 96.56 140 GLY B O 1
ATOM 3231 N N . TRP B 1 141 ? -3.473 3.273 8.617 1 98.19 141 TRP B N 1
ATOM 3232 C CA . TRP B 1 141 ? -4.672 3.631 7.867 1 98.19 141 TRP B CA 1
ATOM 3233 C C . TRP B 1 141 ? -5.766 4.141 8.797 1 98.19 141 TRP B C 1
ATOM 3235 O O . TRP B 1 141 ? -6.074 3.504 9.812 1 98.19 141 TRP B O 1
ATOM 3245 N N . HIS B 1 142 ? -6.375 5.262 8.453 1 98.12 142 HIS B N 1
ATOM 3246 C CA . HIS B 1 142 ? -7.438 5.816 9.289 1 98.12 142 HIS B CA 1
ATOM 3247 C C . HIS B 1 142 ? -8.219 6.887 8.539 1 98.12 142 HIS B C 1
ATOM 3249 O O . HIS B 1 142 ? -7.844 7.277 7.434 1 98.12 142 HIS B O 1
ATOM 3255 N N . TRP B 1 143 ? -9.328 7.227 9.094 1 97.38 143 TRP B N 1
ATOM 3256 C CA . TRP B 1 143 ? -10.086 8.43 8.766 1 97.38 143 TRP B CA 1
ATOM 3257 C C . TRP B 1 143 ? -10.016 9.445 9.898 1 97.38 143 TRP B C 1
ATOM 3259 O O . TRP B 1 143 ? -9.531 9.141 10.992 1 97.38 143 TRP B O 1
ATOM 3269 N N . GLY B 1 144 ? -10.422 10.633 9.602 1 95.44 144 GLY B N 1
ATOM 3270 C CA . GLY B 1 144 ? -10.578 11.641 10.633 1 95.44 144 GLY B CA 1
ATOM 3271 C C . GLY B 1 144 ? -12.023 11.859 11.039 1 95.44 144 GLY B C 1
ATOM 3272 O O . GLY B 1 144 ? -12.938 11.672 10.234 1 95.44 144 GLY B O 1
ATOM 3273 N N . ASP B 1 145 ? -12.211 12.336 12.211 1 94.12 145 ASP B N 1
ATOM 3274 C CA . ASP B 1 145 ? -13.539 12.602 12.75 1 94.12 145 ASP B CA 1
ATOM 3275 C C . ASP B 1 145 ? -14.148 13.852 12.102 1 94.12 145 ASP B C 1
ATOM 3277 O O . ASP B 1 145 ? -15.367 13.969 12 1 94.12 145 ASP B O 1
ATOM 3281 N N . TYR B 1 146 ? -13.273 14.727 11.719 1 95.94 146 TYR B N 1
ATOM 3282 C CA . TYR B 1 146 ? -13.727 15.977 11.125 1 95.94 146 TYR B CA 1
ATOM 3283 C C . TYR B 1 146 ? -13.359 16.047 9.648 1 95.94 146 TYR B C 1
ATOM 3285 O O . TYR B 1 146 ? -12.523 15.273 9.18 1 95.94 146 TYR B O 1
ATOM 3293 N N . SER B 1 147 ? -13.945 16.984 8.914 1 97.44 147 SER B N 1
ATOM 3294 C CA . SER B 1 147 ? -13.945 16.984 7.457 1 97.44 147 SER B CA 1
ATOM 3295 C C . SER B 1 147 ? -12.57 17.391 6.91 1 97.44 147 SER B C 1
ATOM 3297 O O . SER B 1 147 ? -12.125 16.844 5.895 1 97.44 147 SER B O 1
ATOM 3299 N N . PHE B 1 148 ? -11.922 18.328 7.648 1 98.69 148 PHE B N 1
ATOM 3300 C CA . PHE B 1 148 ? -10.789 18.953 6.977 1 98.69 148 PHE B CA 1
ATOM 3301 C C . PHE B 1 148 ? -9.562 18.953 7.887 1 98.69 148 PHE B C 1
ATOM 3303 O O . PHE B 1 148 ? -9.68 19.172 9.094 1 98.69 148 PHE B O 1
ATOM 3310 N N . ALA B 1 149 ? -8.43 18.766 7.312 1 98.69 149 ALA B N 1
ATOM 3311 C CA . ALA B 1 149 ? -7.152 18.984 7.992 1 98.69 149 ALA B CA 1
ATOM 3312 C C . ALA B 1 149 ? -6.141 19.656 7.07 1 98.69 149 ALA B C 1
ATOM 3314 O O . ALA B 1 149 ? -6.074 19.328 5.879 1 98.69 149 ALA B O 1
ATOM 3315 N N . LEU B 1 150 ? -5.492 20.609 7.535 1 98.88 150 LEU B N 1
ATOM 3316 C CA . LEU B 1 150 ? -4.246 21.062 6.926 1 98.88 150 LEU B CA 1
ATOM 3317 C C . LEU B 1 150 ? -3.041 20.453 7.629 1 98.88 150 LEU B C 1
ATOM 3319 O O . LEU B 1 150 ? -2.859 20.641 8.836 1 98.88 150 LEU B O 1
ATOM 3323 N N . ILE B 1 151 ? -2.262 19.734 6.891 1 98.88 151 ILE B N 1
ATOM 3324 C CA . ILE B 1 151 ? -1.147 18.969 7.445 1 98.88 151 ILE B CA 1
ATOM 3325 C C . ILE B 1 151 ? 0.175 19.609 7.02 1 98.88 151 ILE B C 1
ATOM 3327 O O . ILE B 1 151 ? 0.423 19.797 5.828 1 98.88 151 ILE B O 1
ATOM 3331 N N . TRP B 1 152 ? 0.934 19.938 8.008 1 98.81 152 TRP B N 1
ATOM 3332 C CA . TRP B 1 152 ? 2.266 20.5 7.797 1 98.81 152 TRP B CA 1
ATOM 3333 C C . TRP B 1 152 ? 3.33 19.406 7.879 1 98.81 152 TRP B C 1
ATOM 3335 O O . TRP B 1 152 ? 3.646 18.922 8.969 1 98.81 152 TRP B O 1
ATOM 3345 N N . ALA B 1 153 ? 3.844 19.016 6.715 1 98.69 153 ALA B N 1
ATOM 3346 C CA . ALA B 1 153 ? 4.973 18.094 6.707 1 98.69 153 ALA B CA 1
ATOM 3347 C C . ALA B 1 153 ? 6.273 18.812 7.066 1 98.69 153 ALA B C 1
ATOM 3349 O O . ALA B 1 153 ? 7.047 19.172 6.18 1 98.69 153 ALA B O 1
ATOM 3350 N N . LEU B 1 154 ? 6.508 18.922 8.305 1 98.69 154 LEU B N 1
ATOM 3351 C CA . LEU B 1 154 ? 7.586 19.781 8.797 1 98.69 154 LEU B CA 1
ATOM 3352 C C . LEU B 1 154 ? 8.945 19.125 8.562 1 98.69 154 LEU B C 1
ATOM 3354 O O . LEU B 1 154 ? 9.898 19.797 8.172 1 98.69 154 LEU B O 1
ATOM 3358 N N . ARG B 1 155 ? 9.031 17.875 8.883 1 98.44 155 ARG B N 1
ATOM 3359 C CA . ARG B 1 155 ? 10.18 17.016 8.57 1 98.44 155 ARG B CA 1
ATOM 3360 C C . ARG B 1 155 ? 9.734 15.703 7.945 1 98.44 155 ARG B C 1
ATOM 3362 O O . ARG B 1 155 ? 8.875 15.016 8.492 1 98.44 155 ARG B O 1
ATOM 3369 N N . MET B 1 156 ? 10.312 15.445 6.816 1 98.5 156 MET B N 1
ATOM 3370 C CA . MET B 1 156 ? 9.961 14.219 6.121 1 98.5 156 MET B CA 1
ATOM 3371 C C . MET B 1 156 ? 11.203 13.406 5.781 1 98.5 156 MET B C 1
ATOM 3373 O O . MET B 1 156 ? 12.242 13.969 5.414 1 98.5 156 MET B O 1
ATOM 3377 N N . PRO B 1 157 ? 11.102 12.094 5.938 1 98.31 157 PRO B N 1
ATOM 3378 C CA . PRO B 1 157 ? 12.148 11.266 5.348 1 98.31 157 PRO B CA 1
ATOM 3379 C C . PRO B 1 157 ? 12.109 11.266 3.82 1 98.31 157 PRO B C 1
ATOM 3381 O O . PRO B 1 157 ? 11.125 11.695 3.223 1 98.31 157 PRO B O 1
ATOM 3384 N N . PRO B 1 158 ? 13.258 10.828 3.229 1 97.06 158 PRO B N 1
ATOM 3385 C CA . PRO B 1 158 ? 13.18 10.617 1.781 1 97.06 158 PRO B CA 1
ATOM 3386 C C . PRO B 1 158 ? 12.094 9.609 1.388 1 97.06 158 PRO B C 1
ATOM 3388 O O . PRO B 1 158 ? 11.68 8.789 2.211 1 97.06 158 PRO B O 1
ATOM 3391 N N . ILE B 1 159 ? 11.633 9.742 0.156 1 96.56 159 ILE B N 1
ATOM 3392 C CA . ILE B 1 159 ? 10.586 8.852 -0.334 1 96.56 159 ILE B CA 1
ATOM 3393 C C . ILE B 1 159 ? 11.039 7.398 -0.201 1 96.56 159 ILE B C 1
ATOM 3395 O O . ILE B 1 159 ? 10.227 6.508 0.057 1 96.56 159 ILE B O 1
ATOM 3399 N N . GLU B 1 160 ? 12.305 7.098 -0.258 1 94.38 160 GLU B N 1
ATOM 3400 C CA . GLU B 1 160 ? 12.859 5.75 -0.151 1 94.38 160 GLU B CA 1
ATOM 3401 C C . GLU B 1 160 ? 12.633 5.168 1.24 1 94.38 160 GLU B C 1
ATOM 3403 O O . GLU B 1 160 ? 12.625 3.947 1.413 1 94.38 160 GLU B O 1
ATOM 3408 N N . HIS B 1 161 ? 12.438 6.07 2.152 1 95.5 161 HIS B N 1
ATOM 3409 C CA . HIS B 1 161 ? 12.312 5.609 3.531 1 95.5 161 HIS B CA 1
ATOM 3410 C C . HIS B 1 161 ? 10.898 5.852 4.062 1 95.5 161 HIS B C 1
ATOM 3412 O O . HIS B 1 161 ? 10.672 5.789 5.27 1 95.5 161 HIS B O 1
ATOM 3418 N N . GLY B 1 162 ? 10.016 6.188 3.174 1 96.62 162 GLY B N 1
ATOM 3419 C CA . GLY B 1 162 ? 8.633 6.266 3.604 1 96.62 162 GLY B CA 1
ATOM 3420 C C . GLY B 1 162 ? 8.086 7.684 3.613 1 96.62 162 GLY B C 1
ATOM 3421 O O . GLY B 1 162 ? 7.008 7.938 4.152 1 96.62 162 GLY B O 1
ATOM 3422 N N . GLY B 1 163 ? 8.805 8.641 3.051 1 98.19 163 GLY B N 1
ATOM 3423 C CA . GLY B 1 163 ? 8.312 10.008 2.992 1 98.19 163 GLY B CA 1
ATOM 3424 C C . GLY B 1 163 ? 7.109 10.172 2.076 1 98.19 163 GLY B C 1
ATOM 3425 O O . GLY B 1 163 ? 7.152 10.953 1.121 1 98.19 163 GLY B O 1
ATOM 3426 N N . MET B 1 164 ? 6.004 9.398 2.377 1 98.62 164 MET B N 1
ATOM 3427 C CA . MET B 1 164 ? 4.863 9.359 1.463 1 98.62 164 MET B CA 1
ATOM 3428 C C . MET B 1 164 ? 3.551 9.281 2.234 1 98.62 164 MET B C 1
ATOM 3430 O O . MET B 1 164 ? 3.512 8.758 3.352 1 98.62 164 MET B O 1
ATOM 3434 N N . LEU B 1 165 ? 2.531 9.828 1.646 1 98.75 165 LEU B N 1
ATOM 3435 C CA . LEU B 1 165 ? 1.143 9.664 2.066 1 98.75 165 LEU B CA 1
ATOM 3436 C C . LEU B 1 165 ? 0.375 8.789 1.084 1 98.75 165 LEU B C 1
ATOM 3438 O O . LEU B 1 165 ? 0.473 8.977 -0.131 1 98.75 165 LEU B O 1
ATOM 3442 N N . GLN B 1 166 ? -0.315 7.809 1.634 1 98.75 166 GLN B N 1
ATOM 3443 C CA . GLN B 1 166 ? -1.268 7.062 0.821 1 98.75 166 GLN B CA 1
ATOM 3444 C C . GLN B 1 166 ? -2.705 7.434 1.175 1 98.75 166 GLN B C 1
ATOM 3446 O O . GLN B 1 166 ? -3.031 7.625 2.348 1 98.75 166 GLN B O 1
ATOM 3451 N N . ALA B 1 167 ? -3.5 7.57 0.136 1 98.81 167 ALA B N 1
ATOM 3452 C CA . ALA B 1 167 ? -4.867 8.047 0.331 1 98.81 167 ALA B CA 1
ATOM 3453 C C . ALA B 1 167 ? -5.84 7.305 -0.586 1 98.81 167 ALA B C 1
ATOM 3455 O O . ALA B 1 167 ? -5.512 7.008 -1.737 1 98.81 167 ALA B O 1
ATOM 3456 N N . VAL B 1 168 ? -6.965 7.012 -0.063 1 98.81 168 VAL B N 1
ATOM 3457 C CA . VAL B 1 168 ? -8.094 6.426 -0.778 1 98.81 168 VAL B CA 1
ATOM 3458 C C . VAL B 1 168 ? -9.344 7.281 -0.566 1 98.81 168 VAL B C 1
ATOM 3460 O O . VAL B 1 168 ? -10.094 7.066 0.385 1 98.81 168 VAL B O 1
ATOM 3463 N N . PRO B 1 169 ? -9.602 8.211 -1.522 1 98.56 169 PRO B N 1
ATOM 3464 C CA . PRO B 1 169 ? -10.719 9.148 -1.343 1 98.56 169 PRO B CA 1
ATOM 3465 C C . PRO B 1 169 ? -12.078 8.484 -1.534 1 98.56 169 PRO B C 1
ATOM 3467 O O . PRO B 1 169 ? -12.156 7.355 -2.025 1 98.56 169 PRO B O 1
ATOM 3470 N N . HIS B 1 170 ? -13.078 9.148 -1.143 1 98.31 170 HIS B N 1
ATOM 3471 C CA . HIS B 1 170 ? -14.469 8.773 -1.341 1 98.31 170 HIS B CA 1
ATOM 3472 C C . HIS B 1 170 ? -14.773 7.422 -0.697 1 98.31 170 HIS B C 1
ATOM 3474 O O . HIS B 1 170 ? -15.328 6.531 -1.344 1 98.31 170 HIS B O 1
ATOM 3480 N N . THR B 1 171 ? -14.297 7.312 0.487 1 98.38 171 THR B N 1
ATOM 3481 C CA . THR B 1 171 ? -14.578 6.148 1.321 1 98.38 171 THR B CA 1
ATOM 3482 C C . THR B 1 171 ? -15.281 6.566 2.609 1 98.38 171 THR B C 1
ATOM 3484 O O . THR B 1 171 ? -15.383 7.758 2.912 1 98.38 171 THR B O 1
ATOM 3487 N N . HIS B 1 172 ? -15.789 5.574 3.281 1 95.94 172 HIS B N 1
ATOM 3488 C CA . HIS B 1 172 ? -16.562 5.855 4.484 1 95.94 172 HIS B CA 1
ATOM 3489 C C . HIS B 1 172 ? -16.016 5.102 5.688 1 95.94 172 HIS B C 1
ATOM 3491 O O . HIS B 1 172 ? -15.555 3.963 5.555 1 95.94 172 HIS B O 1
ATOM 3497 N N . TRP B 1 173 ? -16.141 5.742 6.82 1 95.5 173 TRP B N 1
ATOM 3498 C CA . TRP B 1 173 ? -15.664 5.172 8.07 1 95.5 173 TRP B CA 1
ATOM 3499 C C . TRP B 1 173 ? -16.828 4.621 8.898 1 95.5 173 TRP B C 1
ATOM 3501 O O . TRP B 1 173 ? -17.688 5.375 9.359 1 95.5 173 TRP B O 1
ATOM 3511 N N . ASP B 1 174 ? -16.875 3.338 9.031 1 95.19 174 ASP B N 1
ATOM 3512 C CA . ASP B 1 174 ? -17.703 2.65 10.008 1 95.19 174 ASP B CA 1
ATOM 3513 C C . ASP B 1 174 ? -16.875 2.146 11.188 1 95.19 174 ASP B C 1
ATOM 3515 O O . ASP B 1 174 ? -16.219 1.113 11.094 1 95.19 174 ASP B O 1
ATOM 3519 N N . LYS B 1 175 ? -16.922 2.809 12.297 1 93.19 175 LYS B N 1
ATOM 3520 C CA . LYS B 1 175 ? -16.078 2.523 13.453 1 93.19 175 LYS B CA 1
ATOM 3521 C C . LYS B 1 175 ? -16.328 1.11 13.977 1 93.19 175 LYS B C 1
ATOM 3523 O O . LYS B 1 175 ? -15.422 0.486 14.539 1 93.19 175 LYS B O 1
ATOM 3528 N N . SER B 1 176 ? -17.469 0.618 13.828 1 93.25 176 SER B N 1
ATOM 3529 C CA . SER B 1 176 ? -17.812 -0.699 14.352 1 93.25 176 SER B CA 1
ATOM 3530 C C . SER B 1 176 ? -17.344 -1.807 13.414 1 93.25 176 SER B C 1
ATOM 3532 O O . SER B 1 176 ? -17.234 -2.967 13.812 1 93.25 176 SER B O 1
ATOM 3534 N N . ASN B 1 177 ? -17.109 -1.431 12.219 1 95.12 177 ASN B N 1
ATOM 3535 C CA . ASN B 1 177 ? -16.688 -2.357 11.18 1 95.12 177 ASN B CA 1
ATOM 3536 C C . ASN B 1 177 ? -15.906 -1.644 10.078 1 95.12 177 ASN B C 1
ATOM 3538 O O . ASN B 1 177 ? -16.391 -1.511 8.953 1 95.12 177 ASN B O 1
ATOM 3542 N N . PRO B 1 178 ? -14.711 -1.24 10.375 1 95.12 178 PRO B N 1
ATOM 3543 C CA . PRO B 1 178 ? -14 -0.331 9.477 1 95.12 178 PRO B CA 1
ATOM 3544 C C . PRO B 1 178 ? -13.672 -0.972 8.125 1 95.12 178 PRO B C 1
ATOM 3546 O O . PRO B 1 178 ? -13.523 -0.269 7.125 1 95.12 178 PRO B O 1
ATOM 3549 N N . ARG B 1 179 ? -13.43 -2.309 8.078 1 96 179 ARG B N 1
ATOM 3550 C CA . ARG B 1 179 ? -13.234 -3.078 6.852 1 96 179 ARG B CA 1
ATOM 3551 C C . ARG B 1 179 ? -12.195 -2.422 5.949 1 96 179 ARG B C 1
ATOM 3553 O O . ARG B 1 179 ? -12.453 -2.195 4.762 1 96 179 ARG B O 1
ATOM 3560 N N . ILE B 1 180 ? -11.117 -2.084 6.41 1 97.56 180 ILE B N 1
ATOM 3561 C CA . ILE B 1 180 ? -10.094 -1.317 5.703 1 97.56 180 ILE B CA 1
ATOM 3562 C C . ILE B 1 180 ? -9.594 -2.111 4.5 1 97.56 180 ILE B C 1
ATOM 3564 O O . ILE B 1 180 ? -9.586 -1.605 3.375 1 97.56 180 ILE B O 1
ATOM 3568 N N . ASN B 1 181 ? -9.25 -3.348 4.727 1 97.69 181 ASN B N 1
ATOM 3569 C CA . ASN B 1 181 ? -8.695 -4.137 3.631 1 97.69 181 ASN B CA 1
ATOM 3570 C C . ASN B 1 181 ? -9.719 -4.371 2.531 1 97.69 181 ASN B C 1
ATOM 3572 O O . ASN B 1 181 ? -9.375 -4.418 1.349 1 97.69 181 ASN B O 1
ATOM 3576 N N . GLN B 1 182 ? -10.992 -4.52 2.893 1 97.62 182 GLN B N 1
ATOM 3577 C CA . GLN B 1 182 ? -12.039 -4.594 1.88 1 97.62 182 GLN B CA 1
ATOM 3578 C C . GLN B 1 182 ? -12.094 -3.316 1.05 1 97.62 182 GLN B C 1
ATOM 3580 O O . GLN B 1 182 ? -12.234 -3.369 -0.174 1 97.62 182 GLN B O 1
ATOM 3585 N N . THR B 1 183 ? -11.992 -2.17 1.727 1 98.19 183 THR B N 1
ATOM 3586 C CA . THR B 1 183 ? -11.984 -0.88 1.043 1 98.19 183 THR B CA 1
ATOM 3587 C C . THR B 1 183 ? -10.812 -0.8 0.063 1 98.19 183 THR B C 1
ATOM 3589 O O . THR B 1 183 ? -10.984 -0.351 -1.072 1 98.19 183 THR B O 1
ATOM 3592 N N . LEU B 1 184 ? -9.664 -1.278 0.517 1 98.19 184 LEU B N 1
ATOM 3593 C CA . LEU B 1 184 ? -8.484 -1.25 -0.336 1 98.19 184 LEU B CA 1
ATOM 3594 C C . LEU B 1 184 ? -8.672 -2.135 -1.562 1 98.19 184 LEU B C 1
ATOM 3596 O O . LEU B 1 184 ? -8.156 -1.832 -2.641 1 98.19 184 LEU B O 1
ATOM 3600 N N . CYS B 1 185 ? -9.43 -3.18 -1.458 1 97.94 185 CYS B N 1
ATOM 3601 C CA . CYS B 1 185 ? -9.672 -4.082 -2.576 1 97.94 185 CYS B CA 1
ATOM 3602 C C . CYS B 1 185 ? -10.68 -3.482 -3.553 1 97.94 185 CYS B C 1
ATOM 3604 O O . CYS B 1 185 ? -10.75 -3.898 -4.711 1 97.94 185 CYS B O 1
ATOM 3606 N N . GLU B 1 186 ? -11.445 -2.527 -3.084 1 97.38 186 GLU B N 1
ATOM 3607 C CA . GLU B 1 186 ? -12.523 -1.974 -3.895 1 97.38 186 GLU B CA 1
ATOM 3608 C C . GLU B 1 186 ? -12.109 -0.662 -4.555 1 97.38 186 GLU B C 1
ATOM 3610 O O . GLU B 1 186 ? -12.781 -0.172 -5.461 1 97.38 186 GLU B O 1
ATOM 3615 N N . ARG B 1 187 ? -11 -0.12 -4.035 1 97.62 187 ARG B N 1
ATOM 3616 C CA . ARG B 1 187 ? -10.578 1.206 -4.473 1 97.62 187 ARG B CA 1
ATOM 3617 C C . ARG B 1 187 ? -9.086 1.228 -4.789 1 97.62 187 ARG B C 1
ATOM 3619 O O . ARG B 1 187 ? -8.336 0.351 -4.344 1 97.62 187 ARG B O 1
ATOM 3626 N N . GLU B 1 188 ? -8.719 2.236 -5.566 1 97.94 188 GLU B N 1
ATOM 3627 C CA . GLU B 1 188 ? -7.305 2.416 -5.867 1 97.94 188 GLU B CA 1
ATOM 3628 C C . GLU B 1 188 ? -6.613 3.258 -4.797 1 97.94 188 GLU B C 1
ATOM 3630 O O . GLU B 1 188 ? -7.207 4.191 -4.258 1 97.94 188 GLU B O 1
ATOM 3635 N N . ILE B 1 189 ? -5.379 2.945 -4.539 1 98.69 189 ILE B N 1
ATOM 3636 C CA . ILE B 1 189 ? -4.57 3.717 -3.604 1 98.69 189 ILE B CA 1
ATOM 3637 C C . ILE B 1 189 ? -3.738 4.746 -4.367 1 98.69 189 ILE B C 1
ATOM 3639 O O . ILE B 1 189 ? -2.977 4.391 -5.27 1 98.69 189 ILE B O 1
ATOM 3643 N N . ASN B 1 190 ? -3.885 6.027 -3.982 1 98.62 190 ASN B N 1
ATOM 3644 C CA . ASN B 1 190 ? -2.994 7.082 -4.453 1 98.62 190 ASN B CA 1
ATOM 3645 C C . ASN B 1 190 ? -1.854 7.336 -3.469 1 98.62 190 ASN B C 1
ATOM 3647 O O . ASN B 1 190 ? -2.082 7.434 -2.262 1 98.62 190 ASN B O 1
ATOM 3651 N N . THR B 1 191 ? -0.652 7.398 -4.035 1 98.62 191 THR B N 1
ATOM 3652 C CA . THR B 1 191 ? 0.516 7.68 -3.205 1 98.62 191 THR B CA 1
ATOM 3653 C C . THR B 1 191 ? 1.109 9.039 -3.551 1 98.62 191 THR B C 1
ATOM 3655 O O . THR B 1 191 ? 1.296 9.359 -4.727 1 98.62 191 THR B O 1
ATOM 3658 N N . HIS B 1 192 ? 1.356 9.82 -2.525 1 98.62 192 HIS B N 1
ATOM 3659 C CA . HIS B 1 192 ? 1.889 11.164 -2.705 1 98.62 192 HIS B CA 1
ATOM 3660 C C . HIS B 1 192 ? 3.227 11.328 -1.991 1 98.62 192 HIS B C 1
ATOM 3662 O O . HIS B 1 192 ? 3.293 11.25 -0.762 1 98.62 192 HIS B O 1
ATOM 3668 N N . GLY B 1 193 ? 4.273 11.562 -2.787 1 98.38 193 GLY B N 1
ATOM 3669 C CA . GLY B 1 193 ? 5.547 11.906 -2.176 1 98.38 193 GLY B CA 1
ATOM 3670 C C . GLY B 1 193 ? 5.543 13.266 -1.508 1 98.38 193 GLY B C 1
ATOM 3671 O O . GLY B 1 193 ? 4.961 14.219 -2.031 1 98.38 193 GLY B O 1
ATOM 3672 N N . LEU B 1 194 ? 6.164 13.336 -0.34 1 98.44 194 LEU B N 1
ATOM 3673 C CA . LEU B 1 194 ? 6.203 14.578 0.428 1 98.44 194 LEU B CA 1
ATOM 3674 C C . LEU B 1 194 ? 7.637 14.961 0.763 1 98.44 194 LEU B C 1
ATOM 3676 O O . LEU B 1 194 ? 8.469 14.094 1.033 1 98.44 194 LEU B O 1
ATOM 3680 N N . GLU B 1 195 ? 7.871 16.203 0.751 1 97.94 195 GLU B N 1
ATOM 3681 C CA . GLU B 1 195 ? 9.141 16.766 1.2 1 97.94 195 GLU B CA 1
ATOM 3682 C C . GLU B 1 195 ? 8.945 17.672 2.416 1 97.94 195 GLU B C 1
ATOM 3684 O O . GLU B 1 195 ? 7.84 18.172 2.656 1 97.94 195 GLU B O 1
ATOM 3689 N N . SER B 1 196 ? 10.07 17.812 3.148 1 98.19 196 SER B N 1
ATOM 3690 C CA . SER B 1 196 ? 10.008 18.75 4.27 1 98.19 196 SER B CA 1
ATOM 3691 C C . SER B 1 196 ? 9.578 20.141 3.809 1 98.19 196 SER B C 1
ATOM 3693 O O . SER B 1 196 ? 10.141 20.688 2.854 1 98.19 196 SER B O 1
ATOM 3695 N N . GLY B 1 197 ? 8.562 20.594 4.473 1 98 197 GLY B N 1
ATOM 3696 C CA . GLY B 1 197 ? 8.062 21.922 4.133 1 98 197 GLY B CA 1
ATOM 3697 C C . GLY B 1 197 ? 6.773 21.891 3.33 1 98 197 GLY B C 1
ATOM 3698 O O . GLY B 1 197 ? 6.09 22.906 3.201 1 98 197 GLY B O 1
ATOM 3699 N N . ASP B 1 198 ? 6.457 20.703 2.777 1 98.62 198 ASP B N 1
ATOM 3700 C CA . ASP B 1 198 ? 5.184 20.578 2.072 1 98.62 198 ASP B CA 1
ATOM 3701 C C . ASP B 1 198 ? 4.004 20.734 3.027 1 98.62 198 ASP B C 1
ATOM 3703 O O . ASP B 1 198 ? 4.113 20.422 4.215 1 98.62 198 ASP B O 1
ATOM 3707 N N . LEU B 1 199 ? 2.965 21.328 2.557 1 98.88 199 LEU B N 1
ATOM 3708 C CA . LEU B 1 199 ? 1.658 21.281 3.203 1 98.88 199 LEU B CA 1
ATOM 3709 C C . LEU B 1 199 ? 0.639 20.562 2.32 1 98.88 199 LEU B C 1
ATOM 3711 O O . LEU B 1 199 ? 0.81 20.484 1.101 1 98.88 199 LEU B O 1
ATOM 3715 N N . TYR B 1 200 ? -0.337 20 2.955 1 98.88 200 TYR B N 1
ATOM 3716 C CA . TYR B 1 200 ? -1.431 19.516 2.127 1 98.88 200 TYR B CA 1
ATOM 3717 C C . TYR B 1 200 ? -2.762 19.609 2.861 1 98.88 200 TYR B C 1
ATOM 3719 O O . TYR B 1 200 ? -2.818 19.453 4.082 1 98.88 200 TYR B O 1
ATOM 3727 N N . LEU B 1 201 ? -3.779 19.969 2.094 1 98.94 201 LEU B N 1
ATOM 3728 C CA . LEU B 1 201 ? -5.172 19.938 2.529 1 98.94 201 LEU B CA 1
ATOM 3729 C C . LEU B 1 201 ? -5.801 18.578 2.256 1 98.94 201 LEU B C 1
ATOM 3731 O O . LEU B 1 201 ? -5.684 18.047 1.15 1 98.94 201 LEU B O 1
ATOM 3735 N N . LEU B 1 202 ? -6.391 18 3.303 1 98.88 202 LEU B N 1
ATOM 3736 C CA . LEU B 1 202 ? -6.949 16.656 3.195 1 98.88 202 LEU B CA 1
ATOM 3737 C C . LEU B 1 202 ? -8.398 16.641 3.666 1 98.88 202 LEU B C 1
ATOM 3739 O O . LEU B 1 202 ? -8.734 17.234 4.699 1 98.88 202 LEU B O 1
ATOM 3743 N N . ARG B 1 203 ? -9.242 16.062 2.865 1 98.69 203 ARG B N 1
ATOM 3744 C CA . ARG B 1 203 ? -10.57 15.695 3.352 1 98.69 203 ARG B CA 1
ATOM 3745 C C . ARG B 1 203 ? -10.508 14.438 4.215 1 98.69 203 ARG B C 1
ATOM 3747 O O . ARG B 1 203 ? -10.719 13.328 3.717 1 98.69 203 ARG B O 1
ATOM 3754 N N . THR B 1 204 ? -10.445 14.555 5.418 1 97.81 204 THR B N 1
ATOM 3755 C CA . THR B 1 204 ? -10.008 13.461 6.281 1 97.81 204 THR B CA 1
ATOM 3756 C C . THR B 1 204 ? -11.164 12.516 6.578 1 97.81 204 THR B C 1
ATOM 3758 O O . THR B 1 204 ? -10.953 11.312 6.781 1 97.81 204 THR B O 1
ATOM 3761 N N . ASP B 1 205 ? -12.367 12.953 6.59 1 96.31 205 ASP B N 1
ATOM 3762 C CA . ASP B 1 205 ? -13.5 12.141 7.023 1 96.31 205 ASP B CA 1
ATOM 3763 C C . ASP B 1 205 ? -13.898 11.133 5.945 1 96.31 205 ASP B C 1
ATOM 3765 O O . ASP B 1 205 ? -14.484 10.086 6.246 1 96.31 205 ASP B O 1
ATOM 3769 N N . THR B 1 206 ? -13.562 11.43 4.715 1 98.19 206 THR B N 1
ATOM 3770 C CA . THR B 1 206 ? -13.969 10.531 3.641 1 98.19 206 THR B CA 1
ATOM 3771 C C . THR B 1 206 ? -12.758 10.055 2.84 1 98.19 206 THR B C 1
ATOM 3773 O O . THR B 1 206 ? -12.891 9.672 1.675 1 98.19 206 THR B O 1
ATOM 3776 N N . THR B 1 207 ? -11.633 10.227 3.346 1 98.69 207 THR B N 1
ATOM 3777 C CA . THR B 1 207 ? -10.422 9.719 2.709 1 98.69 207 THR B CA 1
ATOM 3778 C C . THR B 1 207 ? -9.648 8.82 3.664 1 98.69 207 THR B C 1
ATOM 3780 O O . THR B 1 207 ? -9.086 9.289 4.652 1 98.69 207 THR B O 1
ATOM 3783 N N . LEU B 1 208 ? -9.734 7.535 3.389 1 98.81 208 LEU B N 1
ATOM 3784 C CA . LEU B 1 208 ? -8.82 6.633 4.074 1 98.81 208 LEU B CA 1
ATOM 3785 C C . LEU B 1 208 ? -7.367 6.98 3.75 1 98.81 208 LEU B C 1
ATOM 3787 O O . LEU B 1 208 ? -7.023 7.199 2.586 1 98.81 208 LEU B O 1
ATOM 3791 N N . HIS B 1 209 ? -6.535 7.176 4.805 1 98.81 209 HIS B N 1
ATOM 3792 C CA . HIS B 1 209 ? -5.18 7.629 4.523 1 98.81 209 HIS B CA 1
ATOM 3793 C C . HIS B 1 209 ? -4.203 7.148 5.59 1 98.81 209 HIS B C 1
ATOM 3795 O O . HIS B 1 209 ? -4.613 6.777 6.691 1 98.81 209 HIS B O 1
ATOM 3801 N N . ARG B 1 210 ? -2.953 7.098 5.211 1 98.5 210 ARG B N 1
ATOM 3802 C CA . ARG B 1 210 ? -1.857 6.82 6.137 1 98.5 210 ARG B CA 1
ATOM 3803 C C . ARG B 1 210 ? -0.543 7.391 5.617 1 98.5 210 ARG B C 1
ATOM 3805 O O . ARG B 1 210 ? -0.367 7.559 4.406 1 98.5 210 ARG B O 1
ATOM 3812 N N . THR B 1 211 ? 0.28 7.766 6.527 1 97.69 211 THR B N 1
ATOM 3813 C CA . THR B 1 211 ? 1.683 7.879 6.145 1 97.69 211 THR B CA 1
ATOM 3814 C C . THR B 1 211 ? 2.318 6.5 6.008 1 97.69 211 THR B C 1
ATOM 3816 O O . THR B 1 211 ? 2.049 5.602 6.809 1 97.69 211 THR B O 1
ATOM 3819 N N . VAL B 1 212 ? 3.059 6.344 5 1 97.75 212 VAL B N 1
ATOM 3820 C CA . VAL B 1 212 ? 3.734 5.066 4.793 1 97.75 212 VAL B CA 1
ATOM 3821 C C . VAL B 1 212 ? 4.703 4.805 5.945 1 97.75 212 VAL B C 1
ATOM 3823 O O . VAL B 1 212 ? 5.43 5.703 6.371 1 97.75 212 VAL B O 1
ATOM 3826 N N . PRO B 1 213 ? 4.676 3.572 6.5 1 96.81 213 PRO B N 1
ATOM 3827 C CA . PRO B 1 213 ? 5.594 3.275 7.602 1 96.81 213 PRO B CA 1
ATOM 3828 C C . PRO B 1 213 ? 7.055 3.539 7.234 1 96.81 213 PRO B C 1
ATOM 3830 O O . PRO B 1 213 ? 7.469 3.279 6.102 1 96.81 213 PRO B O 1
ATOM 3833 N N . LEU B 1 214 ? 7.789 4.027 8.227 1 97.25 214 LEU B N 1
ATOM 3834 C CA . LEU B 1 214 ? 9.227 4.207 8.016 1 97.25 214 LEU B CA 1
ATOM 3835 C C . LEU B 1 214 ? 9.906 2.867 7.777 1 97.25 214 LEU B C 1
ATOM 3837 O O . LEU B 1 214 ? 9.719 1.92 8.539 1 97.25 214 LEU B O 1
ATOM 3841 N N . SER B 1 215 ? 10.711 2.777 6.734 1 93.94 215 SER B N 1
ATOM 3842 C CA . SER B 1 215 ? 11.406 1.528 6.43 1 93.94 215 SER B CA 1
ATOM 3843 C C . SER B 1 215 ? 12.719 1.418 7.199 1 93.94 215 SER B C 1
ATOM 3845 O O . SER B 1 215 ? 13.305 0.338 7.281 1 93.94 215 SER B O 1
ATOM 3847 N N . GLU B 1 216 ? 13.188 2.453 7.715 1 94.69 216 GLU B N 1
ATOM 3848 C CA . GLU B 1 216 ? 14.359 2.553 8.578 1 94.69 216 GLU B CA 1
ATOM 3849 C C . GLU B 1 216 ? 14.227 3.711 9.562 1 94.69 216 GLU B C 1
ATOM 3851 O O . GLU B 1 216 ? 13.273 4.488 9.484 1 94.69 216 GLU B O 1
ATOM 3856 N N . ASP B 1 217 ? 15.125 3.752 10.516 1 97.06 217 ASP B N 1
ATOM 3857 C CA . ASP B 1 217 ? 15.125 4.902 11.414 1 97.06 217 ASP B CA 1
ATOM 3858 C C . ASP B 1 217 ? 15.297 6.207 10.633 1 97.06 217 ASP B C 1
ATOM 3860 O O . ASP B 1 217 ? 16.266 6.371 9.898 1 97.06 217 ASP B O 1
ATOM 3864 N N . SER B 1 218 ? 14.305 7.016 10.75 1 97.5 218 SER B N 1
ATOM 3865 C CA . SER B 1 218 ? 14.25 8.312 10.086 1 97.5 218 SER B CA 1
ATOM 3866 C C . SER B 1 218 ? 13.258 9.242 10.773 1 97.5 218 SER B C 1
ATOM 3868 O O . SER B 1 218 ? 12.438 8.797 11.578 1 97.5 218 SER B O 1
ATOM 3870 N N . THR B 1 219 ? 13.375 10.484 10.477 1 98.06 219 THR B N 1
ATOM 3871 C CA . THR B 1 219 ? 12.539 11.445 11.188 1 98.06 219 THR B CA 1
ATOM 3872 C C . THR B 1 219 ? 11.375 11.906 10.312 1 98.06 219 THR B C 1
ATOM 3874 O O . THR B 1 219 ? 11.57 12.266 9.148 1 98.06 219 THR B O 1
ATOM 3877 N N . ARG B 1 220 ? 10.258 11.859 10.859 1 98.75 220 ARG B N 1
ATOM 3878 C CA . ARG B 1 220 ? 9.055 12.461 10.281 1 98.75 220 ARG B CA 1
ATOM 3879 C C . ARG B 1 220 ? 8.297 13.266 11.328 1 98.75 220 ARG B C 1
ATOM 3881 O O . ARG B 1 220 ? 7.879 12.734 12.359 1 98.75 220 ARG B O 1
ATOM 3888 N N . THR B 1 221 ? 8.133 14.562 11.141 1 98.88 221 THR B N 1
ATOM 3889 C CA . THR B 1 221 ? 7.363 15.438 12.016 1 98.88 221 THR B CA 1
ATOM 3890 C C . THR B 1 221 ? 6.25 16.125 11.234 1 98.88 221 THR B C 1
ATOM 3892 O O . THR B 1 221 ? 6.508 16.812 10.234 1 98.88 221 THR B O 1
ATOM 3895 N N . ILE B 1 222 ? 5.059 15.938 11.727 1 98.75 222 ILE B N 1
ATOM 3896 C CA . ILE B 1 222 ? 3.877 16.469 11.055 1 98.75 222 ILE B CA 1
ATOM 3897 C C . ILE B 1 222 ? 3.016 17.234 12.062 1 98.75 222 ILE B C 1
ATOM 3899 O O . ILE B 1 222 ? 2.818 16.766 13.195 1 98.75 222 ILE B O 1
ATOM 3903 N N . LEU B 1 223 ? 2.607 18.406 11.727 1 98.88 223 LEU B N 1
ATOM 3904 C CA . LEU B 1 223 ? 1.569 19.125 12.469 1 98.88 223 LEU B CA 1
ATOM 3905 C C . LEU B 1 223 ? 0.229 19.031 11.742 1 98.88 223 LEU B C 1
ATOM 3907 O O . LEU B 1 223 ? 0.122 19.391 10.57 1 98.88 223 LEU B O 1
ATOM 3911 N N . ASN B 1 224 ? -0.721 18.5 12.406 1 98.69 224 ASN B N 1
ATOM 3912 C CA . ASN B 1 224 ? -2.088 18.422 11.906 1 98.69 224 ASN B CA 1
ATOM 3913 C C . ASN B 1 224 ? -2.982 19.5 12.508 1 98.69 224 ASN B C 1
ATOM 3915 O O . ASN B 1 224 ? -3.059 19.625 13.727 1 98.69 224 ASN B O 1
ATOM 3919 N N . MET B 1 225 ? -3.617 20.297 11.703 1 98.69 225 MET B N 1
ATOM 3920 C CA . MET B 1 225 ? -4.676 21.219 12.102 1 98.69 225 MET B CA 1
ATOM 3921 C C . MET B 1 225 ? -6.027 20.766 11.555 1 98.69 225 MET B C 1
ATOM 3923 O O . MET B 1 225 ? -6.184 20.594 10.344 1 98.69 225 MET B O 1
ATOM 3927 N N . THR B 1 226 ? -6.957 20.656 12.43 1 98.25 226 THR B N 1
ATOM 3928 C CA . THR B 1 226 ? -8.234 20.047 12.078 1 98.25 226 THR B CA 1
ATOM 3929 C C . THR B 1 226 ? -9.359 21.078 12.141 1 98.25 226 THR B C 1
ATOM 3931 O O . THR B 1 226 ? -9.414 21.891 13.062 1 98.25 226 THR B O 1
ATOM 3934 N N . TRP B 1 227 ? -10.242 21.031 11.156 1 98.38 227 TRP B N 1
ATOM 3935 C CA . TRP B 1 227 ? -11.414 21.906 11.125 1 98.38 227 TRP B CA 1
ATOM 3936 C C . TRP B 1 227 ? -12.664 21.125 10.727 1 98.38 227 TRP B C 1
ATOM 3938 O O . TRP B 1 227 ? -12.57 20.016 10.211 1 98.38 227 TRP B O 1
ATOM 3948 N N . ALA B 1 228 ? -13.789 21.766 10.953 1 97.31 228 ALA B N 1
ATOM 3949 C CA . ALA B 1 228 ? -15.078 21.141 10.703 1 97.31 228 ALA B CA 1
ATOM 3950 C C . ALA B 1 228 ? -15.766 21.75 9.484 1 97.31 228 ALA B C 1
ATOM 3952 O O . ALA B 1 228 ? -15.516 22.906 9.141 1 97.31 228 ALA B O 1
ATOM 3953 N N . ALA B 1 229 ? -16.516 20.906 8.82 1 96.88 229 ALA B N 1
ATOM 3954 C CA . ALA B 1 229 ? -17.594 21.406 7.973 1 96.88 229 ALA B CA 1
ATOM 3955 C C . ALA B 1 229 ? -18.875 21.609 8.773 1 96.88 229 ALA B C 1
ATOM 3957 O O . ALA B 1 229 ? -18.984 21.141 9.906 1 96.88 229 ALA B O 1
ATOM 3958 N N . LYS B 1 230 ? -19.828 22.266 8.195 1 95 230 LYS B N 1
ATOM 3959 C CA . LYS B 1 230 ? -21.094 22.5 8.875 1 95 230 LYS B CA 1
ATOM 3960 C C . LYS B 1 230 ? -21.75 21.188 9.297 1 95 230 LYS B C 1
ATOM 3962 O O . LYS B 1 230 ? -22.312 21.094 10.391 1 95 230 LYS B O 1
ATOM 3967 N N . ARG B 1 231 ? -21.641 20.219 8.523 1 92.56 231 ARG B N 1
ATOM 3968 C CA . ARG B 1 231 ? -22.297 18.938 8.781 1 92.56 231 ARG B CA 1
ATOM 3969 C C . ARG B 1 231 ? -21.672 18.25 10 1 92.56 231 ARG B C 1
ATOM 3971 O O . ARG B 1 231 ? -22.328 17.422 10.641 1 92.56 231 ARG B O 1
ATOM 3978 N N . ASP B 1 232 ? -20.422 18.578 10.352 1 93.62 232 ASP B N 1
ATOM 3979 C CA . ASP B 1 232 ? -19.734 17.938 11.477 1 93.62 232 ASP B CA 1
ATOM 3980 C C . ASP B 1 232 ? -20.266 18.469 12.805 1 93.62 232 ASP B C 1
ATOM 3982 O O . ASP B 1 232 ? -20.078 17.828 13.844 1 93.62 232 ASP B O 1
ATOM 3986 N N . LEU B 1 233 ? -20.797 19.641 12.797 1 89.62 233 LEU B N 1
ATOM 3987 C CA . LEU B 1 233 ? -21.266 20.281 14.023 1 89.62 233 LEU B CA 1
ATOM 3988 C C . LEU B 1 233 ? -22.5 19.578 14.57 1 89.62 233 LEU B C 1
ATOM 3990 O O . LEU B 1 233 ? -22.781 19.656 15.766 1 89.62 233 LEU B O 1
ATOM 3994 N N . GLU B 1 234 ? -23.141 18.922 13.758 1 85.31 234 GLU B N 1
ATOM 3995 C CA . GLU B 1 234 ? -24.375 18.234 14.141 1 85.31 234 GLU B CA 1
ATOM 3996 C C . GLU B 1 234 ? -24.125 16.766 14.469 1 85.31 234 GLU B C 1
ATOM 3998 O O . GLU B 1 234 ? -25.031 16.078 14.945 1 85.31 234 GLU B O 1
ATOM 4003 N N . LYS B 1 235 ? -22.891 16.391 14.219 1 77.19 235 LYS B N 1
ATOM 4004 C CA . LYS B 1 235 ? -22.562 14.977 14.398 1 77.19 235 LYS B CA 1
ATOM 4005 C C . LYS B 1 235 ? -22.219 14.672 15.852 1 77.19 235 LYS B C 1
ATOM 4007 O O . LYS B 1 235 ? -21.547 15.469 16.516 1 77.19 235 LYS B O 1
ATOM 4012 N N . ASP B 1 236 ? -22.859 13.727 16.406 1 73 236 ASP B N 1
ATOM 4013 C CA . ASP B 1 236 ? -22.375 13.195 17.672 1 73 236 ASP B CA 1
ATOM 4014 C C . ASP B 1 236 ? -21.141 12.312 17.469 1 73 236 ASP B C 1
ATOM 4016 O O . ASP B 1 236 ? -21.219 11.273 16.797 1 73 236 ASP B O 1
ATOM 4020 N N . LEU B 1 237 ? -20.047 12.859 17.781 1 68.38 237 LEU B N 1
ATOM 4021 C CA . LEU B 1 237 ? -18.859 12.016 17.641 1 68.38 237 LEU B CA 1
ATOM 4022 C C . LEU B 1 237 ? -18.969 10.781 18.531 1 68.38 237 LEU B C 1
ATOM 4024 O O . LEU B 1 237 ? -19.344 10.883 19.703 1 68.38 237 LEU B O 1
ATOM 4028 N N . VAL B 1 238 ? -19.125 9.734 17.828 1 65.12 238 VAL B N 1
ATOM 4029 C CA . VAL B 1 238 ? -19.312 8.43 18.453 1 65.12 238 VAL B CA 1
ATOM 4030 C C . VAL B 1 238 ? -17.953 7.777 18.703 1 65.12 238 VAL B C 1
ATOM 4032 O O . VAL B 1 238 ? -17.047 7.871 17.875 1 65.12 238 VAL B O 1
ATOM 4035 N N . GLY B 1 239 ? -17.766 7.309 19.984 1 64.62 239 GLY B N 1
ATOM 4036 C CA . GLY B 1 239 ? -16.656 6.422 20.281 1 64.62 239 GLY B CA 1
ATOM 4037 C C . GLY B 1 239 ? -15.625 7.039 21.203 1 64.62 239 GLY B C 1
ATOM 4038 O O . GLY B 1 239 ? -15.562 8.266 21.359 1 64.62 239 GLY B O 1
ATOM 4039 N N . ASN B 1 240 ? -15.094 6.297 22.016 1 72.88 240 ASN B N 1
ATOM 4040 C CA . ASN B 1 240 ? -13.992 6.625 22.906 1 72.88 240 ASN B CA 1
ATOM 4041 C C . ASN B 1 240 ? -12.656 6.148 22.344 1 72.88 240 ASN B C 1
ATOM 4043 O O . ASN B 1 240 ? -11.969 5.344 22.984 1 72.88 240 ASN B O 1
ATOM 4047 N N . ASP B 1 241 ? -12.289 6.707 21.156 1 79.19 241 ASP B N 1
ATOM 4048 C CA . ASP B 1 241 ? -11.086 6.215 20.484 1 79.19 241 ASP B CA 1
ATOM 4049 C C . ASP B 1 241 ? -10.008 7.293 20.422 1 79.19 241 ASP B C 1
ATOM 4051 O O . ASP B 1 241 ? -9.141 7.262 19.547 1 79.19 241 ASP B O 1
ATOM 4055 N N . ARG B 1 242 ? -10.062 8.164 21.359 1 85.38 242 ARG B N 1
ATOM 4056 C CA . ARG B 1 242 ? -9.117 9.273 21.406 1 85.38 242 ARG B CA 1
ATOM 4057 C C . ARG B 1 242 ? -7.801 8.844 22.047 1 85.38 242 ARG B C 1
ATOM 4059 O O . ARG B 1 242 ? -7.371 9.43 23.047 1 85.38 242 ARG B O 1
ATOM 4066 N N . TRP B 1 243 ? -7.223 8.008 21.406 1 88.88 243 TRP B N 1
ATOM 4067 C CA . TRP B 1 243 ? -5.992 7.367 21.859 1 88.88 243 TRP B CA 1
ATOM 4068 C C . TRP B 1 243 ? -4.867 8.391 22 1 88.88 243 TRP B C 1
ATOM 4070 O O . TRP B 1 243 ? -3.959 8.211 22.812 1 88.88 243 TRP B O 1
ATOM 4080 N N . TRP B 1 244 ? -4.895 9.469 21.25 1 87.31 244 TRP B N 1
ATOM 4081 C CA . TRP B 1 244 ? -3.852 10.484 21.312 1 87.31 244 TRP B CA 1
ATOM 4082 C C . TRP B 1 244 ? -3.941 11.289 22.609 1 87.31 244 TRP B C 1
ATOM 4084 O O . TRP B 1 244 ? -2.943 11.836 23.078 1 87.31 244 TRP B O 1
ATOM 4094 N N . GLU B 1 245 ? -5.098 11.297 23.141 1 84.5 245 GLU B N 1
ATOM 4095 C CA . GLU B 1 245 ? -5.328 11.961 24.422 1 84.5 245 GLU B CA 1
ATOM 4096 C C . GLU B 1 245 ? -5.16 10.984 25.594 1 84.5 245 GLU B C 1
ATOM 4098 O O . GLU B 1 245 ? -4.566 11.336 26.609 1 84.5 245 GLU B O 1
ATOM 4103 N N . ASN B 1 246 ? -5.699 9.82 25.375 1 85.56 246 ASN B N 1
ATOM 4104 C CA . ASN B 1 246 ? -5.738 8.773 26.391 1 85.56 246 ASN B CA 1
ATOM 4105 C C . ASN B 1 246 ? -5.223 7.445 25.859 1 85.56 246 ASN B C 1
ATOM 4107 O O . ASN B 1 246 ? -5.949 6.73 25.156 1 85.56 246 ASN B O 1
ATOM 4111 N N . PRO B 1 247 ? -4.031 7.062 26.25 1 81.31 247 PRO B N 1
ATOM 4112 C CA . PRO B 1 247 ? -3.467 5.812 25.734 1 81.31 247 PRO B CA 1
ATOM 4113 C C . PRO B 1 247 ? -4.309 4.59 26.094 1 81.31 247 PRO B C 1
ATOM 4115 O O . PRO B 1 247 ? -4.152 3.529 25.484 1 81.31 247 PRO B O 1
ATOM 4118 N N . GLU B 1 248 ? -5.215 4.793 27.078 1 84.5 248 GLU B N 1
ATOM 4119 C CA . GLU B 1 248 ? -6.051 3.682 27.516 1 84.5 248 GLU B CA 1
ATOM 4120 C C . GLU B 1 248 ? -7.465 3.797 26.953 1 84.5 248 GLU B C 1
ATOM 4122 O O . GLU B 1 248 ? -8.406 3.213 27.5 1 84.5 248 GLU B O 1
ATOM 4127 N N . ALA B 1 249 ? -7.473 4.602 25.938 1 88.81 249 ALA B N 1
ATOM 4128 C CA . ALA B 1 249 ? -8.781 4.688 25.281 1 88.81 249 ALA B CA 1
ATOM 4129 C C . ALA B 1 249 ? -9.336 3.297 24.984 1 88.81 249 ALA B C 1
ATOM 4131 O O . ALA B 1 249 ? -8.586 2.387 24.625 1 88.81 249 ALA B O 1
ATOM 4132 N N . GLU B 1 250 ? -10.602 3.119 25.016 1 86.69 250 GLU B N 1
ATOM 4133 C CA . GLU B 1 250 ? -11.266 1.827 24.891 1 86.69 250 GLU B CA 1
ATOM 4134 C C . GLU B 1 250 ? -10.875 1.116 23.594 1 86.69 250 GLU B C 1
ATOM 4136 O O . GLU B 1 250 ? -10.688 -0.103 23.594 1 86.69 250 GLU B O 1
ATOM 4141 N N . ALA B 1 251 ? -10.758 1.858 22.578 1 90.56 251 ALA B N 1
ATOM 4142 C CA . ALA B 1 251 ? -10.484 1.26 21.281 1 90.56 251 ALA B CA 1
ATOM 4143 C C . ALA B 1 251 ? -8.992 0.957 21.125 1 90.56 251 ALA B C 1
ATOM 4145 O O . ALA B 1 251 ? -8.586 0.316 20.156 1 90.56 251 ALA B O 1
ATOM 4146 N N . ALA B 1 252 ? -8.172 1.371 22.047 1 91.75 252 ALA B N 1
ATOM 4147 C CA . ALA B 1 252 ? -6.723 1.265 21.906 1 91.75 252 ALA B CA 1
ATOM 4148 C C . ALA B 1 252 ? -6.172 0.095 22.719 1 91.75 252 ALA B C 1
ATOM 4150 O O . ALA B 1 252 ? -6.582 -0.122 23.859 1 91.75 252 ALA B O 1
ATOM 4151 N N . ARG B 1 253 ? -5.309 -0.677 22.094 1 90.81 253 ARG B N 1
ATOM 4152 C CA . ARG B 1 253 ? -4.59 -1.751 22.781 1 90.81 253 ARG B CA 1
ATOM 4153 C C . ARG B 1 253 ? -3.082 -1.558 22.672 1 90.81 253 ARG B C 1
ATOM 4155 O O . ARG B 1 253 ? -2.535 -1.529 21.562 1 90.81 253 ARG B O 1
ATOM 4162 N N . ALA B 1 254 ? -2.461 -1.495 23.766 1 89.38 254 ALA B N 1
ATOM 4163 C CA . ALA B 1 254 ? -1.014 -1.295 23.781 1 89.38 254 ALA B CA 1
ATOM 4164 C C . ALA B 1 254 ? -0.284 -2.52 23.234 1 89.38 254 ALA B C 1
ATOM 4166 O O . ALA B 1 254 ? -0.675 -3.656 23.516 1 89.38 254 ALA B O 1
ATOM 4167 N N . VAL B 1 255 ? 0.712 -2.268 22.453 1 86.81 255 VAL B N 1
ATOM 4168 C CA . VAL B 1 255 ? 1.515 -3.371 21.938 1 86.81 255 VAL B CA 1
ATOM 4169 C C . VAL B 1 255 ? 2.99 -3.129 22.25 1 86.81 255 VAL B C 1
ATOM 4171 O O . VAL B 1 255 ? 3.441 -1.982 22.297 1 86.81 255 VAL B O 1
ATOM 4174 N N . ASP B 1 256 ? 3.727 -4.25 22.672 1 72.81 256 ASP B N 1
ATOM 4175 C CA . ASP B 1 256 ? 5.145 -4.156 23 1 72.81 256 ASP B CA 1
ATOM 4176 C C . ASP B 1 256 ? 5.988 -3.9 21.766 1 72.81 256 ASP B C 1
ATOM 4178 O O . ASP B 1 256 ? 5.621 -4.309 20.656 1 72.81 256 ASP B O 1
ATOM 4182 N N . ASN B 1 257 ? 6.945 -2.984 21.844 1 59.47 257 ASN B N 1
ATOM 4183 C CA . ASN B 1 257 ? 7.906 -2.68 20.797 1 59.47 257 ASN B CA 1
ATOM 4184 C C . ASN B 1 257 ? 8.492 -3.949 20.188 1 59.47 257 ASN B C 1
ATOM 4186 O O . ASN B 1 257 ? 8.969 -4.828 20.906 1 59.47 257 ASN B O 1
ATOM 4190 N N . ALA B 1 258 ? 8 -4.352 19.25 1 43.12 258 ALA B N 1
ATOM 4191 C CA . ALA B 1 258 ? 8.641 -5.5 18.609 1 43.12 258 ALA B CA 1
ATOM 4192 C C . ALA B 1 258 ? 10.07 -5.164 18.188 1 43.12 258 ALA B C 1
ATOM 4194 O O . ALA B 1 258 ? 10.359 -4.023 17.828 1 43.12 258 ALA B O 1
#

Radius of gyration: 25.59 Å; Cα contacts (8 Å, |Δi|>4): 1129; chains: 2; bounding box: 49×80×55 Å

Organism: Actinoplanes teichomyceticus (NCBI:txid1867)

Nearest PDB structures (foldseek):
  7jsd-assembly1_A  TM=9.930E-01  e=6.526E-44  Streptomyces roseifaciens
  6nie-assembly4_D  TM=9.784E-01  e=2.665E-36  Streptantibioticus cattleyicolor NRRL 8057 = DSM 46488
  7jsd-assembly4_D  TM=9.443E-01  e=2.131E-34  Streptomyces roseifaciens
  7u6i-assembly1_A  TM=9.654E-01  e=4.355E-32  Streptomyces wuyuanensis
  7u6h-assembly4_D  TM=9.479E-01  e=7.477E-29  Pseudomonas kilonensis